Protein AF-0000000084710401 (afdb_homodimer)

Foldseek 3Di:
DPPPDDDDDDDDDPPVPPPCVCQLQAWAKEAAPVVVVVCVVVVPDPFWKKWKADPVVGDIDMFTHDYHHDPPPDMGTRPLVCVQRVHDVPGDIDIGTDDFAAWAEWEKEWQDCVCVVDPCNPVQCVVSCQRYFKDAAQTWDWGDDPNDTITMHTHDIPPDRMHTHHVHDHYYHYDYHPPDPDPPPPDPDDPPPPDPPPDDDDDDDDDDDPD/DPPPDDDDDDDDDPPVPPPCVCQLQAWAKEAAPVVVVVCVVVVPDPFWKKWKADPVVGDIDMFTHDYHHDPPPDMGTRPLVCVQRVHDVPGDMDIGTDDFAAWAEWEKEWQDCVCVVDPCNPVQCVVSCQRYFKDAAQTWDWGDDPNDIITMHTHDIPPDRMHTHHVHDHYYHYDYHPPDPDPPPPDPPDPQPQPCPPPDPVDDDDDRDTD

Structure (mmCIF, N/CA/C/O backbone):
data_AF-0000000084710401-model_v1
#
loop_
_entity.id
_entity.type
_entity.pdbx_description
1 polymer 'Ubiquitin fusion degradation protein'
#
loop_
_atom_site.group_PDB
_atom_site.id
_atom_site.type_symbol
_atom_site.label_atom_id
_atom_site.label_alt_id
_atom_site.label_comp_id
_atom_site.label_asym_id
_atom_site.label_entity_id
_atom_site.label_seq_id
_atom_site.pdbx_PDB_ins_code
_atom_site.Cartn_x
_atom_site.Cartn_y
_atom_site.Cartn_z
_atom_site.occupancy
_atom_site.B_iso_or_equiv
_atom_site.auth_seq_id
_atom_site.auth_comp_id
_atom_site.auth_asym_id
_atom_site.auth_atom_id
_atom_site.pdbx_PDB_model_num
ATOM 1 N N . MET A 1 1 ? 26.938 21.172 19.859 1 29.11 1 MET A N 1
ATOM 2 C CA . MET A 1 1 ? 26.688 19.734 19.953 1 29.11 1 MET A CA 1
ATOM 3 C C . MET A 1 1 ? 25.812 19.25 18.797 1 29.11 1 MET A C 1
ATOM 5 O O . MET A 1 1 ? 24.734 19.797 18.578 1 29.11 1 MET A O 1
ATOM 9 N N . ASN A 1 2 ? 26.25 18.891 17.594 1 41.66 2 ASN A N 1
ATOM 10 C CA . ASN A 1 2 ? 25.703 18.609 16.266 1 41.66 2 ASN A CA 1
ATOM 11 C C . ASN A 1 2 ? 24.5 17.672 16.344 1 41.66 2 ASN A C 1
ATOM 13 O O . ASN A 1 2 ? 24.656 16.484 16.656 1 41.66 2 ASN A O 1
ATOM 17 N N . ILE A 1 3 ? 23.453 17.953 17.062 1 49.69 3 ILE A N 1
ATOM 18 C CA . ILE A 1 3 ? 22.312 17.156 17.531 1 49.69 3 ILE A CA 1
ATOM 19 C C . ILE A 1 3 ? 21.781 16.281 16.406 1 49.69 3 ILE A C 1
ATOM 21 O O . ILE A 1 3 ? 21.562 16.75 15.297 1 49.69 3 ILE A O 1
ATOM 25 N N . TYR A 1 4 ? 22.266 14.992 16.422 1 70.19 4 TYR A N 1
ATOM 26 C CA . TYR A 1 4 ? 22.094 13.867 15.5 1 70.19 4 TYR A CA 1
ATOM 27 C C . TYR A 1 4 ? 20.609 13.578 15.281 1 70.19 4 TYR A C 1
ATOM 29 O O . TYR A 1 4 ? 20 12.797 16.031 1 70.19 4 TYR A O 1
ATOM 37 N N . ARG A 1 5 ? 20 14.516 14.719 1 86.5 5 ARG A N 1
ATOM 38 C CA . ARG A 1 5 ? 18.594 14.297 14.406 1 86.5 5 ARG A CA 1
ATOM 39 C C . ARG A 1 5 ? 18.422 13.867 12.945 1 86.5 5 ARG A C 1
ATOM 41 O O . ARG A 1 5 ? 19.297 14.133 12.109 1 86.5 5 ARG A O 1
ATOM 48 N N . PHE A 1 6 ? 17.578 13.016 12.719 1 93.56 6 PHE A N 1
ATOM 49 C CA . PHE A 1 6 ? 17.203 12.75 11.336 1 93.56 6 PHE A CA 1
ATOM 50 C C . PHE A 1 6 ? 16.781 14.039 10.633 1 93.56 6 PHE A C 1
ATOM 52 O O . PHE A 1 6 ? 15.883 14.742 11.109 1 93.56 6 PHE A O 1
ATOM 59 N N . ASP A 1 7 ? 17.5 14.398 9.648 1 95.81 7 ASP A N 1
ATOM 60 C CA . ASP A 1 7 ? 17.312 15.625 8.891 1 95.81 7 ASP A CA 1
ATOM 61 C C . ASP A 1 7 ? 17.688 15.43 7.422 1 95.81 7 ASP A C 1
ATOM 63 O O . ASP A 1 7 ? 18.859 15.484 7.07 1 95.81 7 ASP A O 1
ATOM 67 N N . GLU A 1 8 ? 16.641 15.172 6.504 1 96.25 8 GLU A N 1
ATOM 68 C CA . GLU A 1 8 ? 16.891 14.836 5.105 1 96.25 8 GLU A CA 1
ATOM 69 C C . GLU A 1 8 ? 15.945 15.602 4.18 1 96.25 8 GLU A C 1
ATOM 71 O O . GLU A 1 8 ? 14.906 16.109 4.617 1 96.25 8 GLU A O 1
ATOM 76 N N . HIS A 1 9 ? 16.391 15.758 2.93 1 97.94 9 HIS A N 1
ATOM 77 C CA . HIS A 1 9 ? 15.555 16.328 1.886 1 97.94 9 HIS A CA 1
ATOM 78 C C . HIS A 1 9 ? 15.133 15.281 0.868 1 97.94 9 HIS A C 1
ATOM 80 O O . HIS A 1 9 ? 15.938 14.43 0.477 1 97.94 9 HIS A O 1
ATOM 86 N N . TYR A 1 10 ? 13.859 15.344 0.496 1 97.5 10 TYR A N 1
ATOM 87 C CA . TYR A 1 10 ? 13.336 14.414 -0.492 1 97.5 10 TYR A CA 1
ATOM 88 C C . TYR A 1 10 ? 12.547 15.141 -1.575 1 97.5 10 TYR A C 1
ATOM 90 O O . TYR A 1 10 ? 11.914 16.172 -1.308 1 97.5 10 TYR A O 1
ATOM 98 N N . ARG A 1 11 ? 12.594 14.562 -2.834 1 95.75 11 ARG A N 1
ATOM 99 C CA . ARG A 1 11 ? 11.602 14.922 -3.846 1 95.75 11 ARG A CA 1
ATOM 100 C C . ARG A 1 11 ? 10.258 14.273 -3.547 1 95.75 11 ARG A C 1
ATOM 102 O O . ARG A 1 11 ? 10.188 13.078 -3.264 1 95.75 11 ARG A O 1
ATOM 109 N N . VAL A 1 12 ? 9.219 15.078 -3.59 1 96.19 12 VAL A N 1
ATOM 110 C CA . VAL A 1 12 ? 7.953 14.586 -3.045 1 96.19 12 VAL A CA 1
ATOM 111 C C . VAL A 1 12 ? 6.961 14.336 -4.18 1 96.19 12 VAL A C 1
ATOM 113 O O . VAL A 1 12 ? 6.895 15.117 -5.133 1 96.19 12 VAL A O 1
ATOM 116 N N . TYR A 1 13 ? 6.199 13.219 -4.074 1 91.44 13 TYR A N 1
ATOM 117 C CA . TYR A 1 13 ? 5.172 12.797 -5.02 1 91.44 13 TYR A CA 1
ATOM 118 C C . TYR A 1 13 ? 3.912 12.336 -4.293 1 91.44 13 TYR A C 1
ATOM 120 O O . TYR A 1 13 ? 3.975 11.922 -3.133 1 91.44 13 TYR A O 1
ATOM 128 N N . PRO A 1 14 ? 2.773 12.508 -5.012 1 88.38 14 PRO A N 1
ATOM 129 C CA . PRO A 1 14 ? 1.574 11.93 -4.402 1 88.38 14 PRO A CA 1
ATOM 130 C C . PRO A 1 14 ? 1.672 10.414 -4.234 1 88.38 14 PRO A C 1
ATOM 132 O O . PRO A 1 14 ? 2.291 9.734 -5.059 1 88.38 14 PRO A O 1
ATOM 135 N N . VAL A 1 15 ? 1.123 9.969 -3.104 1 84.38 15 VAL A N 1
ATOM 136 C CA . VAL A 1 15 ? 1.146 8.531 -2.838 1 84.38 15 VAL A CA 1
ATOM 137 C C . VAL A 1 15 ? 0.529 7.781 -4.016 1 84.38 15 VAL A C 1
ATOM 139 O O . VAL A 1 15 ? 0.911 6.641 -4.301 1 84.38 15 VAL A O 1
ATOM 142 N N . SER A 1 16 ? -0.389 8.43 -4.711 1 71.62 16 SER A N 1
ATOM 143 C CA . SER A 1 16 ? -1.043 7.812 -5.855 1 71.62 16 SER A CA 1
ATOM 144 C C . SER A 1 16 ? -0.028 7.426 -6.93 1 71.62 16 SER A C 1
ATOM 146 O O . SER A 1 16 ? -0.321 6.605 -7.801 1 71.62 16 SER A O 1
ATOM 148 N N . PHE A 1 17 ? 1.182 8.117 -6.922 1 64.44 17 PHE A N 1
ATOM 149 C CA . PHE A 1 17 ? 2.229 7.824 -7.895 1 64.44 17 PHE A CA 1
ATOM 150 C C . PHE A 1 17 ? 3.014 6.586 -7.48 1 64.44 17 PHE A C 1
ATOM 152 O O . PHE A 1 17 ? 3.809 6.059 -8.266 1 64.44 17 PHE A O 1
ATOM 159 N N . CYS A 1 18 ? 3.039 6.355 -6.188 1 59.41 18 CYS A N 1
ATOM 160 C CA . CYS A 1 18 ? 3.82 5.215 -5.723 1 59.41 18 CYS A CA 1
ATOM 161 C C . CYS A 1 18 ? 3.422 3.941 -6.461 1 59.41 18 CYS A C 1
ATOM 163 O O . CYS A 1 18 ? 2.236 3.621 -6.559 1 59.41 18 CYS A O 1
ATOM 165 N N . ASP A 1 19 ? 4.258 3.674 -7.367 1 54.22 19 ASP A N 1
ATOM 166 C CA . ASP A 1 19 ? 4.145 2.449 -8.156 1 54.22 19 ASP A CA 1
ATOM 167 C C . ASP A 1 19 ? 3.975 1.23 -7.25 1 54.22 19 ASP A C 1
ATOM 169 O O . ASP A 1 19 ? 4.684 1.091 -6.25 1 54.22 19 ASP A O 1
ATOM 173 N N . LYS A 1 20 ? 2.801 0.904 -6.988 1 54.47 20 LYS A N 1
ATOM 174 C CA . LYS A 1 20 ? 2.631 -0.386 -6.328 1 54.47 20 LYS A CA 1
ATOM 175 C C . LYS A 1 20 ? 3.258 -1.512 -7.145 1 54.47 20 LYS A C 1
ATOM 177 O O . LYS A 1 20 ? 2.793 -2.652 -7.102 1 54.47 20 LYS A O 1
ATOM 182 N N . ALA A 1 21 ? 4.207 -0.992 -7.875 1 58.56 21 ALA A N 1
ATOM 183 C CA . ALA A 1 21 ? 4.871 -1.972 -8.734 1 58.56 21 ALA A CA 1
ATOM 184 C C . ALA A 1 21 ? 5.473 -3.104 -7.902 1 58.56 21 ALA A C 1
ATOM 186 O O . ALA A 1 21 ? 5.523 -4.25 -8.352 1 58.56 21 ALA A O 1
ATOM 187 N N . HIS A 1 22 ? 5.711 -2.666 -6.586 1 63.91 22 HIS A N 1
ATOM 188 C CA . HIS A 1 22 ? 6.34 -3.695 -5.77 1 63.91 22 HIS A CA 1
ATOM 189 C C . HIS A 1 22 ? 5.336 -4.77 -5.367 1 63.91 22 HIS A C 1
ATOM 191 O O . HIS A 1 22 ? 5.719 -5.902 -5.059 1 63.91 22 HIS A O 1
ATOM 197 N N . LEU A 1 23 ? 4.098 -4.312 -5.422 1 72.69 23 LEU A N 1
ATOM 198 C CA . LEU A 1 23 ? 3.07 -5.281 -5.051 1 72.69 23 LEU A CA 1
ATOM 199 C C . LEU A 1 23 ? 2.912 -6.344 -6.133 1 72.69 23 LEU A C 1
ATOM 201 O O . LEU A 1 23 ? 2.336 -7.406 -5.887 1 72.69 23 LEU A O 1
ATOM 205 N N . GLU A 1 24 ? 3.551 -5.98 -7.129 1 78.88 24 GLU A N 1
ATOM 206 C CA . GLU A 1 24 ? 3.518 -6.93 -8.242 1 78.88 24 GLU A CA 1
ATOM 207 C C . GLU A 1 24 ? 4.602 -7.996 -8.086 1 78.88 24 GLU A C 1
ATOM 209 O O . GLU A 1 24 ? 4.574 -9.016 -8.773 1 78.88 24 GLU A O 1
ATOM 214 N N . ASP A 1 25 ? 5.418 -7.566 -7.027 1 79.81 25 ASP A N 1
ATOM 215 C CA . ASP A 1 25 ? 6.562 -8.461 -6.867 1 79.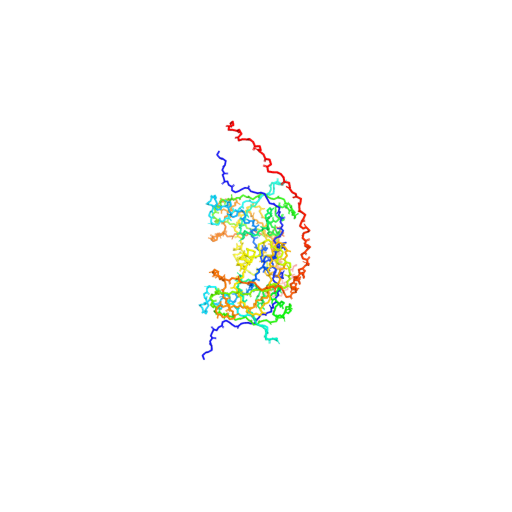81 25 ASP A CA 1
ATOM 216 C C . ASP A 1 25 ? 6.223 -9.625 -5.938 1 79.81 25 ASP A C 1
ATOM 218 O O . ASP A 1 25 ? 5.648 -9.422 -4.863 1 79.81 25 ASP A O 1
ATOM 222 N N . GLY A 1 26 ? 6.234 -10.859 -6.426 1 90.19 26 GLY A N 1
ATOM 223 C CA . GLY A 1 26 ? 5.961 -12.031 -5.609 1 90.19 26 GLY A CA 1
ATOM 224 C C . GLY A 1 26 ? 4.605 -12.656 -5.887 1 90.19 26 GLY A C 1
ATOM 225 O O . GLY A 1 26 ? 4.102 -12.586 -7.012 1 90.19 26 GLY A O 1
ATOM 226 N N . ASP A 1 27 ? 4.086 -13.297 -4.715 1 95.81 27 ASP A N 1
ATOM 227 C CA . ASP A 1 27 ? 2.848 -14.047 -4.918 1 95.81 27 ASP A CA 1
ATOM 228 C C . ASP A 1 27 ? 1.829 -13.727 -3.828 1 95.81 27 ASP A C 1
ATOM 230 O O . ASP A 1 27 ? 1.031 -14.586 -3.445 1 95.81 27 ASP A O 1
ATOM 234 N N . LYS A 1 28 ? 1.924 -12.469 -3.281 1 93.44 28 LYS A N 1
ATOM 235 C CA . LYS A 1 28 ? 1.031 -12.125 -2.178 1 93.44 28 LYS A CA 1
ATOM 236 C C . LYS A 1 28 ? -0.181 -11.344 -2.674 1 93.44 28 LYS A C 1
ATOM 238 O O . LYS A 1 28 ? -0.056 -10.484 -3.549 1 93.44 28 LYS A O 1
ATOM 243 N N . ILE A 1 29 ? -1.371 -11.664 -2.145 1 95.19 29 ILE A N 1
ATOM 244 C CA . ILE A 1 29 ? -2.623 -11.055 -2.586 1 95.19 29 ILE A CA 1
ATOM 245 C C . ILE A 1 29 ? -3.193 -10.18 -1.475 1 95.19 29 ILE A C 1
ATOM 247 O O . ILE A 1 29 ? -2.74 -10.242 -0.329 1 95.19 29 ILE A O 1
ATOM 251 N N . LEU A 1 30 ? -4.113 -9.289 -1.843 1 89.94 30 LEU A N 1
ATOM 252 C CA . LEU A 1 30 ? -4.902 -8.5 -0.901 1 89.94 30 LEU A CA 1
ATOM 253 C C . LEU A 1 30 ? -6.316 -9.055 -0.784 1 89.94 30 LEU A C 1
ATOM 255 O O . LEU A 1 30 ? -6.98 -9.297 -1.796 1 89.94 30 LEU A O 1
ATOM 259 N N . LEU A 1 31 ? -6.754 -9.328 0.408 1 93 31 LEU A N 1
ATOM 260 C CA . LEU A 1 31 ? -8.102 -9.812 0.695 1 93 31 LEU A CA 1
ATOM 261 C C . LEU A 1 31 ? -8.875 -8.789 1.525 1 93 31 LEU A C 1
ATOM 263 O O . LEU A 1 31 ? -8.289 -7.867 2.09 1 93 31 LEU A O 1
ATOM 267 N N . PRO A 1 32 ? -10.172 -8.883 1.53 1 86.25 32 PRO A N 1
ATOM 268 C CA . PRO A 1 32 ? -10.969 -7.961 2.342 1 86.25 32 PRO A CA 1
ATOM 269 C C . PRO A 1 32 ? -10.812 -8.203 3.84 1 86.25 32 PRO A C 1
ATOM 271 O O . PRO A 1 32 ? -10.445 -9.305 4.254 1 86.25 32 PRO A O 1
ATOM 274 N N . PRO A 1 33 ? -11.062 -7.18 4.656 1 79.69 33 PRO A N 1
ATOM 275 C CA . PRO A 1 33 ? -10.984 -7.32 6.113 1 79.69 33 PRO A CA 1
ATOM 276 C C . PRO A 1 33 ? -11.836 -8.469 6.645 1 79.69 33 PRO A C 1
ATOM 278 O O . PRO A 1 33 ? -11.445 -9.141 7.605 1 79.69 33 PRO A O 1
ATOM 281 N N . SER A 1 34 ? -12.953 -8.758 6.008 1 85.5 34 SER A N 1
ATOM 282 C CA . SER A 1 34 ? -13.82 -9.844 6.473 1 85.5 34 SER A CA 1
ATOM 283 C C . SER A 1 34 ? -13.109 -11.188 6.379 1 85.5 34 SER A C 1
ATOM 285 O O . SER A 1 34 ? -13.406 -12.102 7.156 1 85.5 34 SER A O 1
ATOM 287 N N . ALA A 1 35 ? -12.188 -11.328 5.426 1 92.38 35 ALA A N 1
ATOM 288 C CA . ALA A 1 35 ? -11.406 -12.562 5.328 1 92.38 35 ALA A CA 1
ATOM 289 C C . ALA A 1 35 ? -10.578 -12.789 6.59 1 92.38 35 ALA A C 1
ATOM 291 O O . ALA A 1 35 ? -10.516 -13.906 7.105 1 92.38 35 ALA A O 1
ATOM 292 N N . LEU A 1 36 ? -9.883 -11.742 7.055 1 85.62 36 LEU A N 1
ATOM 293 C CA . LEU A 1 36 ? -9.078 -11.836 8.266 1 85.62 36 LEU A CA 1
ATOM 294 C C . LEU A 1 36 ? -9.938 -12.266 9.453 1 85.62 36 LEU A C 1
ATOM 296 O O . LEU A 1 36 ? -9.516 -13.109 10.25 1 85.62 36 LEU A O 1
ATOM 300 N N . GLU A 1 37 ? -11.078 -11.719 9.57 1 81.69 37 GLU A N 1
ATOM 301 C CA . GLU A 1 37 ? -11.992 -12.078 10.656 1 81.69 37 GLU A CA 1
ATOM 302 C C . GLU A 1 37 ? -12.344 -13.562 10.609 1 81.69 37 GLU A C 1
ATOM 304 O O . GLU A 1 37 ? -12.336 -14.234 11.641 1 81.69 37 GLU A O 1
ATOM 309 N N . THR A 1 38 ? -12.68 -14.047 9.43 1 90.62 38 THR A N 1
ATOM 310 C CA . THR A 1 38 ? -13.023 -15.453 9.258 1 90.62 38 THR A CA 1
ATOM 311 C C . THR A 1 38 ? -11.828 -16.344 9.602 1 90.62 38 THR A C 1
ATOM 313 O O . THR A 1 38 ? -11.977 -17.344 10.312 1 90.62 38 THR A O 1
ATOM 316 N N . LEU A 1 39 ? -10.656 -15.984 9.133 1 90.44 39 LEU A N 1
ATOM 317 C CA . LEU A 1 39 ? -9.445 -16.766 9.383 1 90.44 39 LEU A CA 1
ATOM 318 C C . LEU A 1 39 ? -9.117 -16.797 10.875 1 90.44 39 LEU A C 1
ATOM 320 O O . LEU A 1 39 ? -8.711 -17.828 11.398 1 90.44 39 LEU A O 1
ATOM 324 N N . ALA A 1 40 ? -9.281 -15.664 11.539 1 82.94 40 ALA A N 1
ATOM 325 C CA . ALA A 1 40 ? -9.047 -15.586 12.984 1 82.94 40 ALA A CA 1
ATOM 326 C C . ALA A 1 40 ? -9.992 -16.516 13.742 1 82.94 40 ALA A C 1
ATOM 328 O O . ALA A 1 40 ? -9.578 -17.203 14.672 1 82.94 40 ALA A O 1
ATOM 329 N N . ARG A 1 41 ? -11.203 -16.562 13.328 1 88.31 41 ARG A N 1
ATOM 330 C CA . ARG A 1 41 ? -12.195 -17.422 13.961 1 88.31 41 ARG A CA 1
ATOM 331 C C . ARG A 1 41 ? -11.836 -18.891 13.797 1 88.31 41 ARG A C 1
ATOM 333 O O . ARG A 1 41 ? -12.125 -19.703 14.672 1 88.31 41 ARG A O 1
ATOM 340 N N . LEU A 1 42 ? -11.227 -19.234 12.711 1 90.5 42 LEU A N 1
ATOM 341 C CA . LEU A 1 42 ? -10.836 -20.594 12.398 1 90.5 42 LEU A CA 1
ATOM 342 C C . LEU A 1 42 ? -9.484 -20.922 13.031 1 90.5 42 LEU A C 1
ATOM 344 O O . LEU A 1 42 ? -8.977 -22.047 12.867 1 90.5 42 LEU A O 1
ATOM 348 N N . HIS A 1 43 ? -8.828 -19.984 13.75 1 87.5 43 HIS A N 1
ATOM 349 C CA . HIS A 1 43 ? -7.555 -20.125 14.438 1 87.5 43 HIS A CA 1
ATOM 350 C C . HIS A 1 43 ? -6.445 -20.531 13.469 1 87.5 43 HIS A C 1
ATOM 352 O O . HIS A 1 43 ? -5.645 -21.422 13.766 1 87.5 43 HIS A O 1
ATOM 358 N N . ILE A 1 44 ? -6.57 -19.906 12.359 1 86.25 44 ILE A N 1
ATOM 359 C CA . ILE A 1 44 ? -5.496 -20.078 11.391 1 86.25 44 ILE A CA 1
ATOM 360 C C . ILE A 1 44 ? -4.312 -19.188 11.758 1 86.25 44 ILE A C 1
ATOM 362 O O . ILE A 1 44 ? -4.488 -18 12.023 1 86.25 44 ILE A O 1
ATOM 366 N N . GLU A 1 45 ? -3.164 -19.828 11.797 1 80.88 45 GLU A N 1
ATOM 367 C CA . GLU A 1 45 ? -1.977 -19.109 12.234 1 80.88 45 GLU A CA 1
ATOM 368 C C . GLU A 1 45 ? -1.099 -18.719 11.047 1 80.88 45 GLU A C 1
ATOM 370 O O . GLU A 1 45 ? -1.23 -19.281 9.961 1 80.88 45 GLU A O 1
ATOM 375 N N . TYR A 1 46 ? -0.188 -17.781 11.352 1 80.25 46 TYR A N 1
ATOM 376 C CA . TYR A 1 46 ? 0.79 -17.375 10.352 1 80.25 46 TYR A CA 1
ATOM 377 C C . TYR A 1 46 ? 1.847 -18.453 10.148 1 80.25 46 TYR A C 1
ATOM 379 O O . TYR A 1 46 ? 2.268 -19.109 11.102 1 80.25 46 TYR A O 1
ATOM 387 N N . PRO A 1 47 ? 2.236 -18.594 8.875 1 87.88 47 PRO A N 1
ATOM 388 C CA . PRO A 1 47 ? 1.847 -17.875 7.668 1 87.88 47 PRO A CA 1
ATOM 389 C C . PRO A 1 47 ? 0.508 -18.344 7.102 1 87.88 47 PRO A C 1
ATOM 391 O O . PRO A 1 47 ? 0.218 -19.531 7.105 1 87.88 47 PRO A O 1
ATOM 394 N N . MET A 1 48 ? -0.276 -17.391 6.672 1 91.88 48 MET A N 1
ATOM 395 C CA . MET A 1 48 ? -1.544 -17.688 6.016 1 91.88 48 MET A CA 1
ATOM 396 C C . MET A 1 48 ? -1.34 -17.922 4.523 1 91.88 48 MET A C 1
ATOM 398 O O . MET A 1 48 ? -0.994 -17.016 3.781 1 91.88 48 MET A O 1
ATOM 402 N N . LEU A 1 49 ? -1.522 -19.234 4.152 1 96.69 49 LEU A N 1
ATOM 403 C CA . LEU A 1 49 ? -1.374 -19.625 2.754 1 96.69 49 LEU A CA 1
ATOM 404 C C . LEU A 1 49 ? -2.715 -20.047 2.16 1 96.69 49 LEU A C 1
ATOM 406 O O . LEU A 1 49 ? -3.578 -20.562 2.869 1 96.69 49 LEU A O 1
ATOM 410 N N . PHE A 1 50 ? -2.779 -19.797 0.784 1 98.12 50 PHE A N 1
ATOM 411 C CA . PHE A 1 50 ? -4.055 -20.047 0.123 1 98.12 50 PHE A CA 1
ATOM 412 C C . PHE A 1 50 ? -3.848 -20.797 -1.186 1 98.12 50 PHE A C 1
ATOM 414 O O . PHE A 1 50 ? -2.871 -20.562 -1.898 1 98.12 50 PHE A O 1
ATOM 421 N N . ARG A 1 51 ? -4.73 -21.719 -1.426 1 98.56 51 ARG A N 1
ATOM 422 C CA . ARG A 1 51 ? -4.93 -22.203 -2.785 1 98.56 51 ARG A CA 1
ATOM 423 C C . ARG A 1 51 ? -5.902 -21.328 -3.553 1 98.56 51 ARG A C 1
ATOM 425 O O . ARG A 1 51 ? -6.984 -21 -3.057 1 98.56 51 ARG A O 1
ATOM 432 N N . VAL A 1 52 ? -5.504 -20.859 -4.652 1 98.56 52 VAL A N 1
ATOM 433 C CA . VAL A 1 52 ? -6.355 -20.062 -5.527 1 98.56 52 VAL A CA 1
ATOM 434 C C . VAL A 1 52 ? -6.695 -20.859 -6.785 1 98.56 52 VAL A C 1
ATOM 436 O O . VAL A 1 52 ? -5.805 -21.422 -7.43 1 98.56 52 VAL A O 1
ATOM 439 N N . THR A 1 53 ? -8.016 -20.859 -7.082 1 98.69 53 THR A N 1
ATOM 440 C CA . THR A 1 53 ? -8.438 -21.734 -8.18 1 98.69 53 THR A CA 1
ATOM 441 C C . THR A 1 53 ? -9.367 -20.984 -9.133 1 98.69 53 THR A C 1
ATOM 443 O O . THR A 1 53 ? -10.328 -20.344 -8.695 1 98.69 53 THR A O 1
ATOM 446 N N . ASN A 1 54 ? -8.969 -21 -10.367 1 98.31 54 ASN A N 1
ATOM 447 C CA . ASN A 1 54 ? -9.938 -20.703 -11.422 1 98.31 54 ASN A CA 1
ATOM 448 C C . ASN A 1 54 ? -10.766 -21.922 -11.773 1 98.31 54 ASN A C 1
ATOM 450 O O . ASN A 1 54 ? -10.328 -22.781 -12.547 1 98.31 54 ASN A O 1
ATOM 454 N N . GLU A 1 55 ? -11.93 -21.938 -11.289 1 97.25 55 GLU A N 1
ATOM 455 C CA . GLU A 1 55 ? -12.758 -23.141 -11.414 1 97.25 55 GLU A CA 1
ATOM 456 C C . GLU A 1 55 ? -13.258 -23.312 -12.844 1 97.25 55 GLU A C 1
ATOM 458 O O . GLU A 1 55 ? -13.57 -24.422 -13.266 1 97.25 55 GLU A O 1
ATOM 463 N N . GLY A 1 56 ? -13.289 -22.266 -13.594 1 95.06 56 GLY A N 1
ATOM 464 C CA . GLY A 1 56 ? -13.719 -22.328 -14.977 1 95.06 56 GLY A CA 1
ATOM 465 C C . GLY A 1 56 ? -12.797 -23.156 -15.852 1 95.06 56 GLY A C 1
ATOM 466 O O . GLY A 1 56 ? -13.25 -23.812 -16.797 1 95.06 56 GLY A O 1
ATOM 467 N N . VAL A 1 57 ? -11.477 -23.219 -15.516 1 95.81 57 VAL A N 1
ATOM 468 C CA . VAL A 1 57 ? -10.516 -23.938 -16.344 1 95.81 57 VAL A CA 1
ATOM 469 C C . VAL A 1 57 ? -9.766 -24.953 -15.492 1 95.81 57 VAL A C 1
ATOM 471 O O . VAL A 1 57 ? -8.797 -25.562 -15.945 1 95.81 57 VAL A O 1
ATOM 474 N N . GLU A 1 58 ? -10.133 -25.141 -14.234 1 95.62 58 GLU A N 1
ATOM 475 C CA . GLU A 1 58 ? -9.547 -26.094 -13.289 1 95.62 58 GLU A CA 1
ATOM 476 C C . GLU A 1 58 ? -8.047 -25.859 -13.148 1 95.62 58 GLU A C 1
ATOM 478 O O . GLU A 1 58 ? -7.258 -26.812 -13.242 1 95.62 58 GLU A O 1
ATOM 483 N N . ARG A 1 59 ? -7.664 -24.656 -13 1 97.25 59 ARG A N 1
ATOM 484 C CA . ARG A 1 59 ? -6.281 -24.266 -12.742 1 97.25 59 ARG A CA 1
ATOM 485 C C . ARG A 1 59 ? -6.117 -23.703 -11.336 1 97.25 59 ARG A C 1
ATOM 487 O O . ARG A 1 59 ? -6.938 -22.906 -10.875 1 97.25 59 ARG A O 1
ATOM 494 N N . SER A 1 60 ? -5.105 -24.281 -10.656 1 98.44 60 SER A N 1
ATOM 495 C CA . SER A 1 60 ? -4.895 -23.844 -9.281 1 98.44 60 SER A CA 1
ATOM 496 C C . SER A 1 60 ? -3.434 -23.469 -9.031 1 98.44 60 SER A C 1
ATOM 498 O O . SER A 1 60 ? -2.547 -23.906 -9.781 1 98.44 60 SER A O 1
ATOM 500 N N . SER A 1 61 ? -3.178 -22.641 -8.148 1 98.5 61 SER A N 1
ATOM 501 C CA . SER A 1 61 ? -1.874 -22.25 -7.621 1 98.5 61 SER A CA 1
ATOM 502 C C . SER A 1 61 ? -1.951 -21.938 -6.129 1 98.5 61 SER A C 1
ATOM 504 O O . SER A 1 61 ? -2.941 -22.266 -5.473 1 98.5 61 SER A O 1
ATOM 506 N N . HIS A 1 62 ? -0.858 -21.422 -5.598 1 98.62 62 HIS A N 1
ATOM 507 C CA . HIS A 1 62 ? -0.818 -21.078 -4.18 1 98.62 62 HIS A CA 1
ATOM 508 C C . HIS A 1 62 ? -0.17 -19.719 -3.955 1 98.62 62 HIS A C 1
ATOM 510 O O . HIS A 1 62 ? 0.639 -19.266 -4.773 1 98.62 62 HIS A O 1
ATOM 516 N N . CYS A 1 63 ? -0.566 -19.062 -2.904 1 98.12 63 CYS A N 1
ATOM 517 C CA . CYS A 1 63 ? -0.052 -17.734 -2.604 1 98.12 63 CYS A CA 1
ATOM 518 C C . CYS A 1 63 ? -0.135 -17.438 -1.11 1 98.12 63 CYS A C 1
ATOM 520 O O . CYS A 1 63 ? -0.749 -18.203 -0.358 1 98.12 63 CYS A O 1
ATOM 522 N N . GLY A 1 64 ? 0.601 -16.391 -0.709 1 96.25 64 GLY A N 1
ATOM 523 C CA . GLY A 1 64 ? 0.396 -15.781 0.596 1 96.25 64 GLY A CA 1
ATOM 524 C C . GLY A 1 64 ? -0.52 -14.57 0.554 1 96.25 64 GLY A C 1
ATOM 525 O O . GLY A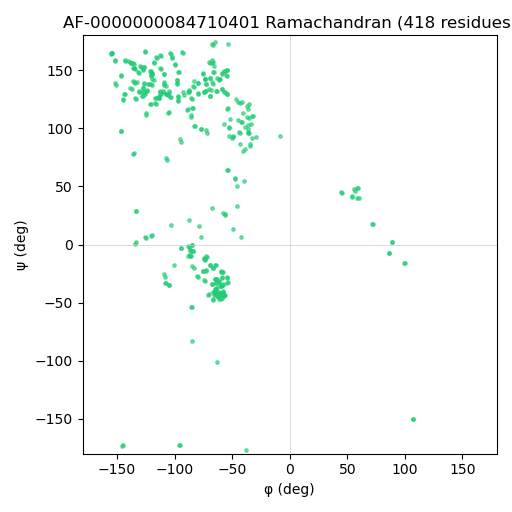 1 64 ? -1.185 -14.328 -0.455 1 96.25 64 GLY A O 1
ATOM 526 N N . VAL A 1 65 ? -0.591 -13.93 1.681 1 93.25 65 VAL A N 1
ATOM 527 C CA . VAL A 1 65 ? -1.413 -12.734 1.803 1 93.25 65 VAL A CA 1
ATOM 528 C C . VAL A 1 65 ? -0.558 -11.57 2.293 1 93.25 65 VAL A C 1
ATOM 530 O O . VAL A 1 65 ? 0.291 -11.742 3.172 1 93.25 65 VAL A O 1
ATOM 533 N N . LEU A 1 66 ? -0.746 -10.445 1.546 1 85.62 66 LEU A N 1
ATOM 534 C CA . LEU A 1 66 ? 0.001 -9.258 1.939 1 85.62 66 LEU A CA 1
ATOM 535 C C . LEU A 1 66 ? -0.734 -8.492 3.035 1 85.62 66 LEU A C 1
ATOM 537 O O . LEU A 1 66 ? -0.149 -8.164 4.07 1 85.62 66 LEU A O 1
ATOM 541 N N . GLU A 1 67 ? -2.006 -8.18 2.719 1 81.06 67 GLU A N 1
ATOM 542 C CA . GLU A 1 67 ? -2.832 -7.465 3.691 1 81.06 67 GLU A CA 1
ATOM 543 C C . GLU A 1 67 ? -4.316 -7.723 3.447 1 81.06 67 GLU A C 1
ATOM 545 O O . GLU A 1 67 ? -4.695 -8.273 2.41 1 81.06 67 GLU A O 1
ATOM 550 N N . PHE A 1 68 ? -5.043 -7.383 4.465 1 82.56 68 PHE A N 1
ATOM 551 C CA . PHE A 1 68 ? -6.496 -7.52 4.398 1 82.56 68 PHE A CA 1
ATOM 552 C C . PHE A 1 68 ? -7.16 -6.156 4.25 1 82.56 68 PHE A C 1
ATOM 554 O O . PHE A 1 68 ? -7.793 -5.664 5.188 1 82.56 68 PHE A O 1
ATOM 561 N N . SER A 1 69 ? -7 -5.566 2.957 1 73.75 69 SER A N 1
ATOM 562 C CA . SER A 1 69 ? -7.469 -4.195 2.77 1 73.75 69 SER A CA 1
ATOM 563 C C . SER A 1 69 ? -8.281 -4.059 1.487 1 73.75 69 SER A C 1
ATOM 565 O O . SER A 1 69 ? -8.711 -2.957 1.133 1 73.75 69 SER A O 1
ATOM 567 N N . ALA A 1 70 ? -8.461 -5.133 0.809 1 82.06 70 ALA A N 1
ATOM 568 C CA . ALA A 1 70 ? -9.25 -5.07 -0.42 1 82.06 70 ALA A CA 1
ATOM 569 C C . ALA A 1 70 ? -10.711 -4.754 -0.119 1 82.06 70 ALA A C 1
ATOM 571 O O . ALA A 1 70 ? -11.219 -5.086 0.956 1 82.06 70 ALA A O 1
ATOM 572 N N . PRO A 1 71 ? -11.391 -4.047 -1.051 1 77.44 71 PRO A N 1
ATOM 573 C CA . PRO A 1 71 ? -12.836 -3.912 -0.907 1 77.44 71 PRO A CA 1
ATOM 574 C C . PRO A 1 71 ? -13.547 -5.258 -0.772 1 77.44 71 PRO A C 1
ATOM 576 O O . PRO A 1 71 ? -13.109 -6.254 -1.349 1 77.44 71 PRO A O 1
ATOM 579 N N . GLU A 1 72 ? -14.727 -5.211 -0.007 1 83.69 72 GLU A N 1
ATOM 580 C CA . GLU A 1 72 ? -15.508 -6.434 0.165 1 83.69 72 GLU A CA 1
ATOM 581 C C . GLU A 1 72 ? -15.914 -7.023 -1.184 1 83.69 72 GLU A C 1
ATOM 583 O O . GLU A 1 72 ? -16.312 -6.293 -2.094 1 83.69 72 GLU A O 1
ATOM 588 N N . GLY A 1 73 ? -15.68 -8.352 -1.357 1 91.5 73 GLY A N 1
ATOM 589 C CA . GLY A 1 73 ? -16.031 -9.07 -2.572 1 91.5 73 GLY A CA 1
ATOM 590 C C . GLY A 1 73 ? -14.938 -9.055 -3.619 1 91.5 73 GLY A C 1
ATOM 591 O O . GLY A 1 73 ? -15.086 -9.648 -4.688 1 91.5 73 GLY A O 1
ATOM 592 N N . SER A 1 74 ? -13.766 -8.406 -3.236 1 91.31 74 SER A N 1
ATOM 593 C CA . SER A 1 74 ? -12.695 -8.289 -4.219 1 91.31 74 SER A CA 1
ATOM 594 C C . SER A 1 74 ? -11.375 -8.836 -3.672 1 91.31 74 SER A C 1
ATOM 596 O O . SER A 1 74 ? -11.18 -8.883 -2.457 1 91.31 74 SER A O 1
ATOM 598 N N . CYS A 1 75 ? -10.578 -9.266 -4.609 1 95.38 75 CYS A N 1
ATOM 599 C CA . CYS A 1 75 ? -9.203 -9.695 -4.363 1 95.38 75 CYS A CA 1
ATOM 600 C C . CYS A 1 75 ? -8.242 -9.039 -5.352 1 95.38 75 CYS A C 1
ATOM 602 O O . CYS A 1 75 ? -8.531 -8.969 -6.547 1 95.38 75 CYS A O 1
ATOM 604 N N . TYR A 1 76 ? -7.152 -8.477 -4.812 1 90.81 76 TYR A N 1
ATOM 605 C CA . TYR A 1 76 ? -6.105 -7.957 -5.684 1 90.81 76 TYR A CA 1
ATOM 606 C C . TYR A 1 76 ? -4.898 -8.883 -5.699 1 90.81 76 TYR A C 1
ATOM 608 O O . TYR A 1 76 ? -4.438 -9.336 -4.648 1 90.81 76 TYR A O 1
ATOM 616 N N . MET A 1 77 ? -4.422 -9.219 -6.883 1 94.44 77 MET A N 1
ATOM 617 C CA . MET A 1 77 ? -3.264 -10.094 -7.012 1 94.44 77 MET A CA 1
ATOM 618 C C . MET A 1 77 ? -2.328 -9.609 -8.109 1 94.44 77 MET A C 1
ATOM 620 O O . MET A 1 77 ? -2.742 -8.859 -9 1 94.44 77 MET A O 1
ATOM 624 N N . PRO A 1 78 ? -1.083 -10.039 -7.969 1 92.31 78 PRO A N 1
ATOM 625 C CA . PRO A 1 78 ? -0.167 -9.672 -9.047 1 92.31 78 PRO A CA 1
ATOM 626 C C . PRO A 1 78 ? -0.678 -10.102 -10.422 1 92.31 78 PRO A C 1
ATOM 628 O O . PRO A 1 78 ? -1.275 -11.172 -10.562 1 92.31 78 PRO A O 1
ATOM 631 N N . TYR A 1 79 ? -0.399 -9.297 -11.391 1 89.44 79 TYR A N 1
ATOM 632 C CA . TYR A 1 79 ? -0.924 -9.555 -12.727 1 89.44 79 TYR A CA 1
ATOM 633 C C . TYR A 1 79 ? -0.387 -10.875 -13.281 1 89.44 79 TYR A C 1
ATOM 635 O O . TYR A 1 79 ? -1.107 -11.609 -13.961 1 89.44 79 TYR A O 1
ATOM 643 N N . TRP A 1 80 ? 0.833 -11.234 -13.039 1 93.12 80 TRP A N 1
ATOM 644 C CA . TRP A 1 80 ? 1.388 -12.492 -13.547 1 93.12 80 TRP A CA 1
ATOM 645 C C . TRP A 1 80 ? 0.597 -13.688 -13.023 1 93.12 80 TRP A C 1
ATOM 647 O O . TRP A 1 80 ? 0.456 -14.695 -13.719 1 93.12 80 TRP A O 1
ATOM 657 N N . MET A 1 81 ? 0.13 -13.586 -11.766 1 96.69 81 MET A N 1
ATOM 658 C CA . MET A 1 81 ? -0.653 -14.672 -11.188 1 96.69 81 MET A CA 1
ATOM 659 C C . MET A 1 81 ? -1.984 -14.836 -11.914 1 96.69 81 MET A C 1
ATOM 661 O O . MET A 1 81 ? -2.441 -15.953 -12.141 1 96.69 81 MET A O 1
ATOM 665 N N . MET A 1 82 ? -2.57 -13.656 -12.234 1 96.06 82 MET A N 1
ATOM 666 C CA . MET A 1 82 ? -3.816 -13.727 -12.992 1 96.06 82 MET A CA 1
ATOM 667 C C . MET A 1 82 ? -3.604 -14.422 -14.328 1 96.06 82 MET A C 1
ATOM 669 O O . MET A 1 82 ? -4.406 -15.273 -14.727 1 96.06 82 MET A O 1
ATOM 673 N N . GLN A 1 83 ? -2.529 -14.086 -14.953 1 94.5 83 GLN A N 1
ATOM 674 C CA . GLN A 1 83 ? -2.191 -14.727 -16.219 1 94.5 83 GLN A CA 1
ATOM 675 C C . GLN A 1 83 ? -1.961 -16.219 -16.031 1 94.5 83 GLN A C 1
ATOM 677 O O . GLN A 1 83 ? -2.457 -17.031 -16.812 1 94.5 83 GLN A O 1
ATOM 682 N N . ASN A 1 84 ? -1.247 -16.625 -14.977 1 96.44 84 ASN A N 1
ATOM 683 C CA . ASN A 1 84 ? -0.971 -18.016 -14.672 1 96.44 84 ASN A CA 1
ATOM 684 C C . ASN A 1 84 ? -2.258 -18.812 -14.422 1 96.44 84 ASN A C 1
ATOM 686 O O . ASN A 1 84 ? -2.348 -19.984 -14.758 1 96.44 84 ASN A O 1
ATOM 690 N N . LEU A 1 85 ? -3.225 -18.125 -13.891 1 97.56 85 LEU A N 1
ATOM 691 C CA . LEU A 1 85 ? -4.477 -18.766 -13.516 1 97.56 85 LEU A CA 1
ATOM 692 C C . LEU A 1 85 ? -5.508 -18.641 -14.625 1 97.56 85 LEU A C 1
ATOM 694 O O . LEU A 1 85 ? -6.633 -19.125 -14.5 1 97.56 85 LEU A O 1
ATOM 698 N N . PHE A 1 86 ? -5.168 -17.969 -15.664 1 96.62 86 PHE A N 1
ATOM 699 C CA . PHE A 1 86 ? -6.035 -17.766 -16.828 1 96.62 86 PHE A CA 1
ATOM 700 C C . PHE A 1 86 ? -7.332 -17.078 -16.406 1 96.62 86 PHE A C 1
ATOM 702 O O . PHE A 1 86 ? -8.422 -17.516 -16.781 1 96.62 86 PHE A O 1
ATOM 709 N N . VAL A 1 87 ? -7.188 -16.016 -15.641 1 96.38 87 VAL A N 1
ATOM 710 C CA . VAL A 1 87 ? -8.359 -15.258 -15.219 1 96.38 87 VAL A CA 1
ATOM 711 C C . VAL A 1 87 ? -8.211 -13.805 -15.656 1 96.38 87 VAL A C 1
ATOM 713 O O . VAL A 1 87 ? -7.125 -13.227 -15.57 1 96.38 87 VAL A O 1
ATOM 716 N N . LYS A 1 88 ? -9.297 -13.227 -16.156 1 91.88 88 LYS A N 1
ATOM 717 C CA . LYS A 1 88 ? -9.312 -11.828 -16.578 1 91.88 88 LYS A CA 1
ATOM 718 C C . LYS A 1 88 ? -9.781 -10.922 -15.438 1 91.88 88 LYS A C 1
ATOM 720 O O . LYS A 1 88 ? -10.32 -11.398 -14.438 1 91.88 88 LYS A O 1
ATOM 725 N N . GLU A 1 89 ? -9.523 -9.625 -15.641 1 90.25 89 GLU A N 1
ATOM 726 C CA . GLU A 1 89 ? -9.992 -8.633 -14.68 1 90.25 89 GLU A CA 1
ATOM 727 C C . GLU A 1 89 ? -11.492 -8.758 -14.445 1 90.25 89 GLU A C 1
ATOM 729 O O . GLU A 1 89 ? -12.273 -8.844 -15.398 1 90.25 89 GLU A O 1
ATOM 734 N N . GLY A 1 90 ? -11.789 -8.805 -13.18 1 91.88 90 GLY A N 1
ATOM 735 C CA . GLY A 1 90 ? -13.195 -8.93 -12.836 1 91.88 90 GLY A CA 1
ATOM 736 C C . GLY A 1 90 ? -13.68 -10.367 -12.797 1 91.88 90 GLY A C 1
ATOM 737 O O . GLY A 1 90 ? -14.828 -10.633 -12.43 1 91.88 90 GLY A O 1
ATOM 738 N N . GLY A 1 91 ? -12.828 -11.297 -13.227 1 95.81 91 GLY A N 1
ATOM 739 C CA . GLY A 1 91 ? -13.164 -12.703 -13.109 1 95.81 91 GLY A CA 1
ATOM 740 C C . GLY A 1 91 ? -13.242 -13.18 -11.672 1 95.81 91 GLY A C 1
ATOM 741 O O . GLY A 1 91 ? -12.906 -12.438 -10.75 1 95.81 91 GLY A O 1
ATOM 742 N N . ILE A 1 92 ? -13.742 -14.477 -11.508 1 97.5 92 ILE A N 1
ATOM 743 C CA . ILE A 1 92 ? -13.977 -15 -10.164 1 97.5 92 ILE A CA 1
ATOM 744 C C . ILE A 1 92 ? -12.992 -16.141 -9.883 1 97.5 92 ILE A C 1
ATOM 746 O O . ILE A 1 92 ? -12.789 -17.016 -10.727 1 97.5 92 ILE A O 1
ATOM 750 N N . LEU A 1 93 ? -12.328 -16.062 -8.68 1 98.44 93 LEU A N 1
ATOM 751 C CA . LEU A 1 93 ? -11.492 -17.156 -8.195 1 98.44 93 LEU A CA 1
ATOM 752 C C . LEU A 1 93 ? -12 -17.672 -6.855 1 98.44 93 LEU A C 1
ATOM 754 O O . LEU A 1 93 ? -12.562 -16.906 -6.062 1 98.44 93 LEU A O 1
ATOM 758 N N . ASN A 1 94 ? -11.773 -18.906 -6.664 1 98.69 94 ASN A N 1
ATOM 759 C CA . ASN A 1 94 ? -11.93 -19.516 -5.344 1 98.69 94 ASN A CA 1
ATOM 760 C C . ASN A 1 94 ? -10.648 -19.406 -4.523 1 98.69 94 ASN A C 1
ATOM 762 O O . ASN A 1 94 ? -9.555 -19.625 -5.039 1 98.69 94 ASN A O 1
ATOM 766 N N . VAL A 1 95 ? -10.773 -18.953 -3.305 1 98.25 95 VAL A N 1
ATOM 767 C CA . VAL A 1 95 ? -9.648 -18.812 -2.385 1 98.25 95 VAL A CA 1
ATOM 768 C C . VAL A 1 95 ? -9.891 -19.672 -1.137 1 98.25 95 VAL A C 1
ATOM 770 O O . VAL A 1 95 ? -10.867 -19.453 -0.416 1 98.25 95 VAL A O 1
ATOM 773 N N . GLN A 1 96 ? -8.945 -20.625 -0.891 1 97.62 96 GLN A N 1
ATOM 774 C CA . GLN A 1 96 ? -9.039 -21.531 0.254 1 97.62 96 GLN A CA 1
ATOM 775 C C . GLN A 1 96 ? -7.75 -21.516 1.073 1 97.62 96 GLN A C 1
ATOM 777 O O . GLN A 1 96 ? -6.652 -21.531 0.514 1 97.62 96 GLN A O 1
ATOM 782 N N . ASN A 1 97 ? -7.906 -21.438 2.402 1 96.5 97 ASN A N 1
ATOM 783 C CA . ASN A 1 97 ? -6.695 -21.562 3.205 1 96.5 97 ASN A CA 1
ATOM 784 C C . ASN A 1 97 ? -6.137 -22.984 3.148 1 96.5 97 ASN A C 1
ATOM 786 O O . ASN A 1 97 ? -6.895 -23.953 3.07 1 96.5 97 ASN A O 1
ATOM 790 N N . VAL A 1 98 ? -4.789 -23.109 3.145 1 96.38 98 VAL A N 1
ATOM 791 C CA . VAL A 1 98 ? -4.137 -24.422 3.107 1 96.38 98 VAL A CA 1
ATOM 792 C C . VAL A 1 98 ? -2.877 -24.391 3.969 1 96.38 98 VAL A C 1
ATOM 794 O O . VAL A 1 98 ? -2.361 -23.312 4.289 1 96.38 98 VAL A O 1
ATOM 797 N N . SER A 1 99 ? -2.496 -25.609 4.367 1 94.75 99 SER A N 1
ATOM 798 C CA . SER A 1 99 ? -1.182 -25.812 4.965 1 94.75 99 SER A CA 1
ATOM 799 C C . SER A 1 99 ? -0.237 -26.516 3.988 1 94.75 99 SER A C 1
ATOM 801 O O . SER A 1 99 ? -0.602 -27.516 3.367 1 94.75 99 SER A O 1
ATOM 803 N N . LEU A 1 100 ? 0.898 -25.922 3.824 1 96.19 100 LEU A N 1
ATOM 804 C CA . LEU A 1 100 ? 1.903 -26.5 2.939 1 96.19 100 LEU A CA 1
ATOM 805 C C . LEU A 1 100 ? 3.17 -26.859 3.713 1 96.19 100 LEU A C 1
ATOM 807 O O . LEU A 1 100 ? 3.582 -26.109 4.609 1 96.19 100 LEU A O 1
ATOM 811 N N . PRO A 1 101 ? 3.787 -28.016 3.342 1 97.06 101 PRO A N 1
ATOM 812 C CA . PRO A 1 101 ? 5.09 -28.297 3.936 1 97.06 101 PRO A CA 1
ATOM 813 C C . PRO A 1 101 ? 6.176 -27.328 3.492 1 97.06 101 PRO A C 1
ATOM 815 O O . PRO A 1 101 ? 6.051 -26.688 2.445 1 97.06 101 PRO A O 1
ATOM 818 N N . LYS A 1 102 ? 7.234 -27.203 4.312 1 96.69 102 LYS A N 1
ATOM 819 C CA . LYS A 1 102 ? 8.383 -26.391 3.92 1 96.69 102 LYS A CA 1
ATOM 820 C C . LYS A 1 102 ? 9.141 -27.031 2.76 1 96.69 102 LYS A C 1
ATOM 822 O O . LYS A 1 102 ? 9.383 -28.25 2.766 1 96.69 102 LYS A O 1
ATOM 827 N N . ALA A 1 103 ? 9.43 -26.266 1.82 1 97.25 103 ALA A N 1
ATOM 828 C CA . ALA A 1 103 ? 10.141 -26.766 0.649 1 97.25 103 ALA A CA 1
ATOM 829 C C . ALA A 1 103 ? 11.555 -27.203 1.009 1 97.25 103 ALA A C 1
ATOM 831 O O . ALA A 1 103 ? 12.242 -26.531 1.779 1 97.25 103 ALA A O 1
ATOM 832 N N . THR A 1 104 ? 11.938 -28.297 0.449 1 96.88 104 THR A N 1
ATOM 833 C CA . THR A 1 104 ? 13.32 -28.75 0.58 1 96.88 104 THR A CA 1
ATOM 834 C C . THR A 1 104 ? 14.062 -28.578 -0.742 1 96.88 104 THR A C 1
ATOM 836 O O . THR A 1 104 ? 15.289 -28.453 -0.758 1 96.88 104 THR A O 1
ATOM 839 N N . PHE A 1 105 ? 13.242 -28.641 -1.782 1 96.19 105 PHE A N 1
ATOM 840 C CA . PHE A 1 105 ? 13.828 -28.578 -3.115 1 96.19 105 PHE A CA 1
ATOM 841 C C . PHE A 1 105 ? 12.859 -27.953 -4.109 1 96.19 105 PHE A C 1
ATOM 843 O O . PHE A 1 105 ? 11.656 -28.234 -4.074 1 96.19 105 PHE A O 1
ATOM 850 N N . VAL A 1 106 ? 13.391 -27.062 -4.988 1 95.62 106 VAL A N 1
ATOM 851 C CA . VAL A 1 106 ? 12.625 -26.469 -6.082 1 95.62 106 VAL A CA 1
ATOM 852 C C . VAL A 1 106 ? 13.469 -26.453 -7.352 1 95.62 106 VAL A C 1
ATOM 854 O O . VAL A 1 106 ? 14.648 -26.094 -7.32 1 95.62 106 VAL A O 1
ATOM 857 N N . LYS A 1 107 ? 12.844 -26.875 -8.477 1 95.31 107 LYS A N 1
ATOM 858 C CA . LYS A 1 107 ? 13.477 -26.797 -9.789 1 95.31 107 LYS A CA 1
ATOM 859 C C . LYS A 1 107 ? 12.75 -25.797 -10.695 1 95.31 107 LYS A C 1
ATOM 861 O O . LYS A 1 107 ? 11.531 -25.891 -10.867 1 95.31 107 LYS A O 1
ATOM 866 N N . LEU A 1 108 ? 13.547 -24.859 -11.227 1 93.81 108 LEU A N 1
ATOM 867 C CA . LEU A 1 108 ? 12.984 -23.797 -12.055 1 93.81 108 LEU A CA 1
ATOM 868 C C . LEU A 1 108 ? 13.578 -23.828 -13.453 1 93.81 108 LEU A C 1
ATOM 870 O O . LEU A 1 108 ? 14.75 -24.172 -13.625 1 93.81 108 LEU A O 1
ATOM 874 N N . ARG A 1 109 ? 12.758 -23.469 -14.406 1 94.06 109 ARG A N 1
ATOM 875 C CA . ARG A 1 109 ? 13.211 -23.344 -15.789 1 94.06 109 ARG A CA 1
ATOM 876 C C . ARG A 1 109 ? 12.906 -21.953 -16.344 1 94.06 109 ARG A C 1
ATOM 878 O O . ARG A 1 109 ? 11.75 -21.609 -16.578 1 94.06 109 ARG A O 1
ATOM 885 N N . PRO A 1 110 ? 13.953 -21.203 -16.578 1 91.81 110 PRO A N 1
ATOM 886 C CA . PRO A 1 110 ? 13.703 -19.922 -17.234 1 91.81 110 PRO A CA 1
ATOM 887 C C . PRO A 1 110 ? 13.078 -20.062 -18.609 1 91.81 110 PRO A C 1
ATOM 889 O O . PRO A 1 110 ? 13.438 -20.984 -19.359 1 91.81 110 PRO A O 1
ATOM 892 N N . GLN A 1 111 ? 12.188 -19.172 -18.891 1 91.44 111 GLN A N 1
ATOM 893 C CA . GLN A 1 111 ? 11.555 -19.234 -20.203 1 91.44 111 GLN A CA 1
ATOM 894 C C . GLN A 1 111 ? 12.406 -18.547 -21.266 1 91.44 111 GLN A C 1
ATOM 896 O O . GLN A 1 111 ? 12.18 -18.734 -22.469 1 91.44 111 GLN A O 1
ATOM 901 N N . SER A 1 112 ? 13.305 -17.688 -20.781 1 85.5 112 SER A N 1
ATOM 902 C CA . SER A 1 112 ? 14.18 -16.969 -21.703 1 85.5 112 SER A CA 1
ATOM 903 C C . SER A 1 112 ? 15.648 -17.141 -21.312 1 85.5 112 SER A C 1
ATOM 905 O O . SER A 1 112 ? 15.977 -17.234 -20.125 1 85.5 112 SER A O 1
ATOM 907 N N . GLN A 1 113 ? 16.547 -17.094 -22.281 1 82.38 113 GLN A N 1
ATOM 908 C CA . GLN A 1 113 ? 17.984 -17.188 -22.078 1 82.38 113 GLN A CA 1
ATOM 909 C C . GLN A 1 113 ? 18.5 -15.93 -21.375 1 82.38 113 GLN A C 1
ATOM 911 O O . GLN A 1 113 ? 19.609 -15.938 -20.812 1 82.38 113 GLN A O 1
ATOM 916 N N . ASP A 1 114 ? 17.688 -14.961 -21.438 1 82.25 114 ASP A N 1
ATOM 917 C CA . ASP A 1 114 ? 18.109 -13.695 -20.828 1 82.25 114 ASP A CA 1
ATOM 918 C C . ASP A 1 114 ? 18.406 -13.875 -19.344 1 82.25 114 ASP A C 1
ATOM 920 O O . ASP A 1 114 ? 19.234 -13.156 -18.781 1 82.25 114 ASP A O 1
ATOM 924 N N . PHE A 1 115 ? 17.781 -14.766 -18.781 1 83.88 115 PHE A N 1
ATOM 925 C CA . PHE A 1 115 ? 18 -14.984 -17.359 1 83.88 115 PHE A CA 1
ATOM 926 C C . PHE A 1 115 ? 19.406 -15.508 -17.094 1 83.88 115 PHE A C 1
ATOM 928 O O . PHE A 1 115 ? 20.016 -15.156 -16.094 1 83.88 115 PHE A O 1
ATOM 935 N N . LEU A 1 116 ? 19.844 -16.297 -18.062 1 78.06 116 LEU A N 1
ATOM 936 C CA . LEU A 1 116 ? 21.156 -16.906 -17.906 1 78.06 116 LEU A CA 1
ATOM 937 C C . LEU A 1 116 ? 22.266 -15.883 -18.109 1 78.06 116 LEU A C 1
ATOM 939 O O . LEU A 1 116 ? 23.406 -16.109 -17.703 1 78.06 116 LEU A O 1
ATOM 943 N N . ASP A 1 117 ? 21.844 -14.734 -18.656 1 80.5 117 ASP A N 1
ATOM 944 C CA . ASP A 1 117 ? 22.828 -13.688 -18.922 1 80.5 117 ASP A CA 1
ATOM 945 C C . ASP A 1 117 ? 23.078 -12.844 -17.688 1 80.5 117 ASP A C 1
ATOM 947 O O . ASP A 1 117 ? 23.969 -11.984 -17.688 1 80.5 117 ASP A O 1
ATOM 951 N N . ILE A 1 118 ? 22.328 -13.117 -16.688 1 80.56 118 ILE A N 1
ATOM 952 C CA . ILE A 1 118 ? 22.562 -12.414 -15.43 1 80.56 118 ILE A CA 1
ATOM 953 C C . ILE A 1 118 ? 23.828 -12.93 -14.773 1 80.56 118 ILE A C 1
ATOM 955 O O . ILE A 1 118 ? 24.141 -14.125 -14.844 1 80.56 118 ILE A O 1
ATOM 959 N N . SER A 1 119 ? 24.641 -12.031 -14.227 1 75.44 119 SER A N 1
ATOM 960 C CA . SER A 1 119 ? 25.953 -12.352 -13.68 1 75.44 119 SER A CA 1
ATOM 961 C C . SER A 1 119 ? 25.859 -13.43 -12.609 1 75.44 119 SER A C 1
ATOM 963 O O . SER A 1 119 ? 26.672 -14.352 -12.578 1 75.44 119 SER A O 1
ATOM 965 N N . ASN A 1 120 ? 24.938 -13.312 -11.797 1 81.62 120 ASN A N 1
ATOM 966 C CA . ASN A 1 120 ? 24.766 -14.266 -10.711 1 81.62 120 ASN A CA 1
ATOM 967 C C . ASN A 1 120 ? 23.312 -14.672 -10.539 1 81.62 120 ASN A C 1
ATOM 969 O O . ASN A 1 120 ? 22.641 -14.242 -9.594 1 81.62 120 ASN A O 1
ATOM 973 N N . PRO A 1 121 ? 22.906 -15.594 -11.469 1 78.81 121 PRO A N 1
ATOM 974 C CA . PRO A 1 121 ? 21.5 -15.977 -11.469 1 78.81 121 PRO A CA 1
ATOM 975 C C . PRO A 1 121 ? 21.047 -16.578 -10.148 1 78.81 121 PRO A C 1
ATOM 977 O O . PRO A 1 121 ? 19.922 -16.328 -9.703 1 78.81 121 PRO A O 1
ATOM 980 N N . ARG A 1 122 ? 21.922 -17.297 -9.539 1 76.12 122 ARG A N 1
ATOM 981 C CA . ARG A 1 122 ? 21.547 -17.906 -8.273 1 76.12 122 ARG A CA 1
ATOM 982 C C . ARG A 1 122 ? 21.281 -16.859 -7.203 1 76.12 122 ARG A C 1
ATOM 984 O O . ARG A 1 122 ? 20.312 -16.969 -6.441 1 76.12 122 ARG A O 1
ATOM 991 N N . ALA A 1 123 ? 22.125 -15.891 -7.164 1 77 123 ALA A N 1
ATOM 992 C CA . ALA A 1 123 ? 21.969 -14.828 -6.176 1 77 123 ALA A CA 1
ATOM 993 C C . ALA A 1 123 ? 20.688 -14.031 -6.434 1 77 123 ALA A C 1
ATOM 995 O O . ALA A 1 123 ? 19.984 -13.672 -5.496 1 77 123 ALA A O 1
ATOM 996 N N . VAL A 1 124 ? 20.422 -13.828 -7.621 1 76.56 124 VAL A N 1
ATOM 997 C CA . VAL A 1 124 ? 19.234 -13.078 -8.016 1 76.56 124 VAL A CA 1
ATOM 998 C C . VAL A 1 124 ? 17.969 -13.844 -7.605 1 76.56 124 VAL A C 1
ATOM 1000 O O . VAL A 1 124 ? 17.031 -13.258 -7.059 1 76.56 124 VAL A O 1
ATOM 1003 N N . LEU A 1 125 ? 18.094 -15.102 -7.832 1 80.81 125 LEU A N 1
ATOM 1004 C CA . LEU A 1 125 ? 16.953 -15.93 -7.496 1 80.81 125 LEU A CA 1
ATOM 1005 C C . LEU A 1 125 ? 16.719 -15.945 -5.988 1 80.81 125 LEU A C 1
ATOM 1007 O O . LEU A 1 125 ? 15.578 -15.789 -5.527 1 80.81 125 LEU A O 1
ATOM 1011 N N . GLU A 1 126 ? 17.75 -16.156 -5.305 1 76.94 126 GLU A N 1
ATOM 1012 C CA . GLU A 1 126 ? 17.625 -16.234 -3.852 1 76.94 126 GLU A CA 1
ATOM 1013 C C . GLU A 1 126 ? 17.016 -14.953 -3.289 1 76.94 126 GLU A C 1
ATOM 1015 O O . GLU A 1 126 ? 16.156 -15.008 -2.404 1 76.94 126 GLU A O 1
ATOM 1020 N N . GLY A 1 127 ? 17.438 -13.852 -3.807 1 76.06 127 GLY A N 1
ATOM 1021 C CA . GLY A 1 127 ? 16.891 -12.578 -3.357 1 76.06 127 GLY A CA 1
ATOM 1022 C C . GLY A 1 127 ? 15.453 -12.359 -3.789 1 76.06 127 GLY A C 1
ATOM 1023 O O . GLY A 1 127 ? 14.617 -11.938 -2.988 1 76.06 127 GLY A O 1
ATOM 1024 N N . SER A 1 128 ? 15.195 -12.68 -4.961 1 80.06 128 SER A N 1
ATOM 1025 C CA . SER A 1 128 ? 13.875 -12.406 -5.531 1 80.06 128 SER A CA 1
ATOM 1026 C C . SER A 1 128 ? 12.828 -13.367 -4.977 1 80.06 128 SER A C 1
ATOM 1028 O O . SER A 1 128 ? 11.672 -12.984 -4.793 1 80.06 128 SER A O 1
ATOM 1030 N N . LEU A 1 129 ? 13.234 -14.625 -4.629 1 88 129 LEU A N 1
ATOM 1031 C CA . LEU A 1 129 ? 12.297 -15.633 -4.168 1 88 129 LEU A CA 1
ATOM 1032 C C . LEU A 1 129 ? 11.836 -15.344 -2.744 1 88 129 LEU A C 1
ATOM 1034 O O . LEU A 1 129 ? 10.844 -15.906 -2.281 1 88 129 LEU A O 1
ATOM 1038 N N . ARG A 1 130 ? 12.547 -14.398 -2.129 1 83.56 130 ARG A N 1
ATOM 1039 C CA . ARG A 1 130 ? 12.156 -14.031 -0.771 1 83.56 130 ARG A CA 1
ATOM 1040 C C . ARG A 1 130 ? 10.797 -13.352 -0.755 1 83.56 130 ARG A C 1
ATOM 1042 O O . ARG A 1 130 ? 10.133 -13.305 0.28 1 83.56 130 ARG A O 1
ATOM 1049 N N . THR A 1 131 ? 10.391 -12.836 -1.89 1 85.12 131 THR A N 1
ATOM 1050 C CA . THR A 1 131 ? 9.117 -12.125 -1.966 1 85.12 131 THR A CA 1
ATOM 1051 C C . THR A 1 131 ? 7.969 -13.094 -2.225 1 85.12 131 THR A C 1
ATOM 1053 O O . THR A 1 131 ? 6.801 -12.711 -2.188 1 85.12 131 THR A O 1
ATOM 1056 N N . PHE A 1 132 ? 8.352 -14.383 -2.424 1 93.06 132 PHE A N 1
ATOM 1057 C CA . PHE A 1 132 ? 7.336 -15.398 -2.674 1 93.06 132 PHE A CA 1
ATOM 1058 C C . PHE A 1 132 ? 7.027 -16.188 -1.402 1 93.06 132 PHE A C 1
ATOM 1060 O O . PHE A 1 132 ? 7.867 -16.281 -0.505 1 93.06 132 PHE A O 1
ATOM 1067 N N . SER A 1 133 ? 5.832 -16.703 -1.394 1 95.56 133 SER A N 1
ATOM 1068 C CA . SER A 1 133 ? 5.402 -17.484 -0.24 1 95.56 133 SER A CA 1
ATOM 1069 C C . SER A 1 133 ? 5.352 -18.969 -0.569 1 95.56 133 SER A C 1
ATOM 1071 O O . SER A 1 133 ? 5.586 -19.812 0.3 1 95.56 133 SER A O 1
ATOM 1073 N N . CYS A 1 134 ? 5.023 -19.328 -1.812 1 97.5 134 CYS A N 1
ATOM 1074 C CA . CYS A 1 134 ? 4.797 -20.719 -2.213 1 97.5 134 CYS A CA 1
ATOM 1075 C C . CYS A 1 134 ? 5.434 -21 -3.568 1 97.5 134 CYS A C 1
ATOM 1077 O O . CYS A 1 134 ? 5.684 -20.078 -4.348 1 97.5 134 CYS A O 1
ATOM 1079 N N . MET A 1 135 ? 5.691 -22.312 -3.689 1 97.25 135 MET A N 1
ATOM 1080 C CA . MET A 1 135 ? 6.035 -22.859 -4.996 1 97.25 135 MET A CA 1
ATOM 1081 C C . MET A 1 135 ? 5.105 -24.016 -5.359 1 97.25 135 MET A C 1
ATOM 1083 O O . MET A 1 135 ? 4.859 -24.906 -4.543 1 97.25 135 MET A O 1
ATOM 1087 N N . THR A 1 136 ? 4.574 -23.906 -6.555 1 98.44 136 THR A N 1
ATOM 1088 C CA . THR A 1 136 ? 3.658 -24.938 -7.031 1 98.44 136 THR A CA 1
ATOM 1089 C C . THR A 1 136 ? 4.098 -25.453 -8.398 1 98.44 136 THR A C 1
ATOM 1091 O O . THR A 1 136 ? 4.293 -24.672 -9.328 1 98.44 136 THR A O 1
ATOM 1094 N N . VAL A 1 137 ? 4.223 -26.781 -8.484 1 98.5 137 VAL A N 1
ATOM 1095 C CA . VAL A 1 137 ? 4.602 -27.375 -9.758 1 98.5 137 VAL A CA 1
ATOM 1096 C C . VAL A 1 137 ? 3.578 -27 -10.828 1 98.5 137 VAL A C 1
ATOM 1098 O O . VAL A 1 137 ? 2.371 -27.062 -10.594 1 98.5 137 VAL A O 1
ATOM 1101 N N . GLY A 1 138 ? 4.109 -26.594 -11.977 1 97.06 138 GLY A N 1
ATOM 1102 C CA . GLY A 1 138 ? 3.219 -26.25 -13.078 1 97.06 138 GLY A CA 1
ATOM 1103 C C . GLY A 1 138 ? 2.994 -24.75 -13.219 1 97.06 138 GLY A C 1
ATOM 1104 O O . GLY A 1 138 ? 2.506 -24.297 -14.258 1 97.06 138 GLY A O 1
ATOM 1105 N N . ASP A 1 139 ? 3.328 -24 -12.211 1 97.81 139 ASP A N 1
ATOM 1106 C CA . ASP A 1 139 ? 3.199 -22.562 -12.281 1 97.81 139 ASP A CA 1
ATOM 1107 C C . ASP A 1 139 ? 4.312 -21.953 -13.133 1 97.81 139 ASP A C 1
ATOM 1109 O O . ASP A 1 139 ? 5.406 -22.5 -13.227 1 97.81 139 ASP A O 1
ATOM 1113 N N . THR A 1 140 ? 3.965 -20.859 -13.82 1 96.31 140 THR A N 1
ATOM 1114 C CA . THR A 1 140 ? 4.945 -19.922 -14.336 1 96.31 140 THR A CA 1
ATOM 1115 C C . THR A 1 140 ? 4.973 -18.656 -13.5 1 96.31 140 THR A C 1
ATOM 1117 O O . THR A 1 140 ? 4.012 -17.875 -13.5 1 96.31 140 THR A O 1
ATOM 1120 N N . ILE A 1 141 ? 6.074 -18.453 -12.836 1 95.19 141 ILE A N 1
ATOM 1121 C CA . ILE A 1 141 ? 6.164 -17.297 -11.953 1 95.19 141 ILE A CA 1
ATOM 1122 C C . ILE A 1 141 ? 6.977 -16.203 -12.625 1 95.19 141 ILE A C 1
ATOM 1124 O O . ILE A 1 141 ? 7.668 -16.453 -13.617 1 95.19 141 ILE A O 1
ATOM 1128 N N . CYS A 1 142 ? 6.812 -14.938 -12.133 1 92.5 142 CYS A N 1
ATOM 1129 C CA . CYS A 1 142 ? 7.516 -13.773 -12.656 1 92.5 142 CYS A CA 1
ATOM 1130 C C . CYS A 1 142 ? 8.445 -13.172 -11.609 1 92.5 142 CYS A C 1
ATOM 1132 O O . CYS A 1 142 ? 8 -12.82 -10.516 1 92.5 142 CYS A O 1
ATOM 1134 N N . LEU A 1 143 ? 9.711 -13.133 -11.984 1 88.81 143 LEU A N 1
ATOM 1135 C CA . LEU A 1 143 ? 10.703 -12.492 -11.125 1 88.81 143 LEU A CA 1
ATOM 1136 C C . LEU A 1 143 ? 11.148 -11.156 -11.719 1 88.81 143 LEU A C 1
ATOM 1138 O O . LEU A 1 143 ? 11.438 -11.062 -12.914 1 88.81 143 LEU A O 1
ATOM 1142 N N . LYS A 1 144 ? 11.094 -10.164 -10.852 1 79.88 144 LYS A N 1
ATOM 1143 C CA . LYS A 1 144 ? 11.586 -8.859 -11.289 1 79.88 144 LYS A CA 1
ATOM 1144 C C . LYS A 1 144 ? 13.023 -8.641 -10.828 1 79.88 144 LYS A C 1
ATOM 1146 O O . LYS A 1 144 ? 13.336 -8.805 -9.648 1 79.88 144 LYS A O 1
ATOM 1151 N N . TYR A 1 145 ? 13.875 -8.367 -11.805 1 75.81 145 TYR A N 1
ATOM 1152 C CA . TYR A 1 145 ? 15.273 -8.055 -11.523 1 75.81 145 TYR A CA 1
ATOM 1153 C C . TYR A 1 145 ? 15.805 -7.008 -12.5 1 75.81 145 TYR A C 1
ATOM 1155 O O . TYR A 1 145 ? 15.711 -7.184 -13.719 1 75.81 145 TYR A O 1
ATOM 1163 N N . ASN A 1 146 ? 16.297 -5.977 -11.898 1 71.88 146 ASN A N 1
ATOM 1164 C CA . ASN A 1 146 ? 16.844 -4.879 -12.68 1 71.88 146 ASN A CA 1
ATOM 1165 C C . ASN A 1 146 ? 15.836 -4.359 -13.703 1 71.88 146 ASN A C 1
ATOM 1167 O O . ASN A 1 146 ? 16.172 -4.211 -14.883 1 71.88 146 ASN A O 1
ATOM 1171 N N . ASN A 1 147 ? 14.656 -4.254 -13.32 1 68 147 ASN A N 1
ATOM 1172 C CA . ASN A 1 147 ? 13.562 -3.658 -14.078 1 68 147 ASN A CA 1
ATOM 1173 C C . ASN A 1 147 ? 13.141 -4.551 -15.242 1 68 147 ASN A C 1
ATOM 1175 O O . ASN A 1 147 ? 12.523 -4.078 -16.203 1 68 147 ASN A O 1
ATOM 1179 N N . LYS A 1 148 ? 13.547 -5.746 -15.102 1 77.81 148 LYS A N 1
ATOM 1180 C CA . LYS A 1 148 ? 13.109 -6.734 -16.078 1 77.81 148 LYS A CA 1
ATOM 1181 C C . LYS A 1 148 ? 12.336 -7.867 -15.414 1 77.81 148 LYS A C 1
ATOM 1183 O O . LYS A 1 148 ? 12.641 -8.258 -14.281 1 77.81 148 LYS A O 1
ATOM 1188 N N . ASN A 1 149 ? 11.359 -8.297 -16.234 1 84.94 149 ASN A N 1
ATOM 1189 C CA . ASN A 1 149 ? 10.578 -9.438 -15.773 1 84.94 149 ASN A CA 1
ATOM 1190 C C . ASN A 1 149 ? 11.094 -10.742 -16.375 1 84.94 149 ASN A C 1
ATOM 1192 O O . ASN A 1 149 ? 11.297 -10.836 -17.594 1 84.94 149 ASN A O 1
ATOM 1196 N N . TYR A 1 150 ? 11.375 -11.734 -15.492 1 89.38 150 TYR A N 1
ATOM 1197 C CA . TYR A 1 150 ? 11.781 -13.07 -15.93 1 89.38 150 TYR A CA 1
ATOM 1198 C C . TYR A 1 150 ? 10.719 -14.102 -15.57 1 89.38 150 TYR A C 1
ATOM 1200 O O . TYR A 1 150 ? 10.32 -14.227 -14.414 1 89.38 150 TYR A O 1
ATOM 1208 N N . MET A 1 151 ? 10.328 -14.82 -16.641 1 92.69 151 MET A N 1
ATOM 1209 C CA . MET A 1 151 ? 9.359 -15.891 -16.422 1 92.69 151 MET A CA 1
ATOM 1210 C C . MET A 1 151 ? 10.062 -17.219 -16.156 1 92.69 151 MET A C 1
ATOM 1212 O O . MET A 1 151 ? 10.984 -17.594 -16.875 1 92.69 151 MET A O 1
ATOM 1216 N N . LEU A 1 152 ? 9.656 -17.875 -15.07 1 93.88 152 LEU A N 1
ATOM 1217 C CA . LEU A 1 152 ? 10.242 -19.156 -14.672 1 93.88 152 LEU A CA 1
ATOM 1218 C C . LEU A 1 152 ? 9.148 -20.219 -14.469 1 93.88 152 LEU A C 1
ATOM 1220 O O . LEU A 1 152 ? 8.188 -19.984 -13.734 1 93.88 152 LEU A O 1
ATOM 1224 N N . ASP A 1 153 ? 9.359 -21.344 -15.055 1 96.06 153 ASP A N 1
ATOM 1225 C CA . ASP A 1 153 ? 8.461 -22.469 -14.836 1 96.06 153 ASP A CA 1
ATOM 1226 C C . ASP A 1 153 ? 8.891 -23.281 -13.609 1 96.06 153 ASP A C 1
ATOM 1228 O O . ASP A 1 153 ? 10.062 -23.641 -13.477 1 96.06 153 ASP A O 1
ATOM 1232 N N . VAL A 1 154 ? 7.953 -23.562 -12.789 1 97.25 154 VAL A N 1
ATOM 1233 C CA . VAL A 1 154 ? 8.227 -24.453 -11.672 1 97.25 154 VAL A CA 1
ATOM 1234 C C . VAL A 1 154 ? 8.094 -25.906 -12.133 1 97.25 154 VAL A C 1
ATOM 1236 O O . VAL A 1 154 ? 6.988 -26.375 -12.391 1 97.25 154 VAL A O 1
ATOM 1239 N N . ARG A 1 155 ? 9.188 -26.609 -12.062 1 97.44 155 ARG A N 1
ATOM 1240 C CA . ARG A 1 155 ? 9.219 -27.922 -12.688 1 97.44 155 ARG A CA 1
ATOM 1241 C C . ARG A 1 155 ? 9.125 -29.031 -11.633 1 97.44 155 ARG A C 1
ATOM 1243 O O . ARG A 1 155 ? 8.57 -30.094 -11.898 1 97.44 155 ARG A O 1
ATOM 1250 N N . GLU A 1 156 ? 9.719 -28.75 -10.523 1 98 156 GLU A N 1
ATOM 1251 C CA . GLU A 1 156 ? 9.711 -29.719 -9.438 1 98 156 GLU A CA 1
ATOM 1252 C C . GLU A 1 156 ? 9.672 -29.031 -8.078 1 98 156 GLU A C 1
ATOM 1254 O O . GLU A 1 156 ? 10.297 -27.969 -7.895 1 98 156 GLU A O 1
ATOM 1259 N N . VAL A 1 157 ? 8.992 -29.641 -7.184 1 98.06 157 VAL A N 1
ATOM 1260 C CA . VAL A 1 157 ? 8.93 -29.172 -5.801 1 98.06 157 VAL A CA 1
ATOM 1261 C C . VAL A 1 157 ? 8.914 -30.375 -4.852 1 98.06 157 VAL A C 1
ATOM 1263 O O . VAL A 1 157 ? 8.219 -31.359 -5.105 1 98.06 157 VAL A O 1
ATOM 1266 N N . LYS A 1 158 ? 9.758 -30.312 -3.92 1 98 158 LYS A N 1
ATOM 1267 C CA . LYS A 1 158 ? 9.758 -31.312 -2.855 1 98 158 LYS A CA 1
ATOM 1268 C C . LYS A 1 158 ? 9.523 -30.672 -1.493 1 98 158 LYS A C 1
ATOM 1270 O O . LYS A 1 158 ? 9.992 -29.562 -1.241 1 98 158 LYS A O 1
ATOM 1275 N N . PRO A 1 159 ? 8.859 -31.406 -0.583 1 98.25 159 PRO A N 1
ATOM 1276 C CA . PRO A 1 159 ? 8.492 -32.812 -0.625 1 98.25 159 PRO A CA 1
ATOM 1277 C C . PRO A 1 159 ? 7.16 -33.062 -1.33 1 98.25 159 PRO A C 1
ATOM 1279 O O . PRO A 1 159 ? 6.777 -34.219 -1.558 1 98.25 159 PRO A O 1
ATOM 1282 N N . ALA A 1 160 ? 6.434 -32.062 -1.618 1 98.19 160 ALA A N 1
ATOM 1283 C CA . ALA A 1 160 ? 5.133 -32.125 -2.279 1 98.19 160 ALA A CA 1
ATOM 1284 C C . ALA A 1 160 ? 5.098 -31.25 -3.521 1 98.19 160 ALA A C 1
ATOM 1286 O O . ALA A 1 160 ? 5.992 -30.438 -3.729 1 98.19 160 ALA A O 1
ATOM 1287 N N . PRO A 1 161 ? 4.09 -31.422 -4.383 1 98.38 161 PRO A N 1
ATOM 1288 C CA . PRO A 1 161 ? 4.016 -30.625 -5.609 1 98.38 161 PRO A CA 1
ATOM 1289 C C . PRO A 1 161 ? 3.824 -29.125 -5.332 1 98.38 161 PRO A C 1
ATOM 1291 O O . PRO A 1 161 ? 3.988 -28.312 -6.238 1 98.38 161 PRO A O 1
ATOM 1294 N N . ALA A 1 162 ? 3.424 -28.859 -4.168 1 98.56 162 ALA A N 1
ATOM 1295 C CA . ALA A 1 162 ? 3.357 -27.484 -3.66 1 98.56 162 ALA A CA 1
ATOM 1296 C C . ALA A 1 162 ? 3.947 -27.391 -2.256 1 98.56 162 ALA A C 1
ATOM 1298 O O . ALA A 1 162 ? 3.742 -28.281 -1.429 1 98.56 162 ALA A O 1
ATOM 1299 N N . ALA A 1 163 ? 4.715 -26.297 -1.988 1 98.19 163 ALA A N 1
ATOM 1300 C CA . ALA A 1 163 ? 5.371 -26.156 -0.69 1 98.19 163 ALA A CA 1
ATOM 1301 C C . ALA A 1 163 ? 5.566 -24.688 -0.331 1 98.19 163 ALA A C 1
ATOM 1303 O O . ALA A 1 163 ? 5.52 -23.812 -1.204 1 98.19 163 ALA A O 1
ATOM 1304 N N . CYS A 1 164 ? 5.719 -24.422 0.965 1 97.19 164 CYS A N 1
ATOM 1305 C CA . CYS A 1 164 ? 5.988 -23.109 1.518 1 97.19 164 CYS A CA 1
ATOM 1306 C C . CYS A 1 164 ? 7.477 -22.781 1.461 1 97.19 164 CYS A C 1
ATOM 1308 O O . CYS A 1 164 ? 8.312 -23.625 1.809 1 97.19 164 CYS A O 1
ATOM 1310 N N . ILE A 1 165 ? 7.754 -21.562 1.041 1 95.12 165 ILE A N 1
ATOM 1311 C CA . ILE A 1 165 ? 9.172 -21.234 0.98 1 95.12 165 ILE A CA 1
ATOM 1312 C C . ILE A 1 165 ? 9.469 -20.047 1.898 1 95.12 165 ILE A C 1
ATOM 1314 O O . ILE A 1 165 ? 10.547 -19.453 1.838 1 95.12 165 ILE A O 1
ATOM 1318 N N . ILE A 1 166 ? 8.508 -19.641 2.67 1 90.25 166 ILE A N 1
ATOM 1319 C CA . ILE A 1 166 ? 8.727 -18.562 3.639 1 90.25 166 ILE A CA 1
ATOM 1320 C C . ILE A 1 166 ? 9.75 -19.016 4.68 1 90.25 166 ILE A C 1
ATOM 1322 O O . ILE A 1 166 ? 9.625 -20.094 5.258 1 90.25 166 ILE A O 1
ATOM 1326 N N . GLU A 1 167 ? 10.727 -18.156 4.926 1 83.25 167 GLU A N 1
ATOM 1327 C CA . GLU A 1 167 ? 11.742 -18.422 5.938 1 83.25 167 GLU A CA 1
ATOM 1328 C C . GLU A 1 167 ? 12.258 -19.859 5.836 1 83.25 167 GLU A C 1
ATOM 1330 O O . GLU A 1 167 ? 12.305 -20.578 6.832 1 83.25 167 GLU A O 1
ATOM 1335 N N . THR A 1 168 ? 12.516 -20.281 4.656 1 85.12 168 THR A N 1
ATOM 1336 C CA . THR A 1 168 ? 12.969 -21.641 4.406 1 85.12 168 THR A CA 1
ATOM 1337 C C . THR A 1 168 ? 14.266 -21.641 3.604 1 85.12 168 THR A C 1
ATOM 1339 O O . THR A 1 168 ? 14.438 -20.828 2.693 1 85.12 168 THR A O 1
ATOM 1342 N N . ASP A 1 169 ? 15.164 -22.578 4.039 1 84.38 169 ASP A N 1
ATOM 1343 C CA . ASP A 1 169 ? 16.375 -22.828 3.266 1 84.38 169 ASP A CA 1
ATOM 1344 C C . ASP A 1 169 ? 16.172 -24 2.309 1 84.38 169 ASP A C 1
ATOM 1346 O O . ASP A 1 169 ? 16.375 -25.156 2.691 1 84.38 169 ASP A O 1
ATOM 1350 N N . CYS A 1 170 ? 15.734 -23.75 1.243 1 87.12 170 CYS A N 1
ATOM 1351 C CA . CYS A 1 170 ? 15.492 -24.828 0.282 1 87.12 170 CYS A CA 1
ATOM 1352 C C . CYS A 1 170 ? 16.5 -24.766 -0.857 1 87.12 170 CYS A C 1
ATOM 1354 O O . CYS A 1 170 ? 16.984 -23.688 -1.221 1 87.12 170 CYS A O 1
ATOM 1356 N N . GLU A 1 171 ? 16.844 -25.953 -1.365 1 91.25 171 GLU A N 1
ATOM 1357 C CA . GLU A 1 171 ? 17.719 -26.047 -2.531 1 91.25 171 GLU A CA 1
ATOM 1358 C C . GLU A 1 171 ? 16.984 -25.641 -3.807 1 91.25 171 GLU A C 1
ATOM 1360 O O . GLU A 1 171 ? 15.836 -26.047 -4.023 1 91.25 171 GLU A O 1
ATOM 1365 N N . VAL A 1 172 ? 17.625 -24.781 -4.598 1 90.12 172 VAL A N 1
ATOM 1366 C CA . VAL A 1 172 ? 17.031 -24.328 -5.855 1 90.12 172 VAL A CA 1
ATOM 1367 C C . VAL A 1 172 ? 17.906 -24.797 -7.023 1 90.12 172 VAL A C 1
ATOM 1369 O O . VAL A 1 172 ? 19.125 -24.562 -7.023 1 90.12 172 VAL A O 1
ATOM 1372 N N . ASP A 1 173 ? 17.312 -25.484 -7.984 1 89.75 173 ASP A N 1
ATOM 1373 C CA . ASP A 1 173 ? 18 -25.922 -9.203 1 89.75 173 ASP A CA 1
ATOM 1374 C C . ASP A 1 173 ? 17.359 -25.297 -10.438 1 89.75 173 ASP A C 1
ATOM 1376 O O . ASP A 1 173 ? 16.188 -24.891 -10.406 1 89.75 173 ASP A O 1
ATOM 1380 N N . PHE A 1 174 ? 18.219 -25.234 -11.508 1 86.94 174 PHE A N 1
ATOM 1381 C CA . PHE A 1 174 ? 17.734 -24.656 -12.75 1 86.94 174 PHE A CA 1
ATOM 1382 C C . PHE A 1 174 ? 17.797 -25.656 -13.891 1 86.94 174 PHE A C 1
ATOM 1384 O O . PHE A 1 174 ? 18.766 -26.406 -14.008 1 86.94 174 PHE A O 1
ATOM 1391 N N . GLU A 1 175 ? 16.766 -25.594 -14.578 1 85.88 175 GLU A N 1
ATOM 1392 C CA . GLU A 1 175 ? 16.812 -26.234 -15.883 1 85.88 175 GLU A CA 1
ATOM 1393 C C . GLU A 1 175 ? 17.141 -25.234 -16.984 1 85.88 175 GLU A C 1
ATOM 1395 O O . GLU A 1 175 ? 16.859 -24.047 -16.859 1 85.88 175 GLU A O 1
ATOM 1400 N N . SER A 1 176 ? 17.844 -25.672 -18.062 1 80.88 176 SER A N 1
ATOM 1401 C CA . SER A 1 176 ? 18.125 -24.812 -19.203 1 80.88 176 SER A CA 1
ATOM 1402 C C . SER A 1 176 ? 16.844 -24.281 -19.844 1 80.88 176 SER A C 1
ATOM 1404 O O . SER A 1 176 ? 15.82 -24.953 -19.828 1 80.88 176 SER A O 1
ATOM 1406 N N . PRO A 1 177 ? 17.016 -23.078 -20.328 1 78.38 177 PRO A N 1
ATOM 1407 C CA . PRO A 1 177 ? 15.828 -22.438 -20.906 1 78.38 177 PRO A CA 1
ATOM 1408 C C . PRO A 1 177 ? 15.188 -23.281 -22.016 1 78.38 177 PRO A C 1
ATOM 1410 O O . PRO A 1 177 ? 15.867 -24.094 -22.641 1 78.38 177 PRO A O 1
ATOM 1413 N N . ALA A 1 178 ? 13.867 -23.125 -22.109 1 65.62 178 ALA A N 1
ATOM 1414 C CA . ALA A 1 178 ? 13.125 -23.891 -23.109 1 65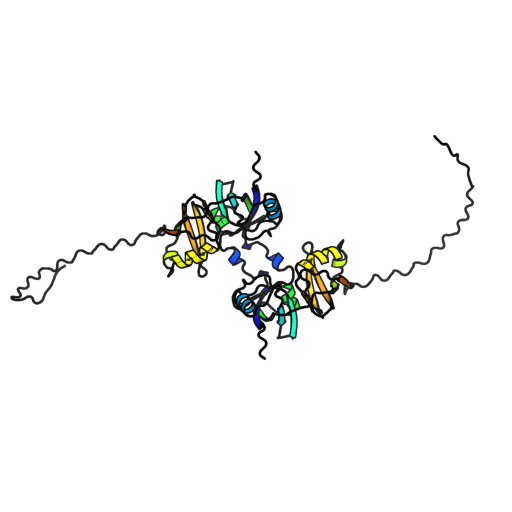.62 178 ALA A CA 1
ATOM 1415 C C . ALA A 1 178 ? 13.656 -23.609 -24.516 1 65.62 178 ALA A C 1
ATOM 1417 O O . ALA A 1 178 ? 13.641 -24.484 -25.375 1 65.62 178 ALA A O 1
ATOM 1418 N N . ASP A 1 179 ? 14.047 -22.438 -24.688 1 60.75 179 ASP A N 1
ATOM 1419 C CA . ASP A 1 179 ? 14.539 -22.062 -26 1 60.75 179 ASP A CA 1
ATOM 1420 C C . ASP A 1 179 ? 16.031 -22.359 -26.141 1 60.75 179 ASP A C 1
ATOM 1422 O O . ASP A 1 179 ? 16.656 -22 -27.156 1 60.75 179 ASP A O 1
ATOM 1426 N N . TYR A 1 180 ? 16.547 -22.828 -25.078 1 54.78 180 TYR A N 1
ATOM 1427 C CA . TYR A 1 180 ? 18 -23.016 -25.172 1 54.78 180 TYR A CA 1
ATOM 1428 C C . TYR A 1 180 ? 18.344 -24.188 -26.094 1 54.78 180 TYR A C 1
ATOM 1430 O O . TYR A 1 180 ? 17.922 -25.312 -25.859 1 54.78 180 TYR A O 1
ATOM 1438 N N . VAL A 1 181 ? 18.641 -23.969 -27.328 1 48.78 181 VAL A N 1
ATOM 1439 C CA . VAL A 1 181 ? 19.344 -24.953 -28.141 1 48.78 181 VAL A CA 1
ATOM 1440 C C . VAL A 1 181 ? 20.828 -24.953 -27.781 1 48.78 181 VAL A C 1
ATOM 1442 O O . VAL A 1 181 ? 21.5 -23.922 -27.891 1 48.78 181 VAL A O 1
ATOM 1445 N N . PRO A 1 182 ? 21.234 -25.828 -27.016 1 47.94 182 PRO A N 1
ATOM 1446 C CA . PRO A 1 182 ? 22.641 -25.812 -26.656 1 47.94 182 PRO A CA 1
ATOM 1447 C C . PRO A 1 182 ? 23.562 -25.578 -27.875 1 47.94 182 PRO A C 1
ATOM 1449 O O . PRO A 1 182 ? 23.234 -25.984 -28.984 1 47.94 182 PRO A O 1
ATOM 1452 N N . PRO A 1 183 ? 24.328 -24.562 -27.781 1 46 183 PRO A N 1
ATOM 1453 C CA . PRO A 1 183 ? 25.219 -24.422 -28.938 1 46 183 PRO A CA 1
ATOM 1454 C C . PRO A 1 183 ? 25.797 -25.75 -29.406 1 46 183 PRO A C 1
ATOM 1456 O O . PRO A 1 183 ? 26.047 -26.641 -28.594 1 46 183 PRO A O 1
ATOM 1459 N N . VAL A 1 184 ? 25.375 -26.266 -30.422 1 42.75 184 VAL A N 1
ATOM 1460 C CA . VAL A 1 184 ? 26 -27.438 -31.031 1 42.75 184 VAL A CA 1
ATOM 1461 C C . VAL A 1 184 ? 27.516 -27.344 -30.859 1 42.75 184 VAL A C 1
ATOM 1463 O O . VAL A 1 184 ? 28.125 -26.312 -31.156 1 42.75 184 VAL A O 1
ATOM 1466 N N . PRO A 1 185 ? 28.031 -28.031 -29.891 1 41.78 185 PRO A N 1
ATOM 1467 C CA . PRO A 1 185 ? 29.5 -28.016 -29.844 1 41.78 185 PRO A CA 1
ATOM 1468 C C . PRO A 1 185 ? 30.125 -28.016 -31.234 1 41.78 185 PRO A C 1
ATOM 1470 O O . PRO A 1 185 ? 29.688 -28.766 -32.125 1 41.78 185 PRO A O 1
ATOM 1473 N N . ALA A 1 186 ? 30.578 -26.891 -31.641 1 42.78 186 ALA A N 1
ATOM 1474 C CA . ALA A 1 186 ? 31.297 -26.922 -32.906 1 42.78 186 ALA A CA 1
ATOM 1475 C C . ALA A 1 186 ? 32.125 -28.203 -33.031 1 42.78 186 ALA A C 1
ATOM 1477 O O . ALA A 1 186 ? 32.719 -28.656 -32.094 1 42.78 186 ALA A O 1
ATOM 1478 N N . ALA A 1 187 ? 31.891 -29.016 -33.969 1 40.62 187 ALA A N 1
ATOM 1479 C CA . ALA A 1 187 ? 32.75 -30.109 -34.406 1 40.62 187 ALA A CA 1
ATOM 1480 C C . ALA A 1 187 ? 34.219 -29.734 -34.312 1 40.62 187 ALA A C 1
ATOM 1482 O O . ALA A 1 187 ? 34.594 -28.578 -34.594 1 40.62 187 ALA A O 1
ATOM 1483 N N . ALA A 1 188 ? 35 -30.422 -33.469 1 35.72 188 ALA A N 1
ATOM 1484 C CA . ALA A 1 188 ? 36.438 -30.359 -33.312 1 35.72 188 ALA A CA 1
ATOM 1485 C C . ALA A 1 188 ? 37.156 -30.109 -34.625 1 35.72 188 ALA A C 1
ATOM 1487 O O . ALA A 1 188 ? 36.969 -30.859 -35.594 1 35.72 188 ALA A O 1
ATOM 1488 N N . ASN A 1 189 ? 37.344 -28.859 -35.062 1 31.81 189 ASN A N 1
ATOM 1489 C CA . ASN A 1 189 ? 38.219 -28.672 -36.188 1 31.81 189 ASN A CA 1
ATOM 1490 C C . ASN A 1 189 ? 39.469 -29.547 -36.094 1 31.81 189 ASN A C 1
ATOM 1492 O O . ASN A 1 189 ? 40 -29.734 -35 1 31.81 189 ASN A O 1
ATOM 1496 N N . THR A 1 190 ? 39.75 -30.375 -37.031 1 30.55 190 THR A N 1
ATOM 1497 C CA . THR A 1 190 ? 40.938 -31.219 -37.312 1 30.55 190 THR A CA 1
ATOM 1498 C C . THR A 1 190 ? 42.219 -30.5 -36.938 1 30.55 190 THR A C 1
ATOM 1500 O O . THR A 1 190 ? 42.438 -29.359 -37.344 1 30.55 190 THR A O 1
ATOM 1503 N N . ALA A 1 191 ? 42.938 -30.953 -35.844 1 26.72 191 ALA A N 1
ATOM 1504 C CA . ALA A 1 191 ? 44.25 -30.625 -35.344 1 26.72 191 ALA A CA 1
ATOM 1505 C C . ALA A 1 191 ? 45.219 -30.281 -36.469 1 26.72 191 ALA A C 1
ATOM 1507 O O . ALA A 1 191 ? 45.406 -31.094 -37.375 1 26.72 191 ALA A O 1
ATOM 1508 N N . ALA A 1 192 ? 45.25 -29 -36.75 1 35.69 192 ALA A N 1
ATOM 1509 C CA . ALA A 1 192 ? 46.312 -28.656 -37.688 1 35.69 192 ALA A CA 1
ATOM 1510 C C . ALA A 1 192 ? 47.656 -29.25 -37.25 1 35.69 192 ALA A C 1
ATOM 1512 O O . ALA A 1 192 ? 48.031 -29.125 -36.062 1 35.69 192 ALA A O 1
ATOM 1513 N N . GLN A 1 193 ? 48.062 -30.438 -37.719 1 28.59 193 GLN A N 1
ATOM 1514 C CA . GLN A 1 193 ? 49.312 -31.141 -37.438 1 28.59 193 GLN A CA 1
ATOM 1515 C C . GLN A 1 193 ? 50.5 -30.188 -37.406 1 28.59 193 GLN A C 1
ATOM 1517 O O . GLN A 1 193 ? 50.75 -29.453 -38.375 1 28.59 193 GLN A O 1
ATOM 1522 N N . PRO A 1 194 ? 50.625 -29.469 -36.125 1 32.09 194 PRO A N 1
ATOM 1523 C CA . PRO A 1 194 ? 51.812 -28.641 -36.188 1 32.09 194 PRO A CA 1
ATOM 1524 C C . PRO A 1 194 ? 53 -29.344 -36.875 1 32.09 194 PRO A C 1
ATOM 1526 O O . PRO A 1 194 ? 53.125 -30.562 -36.75 1 32.09 194 PRO A O 1
ATOM 1529 N N . VAL A 1 195 ? 53.375 -28.812 -38.031 1 32.25 195 VAL A N 1
ATOM 1530 C CA . VAL A 1 195 ? 54.531 -29.281 -38.781 1 32.25 195 VAL A CA 1
ATOM 1531 C C . VAL A 1 195 ? 55.75 -29.328 -37.875 1 32.25 195 VAL A C 1
ATOM 1533 O O . VAL A 1 195 ? 55.938 -28.484 -37 1 32.25 195 VAL A O 1
ATOM 1536 N N . PRO A 1 196 ? 56.219 -30.5 -37.5 1 28.92 196 PRO A N 1
ATOM 1537 C CA . PRO A 1 196 ? 57.406 -30.781 -36.688 1 28.92 196 PRO A CA 1
ATOM 1538 C C . PRO A 1 196 ? 58.594 -29.859 -37.031 1 28.92 196 PRO A C 1
ATOM 1540 O O . PRO A 1 196 ? 59.125 -29.906 -38.125 1 28.92 196 PRO A O 1
ATOM 1543 N N . SER A 1 197 ? 58.25 -28.453 -36.938 1 26.44 197 SER A N 1
ATOM 1544 C CA . SER A 1 197 ? 59.438 -27.781 -37.438 1 26.44 197 SER A CA 1
ATOM 1545 C C . SER A 1 197 ? 60.688 -28.172 -36.625 1 26.44 197 SER A C 1
ATOM 1547 O O . SER A 1 197 ? 60.656 -28.109 -35.406 1 26.44 197 SER A O 1
ATOM 1549 N N . ASP A 1 198 ? 61.5 -28.969 -37.094 1 24.52 198 ASP A N 1
ATOM 1550 C CA . ASP A 1 198 ? 62.812 -29.562 -36.75 1 24.52 198 ASP A CA 1
ATOM 1551 C C . ASP A 1 198 ? 63.812 -28.5 -36.344 1 24.52 198 ASP A C 1
ATOM 1553 O O . ASP A 1 198 ? 65 -28.75 -36.281 1 24.52 198 ASP A O 1
ATOM 1557 N N . VAL A 1 199 ? 63.312 -27.172 -36.062 1 26.41 199 VAL A N 1
ATOM 1558 C CA . VAL A 1 199 ? 64.562 -26.469 -36.156 1 26.41 199 VAL A CA 1
ATOM 1559 C C . VAL A 1 199 ? 65.438 -26.766 -34.906 1 26.41 199 VAL A C 1
ATOM 1561 O O . VAL A 1 199 ? 64.875 -26.922 -33.812 1 26.41 199 VAL A O 1
ATOM 1564 N N . PRO A 1 200 ? 66.688 -26.906 -34.938 1 25.36 200 PRO A N 1
ATOM 1565 C CA . PRO A 1 200 ? 67.75 -27.469 -34.156 1 25.36 200 PRO A CA 1
ATOM 1566 C C . PRO A 1 200 ? 68.188 -26.578 -32.969 1 25.36 200 PRO A C 1
ATOM 1568 O O . PRO A 1 200 ? 69.062 -26.922 -32.219 1 25.36 200 PRO A O 1
ATOM 1571 N N . TYR A 1 201 ? 67.312 -25.484 -32.531 1 23.28 201 TYR A N 1
ATOM 1572 C CA . TYR A 1 201 ? 68.312 -24.547 -32 1 23.28 201 TYR A CA 1
ATOM 1573 C C . TYR A 1 201 ? 69 -25.125 -30.781 1 23.28 201 TYR A C 1
ATOM 1575 O O . TYR A 1 201 ? 68.438 -25.953 -30.062 1 23.28 201 TYR A O 1
ATOM 1583 N N . GLY A 1 202 ? 70.25 -24.656 -30.547 1 22.11 202 GLY A N 1
ATOM 1584 C CA . GLY A 1 202 ? 71.5 -24.672 -29.812 1 22.11 202 GLY A CA 1
ATOM 1585 C C . GLY A 1 202 ? 71.375 -24.172 -28.391 1 22.11 202 GLY A C 1
ATOM 1586 O O . GLY A 1 202 ? 70.562 -23.312 -28.094 1 22.11 202 GLY A O 1
ATOM 1587 N N . GLY A 1 203 ? 71.812 -24.875 -27.328 1 21.34 203 GLY A N 1
ATOM 1588 C CA . GLY A 1 203 ? 71.875 -25 -25.875 1 21.34 203 GLY A CA 1
ATOM 1589 C C . GLY A 1 203 ? 72.5 -23.797 -25.188 1 21.34 203 GLY A C 1
ATOM 1590 O O . GLY A 1 203 ? 72.812 -23.859 -23.984 1 21.34 203 GLY A O 1
ATOM 1591 N N . SER A 1 204 ? 72.438 -22.453 -25.797 1 21.3 204 SER A N 1
ATOM 1592 C CA . SER A 1 204 ? 73.5 -21.688 -25.172 1 21.3 204 SER A CA 1
ATOM 1593 C C . SER A 1 204 ? 73.25 -21.484 -23.672 1 21.3 204 SER A C 1
ATOM 1595 O O . SER A 1 204 ? 72.125 -21.531 -23.234 1 21.3 204 SER A O 1
ATOM 1597 N N . THR A 1 205 ? 74.312 -20.844 -22.922 1 20.64 205 THR A N 1
ATOM 1598 C CA . THR A 1 205 ? 75.188 -20.781 -21.781 1 20.64 205 THR A CA 1
ATOM 1599 C C . THR A 1 205 ? 74.688 -19.781 -20.75 1 20.64 205 THR A C 1
ATOM 1601 O O . THR A 1 205 ? 75.125 -19.828 -19.594 1 20.64 205 THR A O 1
ATOM 1604 N N . LEU A 1 206 ? 73.75 -18.781 -21.031 1 21.58 206 LEU A N 1
ATOM 1605 C CA . LEU A 1 206 ? 74.125 -17.625 -20.234 1 21.58 206 LEU A CA 1
ATOM 1606 C C . LEU A 1 206 ? 73.938 -17.891 -18.75 1 21.58 206 LEU A C 1
ATOM 1608 O O . LEU A 1 206 ? 73 -18.625 -18.375 1 21.58 206 LEU A O 1
ATOM 1612 N N . LEU A 1 207 ? 74.75 -17.062 -17.922 1 20.89 207 LEU A N 1
ATOM 1613 C CA . LEU A 1 207 ? 75.5 -16.812 -16.688 1 20.89 207 LEU A CA 1
ATOM 1614 C C . LEU A 1 207 ? 74.562 -16.328 -15.586 1 20.89 207 LEU A C 1
ATOM 1616 O O . LEU A 1 207 ? 73.625 -15.578 -15.867 1 20.89 207 LEU A O 1
ATOM 1620 N N . CYS A 1 208 ? 74.812 -16.812 -14.297 1 21.94 208 CYS A N 1
ATOM 1621 C CA . CYS A 1 208 ? 74.188 -17 -12.984 1 21.94 208 CYS A CA 1
ATOM 1622 C C . CYS A 1 208 ? 74.125 -15.68 -12.211 1 21.94 208 CYS A C 1
ATOM 1624 O O . CYS A 1 208 ? 73.625 -15.633 -11.094 1 21.94 208 CYS A O 1
ATOM 1626 N N . VAL A 1 209 ? 74.5 -14.383 -12.758 1 21.98 209 VAL A N 1
ATOM 1627 C CA . VAL A 1 209 ? 75.188 -13.555 -11.742 1 21.98 209 VAL A CA 1
ATOM 1628 C C . VAL A 1 209 ? 74.125 -13.156 -10.68 1 21.98 209 VAL A C 1
ATOM 1630 O O . VAL A 1 209 ? 73.062 -12.742 -11 1 21.98 209 VAL A O 1
ATOM 1633 N N . VAL A 1 210 ? 74.562 -13.484 -9.32 1 23.58 210 VAL A N 1
ATOM 1634 C CA . VAL A 1 210 ? 74.188 -13.406 -7.914 1 23.58 210 VAL A CA 1
ATOM 1635 C C . VAL A 1 210 ? 74.188 -11.945 -7.465 1 23.58 210 VAL A C 1
ATOM 1637 O O . VAL A 1 210 ? 73.875 -11.648 -6.312 1 23.58 210 VAL A O 1
ATOM 1640 N N . CYS A 1 211 ? 73.875 -10.805 -8.305 1 19.36 211 CYS A N 1
ATOM 1641 C CA . CYS A 1 211 ? 74.062 -9.555 -7.57 1 19.36 211 CYS A CA 1
ATOM 1642 C C . CYS A 1 211 ? 72.938 -9.406 -6.531 1 19.36 211 CYS A C 1
ATOM 1644 O O . CYS A 1 211 ? 71.812 -9.789 -6.781 1 19.36 211 CYS A O 1
ATOM 1646 N N . MET B 1 1 ? -18.203 -34.375 8.086 1 29.78 1 MET B N 1
ATOM 1647 C CA . MET B 1 1 ? -17.703 -33.375 9.023 1 29.78 1 MET B CA 1
ATOM 1648 C C . MET B 1 1 ? -17.312 -32.094 8.305 1 29.78 1 MET B C 1
ATOM 1650 O O . MET B 1 1 ? -16.531 -32.125 7.352 1 29.78 1 MET B O 1
ATOM 1654 N N . ASN B 1 2 ? -18.141 -31.094 8 1 41.81 2 ASN B N 1
ATOM 1655 C CA . ASN B 1 2 ? -18.156 -29.891 7.172 1 41.81 2 ASN B CA 1
ATOM 1656 C C . ASN B 1 2 ? -16.891 -29.062 7.367 1 41.81 2 ASN B C 1
ATOM 1658 O O . ASN B 1 2 ? -16.672 -28.5 8.438 1 41.81 2 ASN B O 1
ATOM 1662 N N . ILE B 1 3 ? -15.688 -29.562 7.152 1 49.88 3 ILE B N 1
ATOM 1663 C CA . ILE B 1 3 ? -14.344 -29.109 7.492 1 49.88 3 ILE B CA 1
ATOM 1664 C C . ILE B 1 3 ? -14.211 -27.609 7.23 1 49.88 3 ILE B C 1
ATOM 1666 O O . ILE B 1 3 ? -14.586 -27.125 6.156 1 49.88 3 ILE B O 1
ATOM 1670 N N . TYR B 1 4 ? -14.398 -26.797 8.312 1 70.44 4 TYR B N 1
ATOM 1671 C CA . TYR B 1 4 ? -14.43 -25.344 8.477 1 70.44 4 TYR B CA 1
ATOM 1672 C C . TYR B 1 4 ? -13.172 -24.703 7.91 1 70.44 4 TYR B C 1
ATOM 1674 O O . TYR B 1 4 ? -12.172 -24.562 8.617 1 70.44 4 TYR B O 1
ATOM 1682 N N . ARG B 1 5 ? -13.062 -24.859 6.672 1 86.75 5 ARG B N 1
ATOM 1683 C CA . ARG B 1 5 ? -11.922 -24.219 6.023 1 86.75 5 ARG B CA 1
ATOM 1684 C C . ARG B 1 5 ? -12.32 -22.891 5.391 1 86.75 5 ARG B C 1
ATOM 1686 O O . ARG B 1 5 ? -13.492 -22.672 5.098 1 86.75 5 ARG B O 1
ATOM 1693 N N . PHE B 1 6 ? -11.5 -21.969 5.465 1 93.81 6 PHE B N 1
ATOM 1694 C CA . PHE B 1 6 ? -11.711 -20.766 4.672 1 93.81 6 PHE B CA 1
ATOM 1695 C C . PHE B 1 6 ? -11.875 -21.109 3.197 1 93.81 6 PHE B C 1
ATOM 1697 O O . PHE B 1 6 ? -11.016 -21.766 2.605 1 93.81 6 PHE B O 1
ATOM 1704 N N . ASP B 1 7 ? -13.008 -20.828 2.686 1 96.06 7 ASP B N 1
ATOM 1705 C CA . ASP B 1 7 ? -13.391 -21.141 1.311 1 96.06 7 ASP B CA 1
ATOM 1706 C C . ASP B 1 7 ? -14.32 -20.062 0.746 1 96.06 7 ASP B C 1
ATOM 1708 O O . ASP B 1 7 ? -15.523 -20.078 1.01 1 96.06 7 ASP B O 1
ATOM 1712 N N . GLU B 1 8 ? -13.742 -19.047 -0.06 1 96.31 8 GLU B N 1
ATOM 1713 C CA . GLU B 1 8 ? -14.508 -17.906 -0.546 1 96.31 8 GLU B CA 1
ATOM 1714 C C . GLU B 1 8 ? -14.211 -17.641 -2.02 1 96.31 8 GLU B C 1
ATOM 1716 O O . GLU B 1 8 ? -13.195 -18.094 -2.551 1 96.31 8 GLU B O 1
ATOM 1721 N N . HIS B 1 9 ? -15.188 -17 -2.664 1 98 9 HIS B N 1
ATOM 1722 C CA . HIS B 1 9 ? -15.008 -16.531 -4.035 1 98 9 HIS B CA 1
ATOM 1723 C C . HIS B 1 9 ? -14.875 -15.016 -4.09 1 98 9 HIS B C 1
ATOM 1725 O O . HIS B 1 9 ? -15.602 -14.297 -3.396 1 98 9 HIS B O 1
ATOM 1731 N N . TYR B 1 10 ? -13.922 -14.57 -4.879 1 97.56 10 TYR B N 1
ATOM 1732 C CA . TYR B 1 10 ? -13.711 -13.133 -5.039 1 97.56 10 TYR B CA 1
ATOM 1733 C C . TYR B 1 10 ? -13.617 -12.766 -6.516 1 97.56 10 TYR B C 1
ATOM 1735 O O . TYR B 1 10 ? -13.133 -13.547 -7.332 1 97.56 10 TYR B O 1
ATOM 1743 N N . ARG B 1 11 ? -14.102 -11.523 -6.832 1 95.94 11 ARG B N 1
ATOM 1744 C CA . ARG B 1 11 ? -13.734 -10.898 -8.102 1 95.94 11 ARG B CA 1
ATOM 1745 C C . ARG B 1 11 ? -12.297 -10.391 -8.062 1 95.94 11 ARG B C 1
ATOM 1747 O O . ARG B 1 11 ? -11.898 -9.719 -7.109 1 95.94 11 ARG B O 1
ATOM 1754 N N . VAL B 1 12 ? -11.555 -10.734 -9.078 1 96.38 12 VAL B N 1
ATOM 1755 C CA . VAL B 1 12 ? -10.117 -10.523 -8.961 1 96.38 12 VAL B CA 1
ATOM 1756 C C . VAL B 1 12 ? -9.68 -9.383 -9.883 1 96.38 12 VAL B C 1
ATOM 1758 O O . VAL B 1 12 ? -10.172 -9.273 -11.016 1 96.38 12 VAL B O 1
ATOM 1761 N N . TYR B 1 13 ? -8.766 -8.508 -9.367 1 91.75 13 TYR B N 1
ATOM 1762 C CA . TYR B 1 13 ? -8.188 -7.379 -10.078 1 91.75 13 TYR B CA 1
ATOM 1763 C C . TYR B 1 13 ? -6.676 -7.316 -9.875 1 91.75 13 TYR B C 1
ATOM 1765 O O . TYR B 1 13 ? -6.16 -7.824 -8.875 1 91.75 13 TYR B O 1
ATOM 1773 N N . PRO B 1 14 ? -6.016 -6.754 -10.906 1 88.81 14 PRO B N 1
ATOM 1774 C CA . PRO B 1 14 ? -4.59 -6.535 -10.664 1 88.81 14 PRO B CA 1
ATOM 1775 C C . PRO B 1 14 ? -4.328 -5.598 -9.484 1 88.81 14 PRO B C 1
ATOM 1777 O O . PRO B 1 14 ? -5.105 -4.676 -9.242 1 88.81 14 PRO B O 1
ATOM 1780 N N . VAL B 1 15 ? -3.273 -5.941 -8.742 1 84.81 15 VAL B N 1
ATOM 1781 C CA . VAL B 1 15 ? -2.918 -5.113 -7.598 1 84.81 15 VAL B CA 1
ATOM 1782 C C . VAL B 1 15 ? -2.736 -3.664 -8.047 1 84.81 15 VAL B C 1
ATOM 1784 O O . VAL B 1 15 ? -2.986 -2.734 -7.273 1 84.81 15 VAL B O 1
ATOM 1787 N N . SER B 1 16 ? -2.355 -3.5 -9.297 1 71.94 16 SER B N 1
ATOM 1788 C CA . SER B 1 16 ? -2.158 -2.158 -9.836 1 71.94 16 SER B CA 1
ATOM 1789 C C . SER B 1 16 ? -3.443 -1.341 -9.766 1 71.94 16 SER B C 1
ATOM 1791 O O . SER B 1 16 ? -3.408 -0.111 -9.844 1 71.94 16 SER B O 1
ATOM 1793 N N . PHE B 1 17 ? -4.652 -2.059 -9.719 1 65.06 17 PHE B N 1
ATOM 1794 C CA . PHE B 1 17 ? -5.941 -1.38 -9.641 1 65.06 17 PHE B CA 1
ATOM 1795 C C . PHE B 1 17 ? -6.23 -0.931 -8.211 1 65.06 17 PHE B C 1
ATOM 1797 O O . PHE B 1 17 ? -7.172 -0.172 -7.969 1 65.06 17 PHE B O 1
ATOM 1804 N N . CYS B 1 18 ? -5.668 -1.651 -7.277 1 59.66 18 CYS B N 1
ATOM 1805 C CA . CYS B 1 18 ? -5.945 -1.307 -5.891 1 59.66 18 CYS B CA 1
ATOM 1806 C C . CYS B 1 18 ? -5.664 0.168 -5.625 1 59.66 18 CYS B C 1
ATOM 1808 O O . CYS B 1 18 ? -4.602 0.676 -5.984 1 59.66 18 CYS B O 1
ATOM 1810 N N . ASP B 1 19 ? -6.734 0.858 -5.625 1 53.97 19 ASP B N 1
ATOM 1811 C CA . ASP B 1 19 ? -6.738 2.283 -5.309 1 53.97 19 ASP B CA 1
ATOM 1812 C C . ASP B 1 19 ? -5.973 2.561 -4.016 1 53.97 19 ASP B C 1
ATOM 1814 O O . ASP B 1 19 ? -6.133 1.842 -3.027 1 53.97 19 ASP B O 1
ATOM 1818 N N . LYS B 1 20 ? -4.762 2.836 -4.137 1 54 20 LYS B N 1
ATOM 1819 C CA . LYS B 1 20 ? -4.086 3.334 -2.939 1 54 20 LYS B CA 1
ATOM 1820 C C . LYS B 1 20 ? -4.793 4.562 -2.379 1 54 20 LYS B C 1
ATOM 1822 O O . LYS B 1 20 ? -4.16 5.434 -1.781 1 54 20 LYS B O 1
ATOM 1827 N N . ALA B 1 21 ? -6.051 4.512 -2.742 1 58.22 21 ALA B N 1
ATOM 1828 C CA . ALA B 1 21 ? -6.832 5.664 -2.297 1 58.22 21 ALA B CA 1
ATOM 1829 C C . ALA B 1 21 ? -6.801 5.789 -0.775 1 58.22 21 ALA B C 1
ATOM 1831 O O . ALA B 1 21 ? -6.836 6.898 -0.239 1 58.22 21 ALA B O 1
ATOM 1832 N N . HIS B 1 22 ? -6.516 4.547 -0.178 1 63.81 22 HIS B N 1
ATOM 1833 C CA . HIS B 1 22 ? -6.527 4.602 1.279 1 63.81 22 HIS B CA 1
ATOM 1834 C C . HIS B 1 22 ? -5.266 5.273 1.815 1 63.81 22 HIS B C 1
ATOM 1836 O O . HIS B 1 22 ? -5.266 5.793 2.934 1 63.81 22 HIS B O 1
ATOM 1842 N N . LEU B 1 23 ? -4.277 5.219 0.941 1 72.38 23 LEU B N 1
ATOM 1843 C CA . LEU B 1 23 ? -3.029 5.836 1.375 1 72.38 23 LEU B CA 1
ATOM 1844 C C . LEU B 1 23 ? -3.15 7.355 1.381 1 72.38 23 LEU B C 1
ATOM 1846 O O . LEU B 1 23 ? -2.334 8.047 1.996 1 72.38 23 LEU B O 1
ATOM 1850 N N . GLU B 1 24 ? -4.223 7.676 0.829 1 78.62 24 GLU B N 1
ATOM 1851 C CA . GLU B 1 24 ? -4.488 9.109 0.801 1 78.62 24 GLU B CA 1
ATOM 1852 C C . GLU B 1 24 ? -5.191 9.562 2.076 1 78.62 24 GLU B C 1
ATOM 1854 O O . GLU B 1 24 ? -5.273 10.766 2.354 1 78.62 24 GLU B O 1
ATOM 1859 N N . ASP B 1 25 ? -5.527 8.391 2.783 1 79.81 25 ASP B N 1
ATOM 1860 C CA . ASP B 1 25 ? -6.301 8.703 3.98 1 79.81 25 ASP B CA 1
ATOM 1861 C C . ASP B 1 25 ? -5.387 8.945 5.18 1 79.81 25 ASP B C 1
ATOM 1863 O O . ASP B 1 25 ? -4.473 8.156 5.434 1 79.81 25 ASP B O 1
ATOM 1867 N N . GLY B 1 26 ? -5.363 10.164 5.746 1 90.12 26 GLY B N 1
ATOM 1868 C CA . GLY B 1 26 ? -4.555 10.477 6.91 1 90.12 26 GLY B CA 1
ATOM 1869 C C . GLY B 1 26 ? -3.354 11.344 6.59 1 90.12 26 GLY B C 1
ATOM 1870 O O . GLY B 1 26 ? -3.396 12.156 5.664 1 90.12 26 GLY B O 1
ATOM 1871 N N . ASP B 1 27 ? -2.273 11.078 7.5 1 95.75 27 ASP B N 1
ATOM 1872 C CA . ASP B 1 27 ? -1.125 11.969 7.359 1 95.75 27 ASP B CA 1
ATOM 1873 C C . ASP B 1 27 ? 0.182 11.18 7.344 1 95.75 27 ASP B C 1
ATOM 1875 O O . ASP B 1 27 ? 1.213 11.672 7.812 1 95.75 27 ASP B O 1
ATOM 1879 N N . LYS B 1 28 ? 0.106 9.898 6.852 1 93.31 28 LYS B N 1
ATOM 1880 C CA . LYS B 1 28 ? 1.303 9.062 6.883 1 93.31 28 LYS B CA 1
ATOM 1881 C C . LYS B 1 28 ? 2.014 9.07 5.531 1 93.31 28 LYS B C 1
ATOM 1883 O O . LYS B 1 28 ? 1.366 9.039 4.484 1 93.31 28 LYS B O 1
ATOM 1888 N N . ILE B 1 29 ? 3.357 9.141 5.547 1 95.06 29 ILE B N 1
ATOM 1889 C CA . ILE B 1 29 ? 4.164 9.242 4.336 1 95.06 29 ILE B CA 1
ATOM 1890 C C . ILE B 1 29 ? 4.977 7.965 4.148 1 95.06 29 ILE B C 1
ATOM 1892 O O . ILE B 1 29 ? 5.082 7.145 5.066 1 95.06 29 ILE B O 1
ATOM 1896 N N . LEU B 1 30 ? 5.492 7.746 2.922 1 89.88 30 LEU B N 1
ATOM 1897 C CA . LEU B 1 30 ? 6.445 6.691 2.602 1 89.88 30 LEU B CA 1
ATOM 1898 C C . LEU B 1 30 ? 7.852 7.258 2.434 1 89.88 30 LEU B C 1
ATOM 1900 O O . LEU B 1 30 ? 8.047 8.242 1.714 1 89.88 30 LEU B O 1
ATOM 1904 N N . LEU B 1 31 ? 8.797 6.703 3.131 1 92.94 31 LEU B N 1
ATOM 1905 C CA . LEU B 1 31 ? 10.195 7.094 3.047 1 92.94 31 LEU B CA 1
ATOM 1906 C C . LEU B 1 31 ? 11.047 5.949 2.506 1 92.94 31 LEU B C 1
ATOM 1908 O O . LEU B 1 31 ? 10.594 4.805 2.455 1 92.94 31 LEU B O 1
ATOM 1912 N N . PRO B 1 32 ? 12.227 6.246 2.023 1 86.25 32 PRO B N 1
ATOM 1913 C CA . PRO B 1 32 ? 13.102 5.18 1.526 1 86.25 32 PRO B CA 1
ATOM 1914 C C . PRO B 1 32 ? 13.648 4.297 2.645 1 86.25 32 PRO B C 1
ATOM 1916 O O . PRO B 1 32 ? 13.711 4.723 3.801 1 86.25 32 PRO B O 1
ATOM 1919 N N . PRO B 1 33 ? 14.047 3.055 2.322 1 79.5 33 PRO B N 1
ATOM 1920 C CA . PRO B 1 33 ? 14.625 2.143 3.312 1 79.5 33 PRO B CA 1
ATOM 1921 C C . PRO B 1 33 ? 15.82 2.748 4.043 1 79.5 33 PRO B C 1
ATOM 1923 O O . PRO B 1 33 ? 16.016 2.488 5.234 1 79.5 33 PRO B O 1
ATOM 1926 N N . SER B 1 34 ? 16.594 3.582 3.387 1 85.19 34 SER B N 1
ATOM 1927 C CA . SER B 1 34 ? 17.766 4.188 4.027 1 85.19 34 SER B CA 1
ATOM 1928 C C . SER B 1 34 ? 17.344 5.074 5.195 1 85.19 34 SER B C 1
ATOM 1930 O O . SER B 1 34 ? 18.109 5.238 6.152 1 85.19 34 SER B O 1
ATOM 1932 N N . ALA B 1 35 ? 16.156 5.66 5.137 1 92.31 35 ALA B N 1
ATOM 1933 C CA . ALA B 1 35 ? 15.656 6.457 6.254 1 92.31 35 ALA B CA 1
ATOM 1934 C C . ALA B 1 35 ? 15.5 5.598 7.508 1 92.31 35 ALA B C 1
ATOM 1936 O O . ALA B 1 35 ? 15.875 6.023 8.609 1 92.31 35 ALA B O 1
ATOM 1937 N N . LEU B 1 36 ? 14.914 4.41 7.359 1 85.81 36 LEU B N 1
ATOM 1938 C CA . LEU B 1 36 ? 14.734 3.502 8.484 1 85.81 36 LEU B CA 1
ATOM 1939 C C . LEU B 1 36 ? 16.078 3.146 9.117 1 85.81 36 LEU B C 1
ATOM 1941 O O . LEU B 1 36 ? 16.203 3.107 10.344 1 85.81 36 LEU B O 1
ATOM 1945 N N . GLU B 1 37 ? 17.016 2.885 8.328 1 81.62 37 GLU B N 1
ATOM 1946 C CA . GLU B 1 37 ? 18.359 2.557 8.812 1 81.62 37 GLU B CA 1
ATOM 1947 C C . GLU B 1 37 ? 18.938 3.693 9.648 1 81.62 37 GLU B C 1
ATOM 1949 O O . GLU B 1 37 ? 19.484 3.459 10.727 1 81.62 37 GLU B O 1
ATOM 1954 N N . THR B 1 38 ? 18.812 4.902 9.156 1 90.62 38 THR B N 1
ATOM 1955 C CA . THR B 1 38 ? 19.312 6.074 9.867 1 90.62 38 THR B CA 1
ATOM 1956 C C . THR B 1 38 ? 18.578 6.254 11.195 1 90.62 38 THR B C 1
ATOM 1958 O O . THR B 1 38 ? 19.203 6.496 12.227 1 90.62 38 THR B O 1
ATOM 1961 N N . LEU B 1 39 ? 17.281 6.109 11.172 1 90.38 39 LEU B N 1
ATOM 1962 C CA . LEU B 1 39 ? 16.453 6.266 12.367 1 90.38 39 LEU B CA 1
ATOM 1963 C C . LEU B 1 39 ? 16.812 5.211 13.414 1 90.38 39 LEU B C 1
ATOM 1965 O O . LEU B 1 39 ? 16.875 5.508 14.609 1 90.38 39 LEU B O 1
ATOM 1969 N N . ALA B 1 40 ? 17.016 4 12.969 1 82.75 40 ALA B N 1
ATOM 1970 C CA . ALA B 1 40 ? 17.406 2.914 13.859 1 82.75 40 ALA B CA 1
ATOM 1971 C C . ALA B 1 40 ? 18.75 3.219 14.539 1 82.75 40 ALA B C 1
ATOM 1973 O O . ALA B 1 40 ? 18.906 2.998 15.742 1 82.75 40 ALA B O 1
ATOM 1974 N N . ARG B 1 41 ? 19.641 3.736 13.805 1 88 41 ARG B N 1
ATOM 1975 C CA . ARG B 1 41 ? 20.953 4.086 14.336 1 88 41 ARG B CA 1
ATOM 1976 C C . ARG B 1 41 ? 20.844 5.172 15.398 1 88 41 ARG B C 1
ATOM 1978 O O . ARG B 1 41 ? 21.625 5.199 16.359 1 88 41 ARG B O 1
ATOM 1985 N N . LEU B 1 42 ? 19.906 6.051 15.25 1 90.5 42 LEU B N 1
ATOM 1986 C CA . LEU B 1 42 ? 19.688 7.152 16.188 1 90.5 42 LEU B CA 1
ATOM 1987 C C . LEU B 1 42 ? 18.828 6.711 17.359 1 90.5 42 LEU B C 1
ATOM 1989 O O . LEU B 1 42 ? 18.531 7.508 18.25 1 90.5 42 LEU B O 1
ATOM 1993 N N . HIS B 1 43 ? 18.375 5.434 17.406 1 87.5 43 HIS B N 1
ATOM 1994 C CA . HIS B 1 43 ? 17.578 4.832 18.469 1 87.5 43 HIS B CA 1
ATOM 1995 C C . HIS B 1 43 ? 16.25 5.574 18.641 1 87.5 43 HIS B C 1
ATOM 1997 O O . HIS B 1 43 ? 15.844 5.852 19.781 1 87.5 43 HIS B O 1
ATOM 2003 N N . ILE B 1 44 ? 15.766 5.902 17.516 1 86.38 44 ILE B N 1
ATOM 2004 C CA . ILE B 1 44 ? 14.43 6.496 17.531 1 86.38 44 ILE B CA 1
ATOM 2005 C C . ILE B 1 44 ? 13.375 5.395 17.656 1 86.38 44 ILE B C 1
ATOM 2007 O O . ILE B 1 44 ? 13.422 4.41 16.906 1 86.38 44 ILE B O 1
ATOM 2011 N N . GLU B 1 45 ? 12.484 5.637 18.625 1 80.81 45 GLU B N 1
ATOM 2012 C CA . GLU B 1 45 ? 11.484 4.609 18.875 1 80.81 45 GLU B CA 1
ATOM 2013 C C . GLU B 1 45 ? 10.125 4.996 18.297 1 80.81 45 GLU B C 1
ATOM 2015 O O . GLU B 1 45 ? 9.883 6.172 18.016 1 80.81 45 GLU B O 1
ATOM 2020 N N . TYR B 1 46 ? 9.273 3.967 18.219 1 80.31 46 TYR B N 1
ATOM 2021 C CA . TYR B 1 46 ? 7.906 4.195 17.766 1 80.31 46 TYR B CA 1
ATOM 2022 C C . TYR B 1 46 ? 7.086 4.902 18.844 1 80.31 46 TYR B C 1
ATOM 2024 O O . TYR B 1 46 ? 7.246 4.629 20.031 1 80.31 46 TYR B O 1
ATOM 2032 N N . PRO B 1 47 ? 6.219 5.805 18.375 1 88 47 PRO B N 1
ATOM 2033 C CA . PRO B 1 47 ? 5.91 6.191 16.984 1 88 47 PRO B CA 1
ATOM 2034 C C . PRO B 1 47 ? 6.941 7.156 16.406 1 88 47 PRO B C 1
ATOM 2036 O O . PRO B 1 47 ? 7.422 8.047 17.094 1 88 47 PRO B O 1
ATOM 2039 N N . MET B 1 48 ? 7.273 6.926 15.164 1 91.88 48 MET B N 1
ATOM 2040 C CA . MET B 1 48 ? 8.172 7.824 14.438 1 91.88 48 MET B CA 1
ATOM 2041 C C . MET B 1 48 ? 7.398 8.984 13.82 1 91.88 48 MET B C 1
ATOM 2043 O O . MET B 1 48 ? 6.594 8.781 12.906 1 91.88 48 MET B O 1
ATOM 2047 N N . LEU B 1 49 ? 7.656 10.18 14.391 1 96.69 49 LEU B N 1
ATOM 2048 C CA . LEU B 1 49 ? 7 11.391 13.906 1 96.69 49 LEU B CA 1
ATOM 2049 C C . LEU B 1 49 ? 8.008 12.336 13.258 1 96.69 49 LEU B C 1
ATOM 2051 O O . LEU B 1 49 ? 9.18 12.367 13.656 1 96.69 49 LEU B O 1
ATOM 2055 N N . PHE B 1 50 ? 7.434 13.141 12.266 1 98.12 50 PHE B N 1
ATOM 2056 C CA . PHE B 1 50 ? 8.328 14 11.492 1 98.12 50 PHE B CA 1
ATOM 2057 C C . PHE B 1 50 ? 7.723 15.391 11.328 1 98.12 50 PHE B C 1
ATOM 2059 O O . PHE B 1 50 ? 6.512 15.531 11.164 1 98.12 50 PHE B O 1
ATOM 2066 N N . ARG B 1 51 ? 8.562 16.359 11.422 1 98.56 51 ARG B N 1
ATOM 2067 C CA . ARG B 1 51 ? 8.25 17.672 10.875 1 98.56 51 ARG B CA 1
ATOM 2068 C C . ARG B 1 51 ? 8.617 17.75 9.398 1 98.56 51 ARG B C 1
ATOM 2070 O O . ARG B 1 51 ? 9.727 17.375 9.008 1 98.56 51 ARG B O 1
ATOM 2077 N N . VAL B 1 52 ? 7.711 18.109 8.586 1 98.56 52 VAL B N 1
ATOM 2078 C CA . VAL B 1 52 ? 7.938 18.312 7.16 1 98.56 52 VAL B CA 1
ATOM 2079 C C . VAL B 1 52 ? 7.852 19.797 6.816 1 98.56 52 VAL B C 1
ATOM 2081 O O . VAL B 1 52 ? 6.898 20.469 7.207 1 98.56 52 VAL B O 1
ATOM 2084 N N . THR B 1 53 ? 8.883 20.234 6.059 1 98.69 53 THR B N 1
ATOM 2085 C CA . THR B 1 53 ? 8.953 21.672 5.824 1 98.69 53 THR B CA 1
ATOM 2086 C C . THR B 1 53 ? 9.227 21.969 4.352 1 98.69 53 THR B C 1
ATOM 2088 O O . THR B 1 53 ? 10.141 21.406 3.758 1 98.69 53 THR B O 1
ATOM 2091 N N . ASN B 1 54 ? 8.352 22.781 3.809 1 98.25 54 ASN B N 1
ATOM 2092 C CA . ASN B 1 54 ? 8.703 23.469 2.57 1 98.25 54 ASN B CA 1
ATOM 2093 C C . ASN B 1 54 ? 9.523 24.719 2.838 1 98.25 54 ASN B C 1
ATOM 2095 O O . ASN B 1 54 ? 8.961 25.781 3.158 1 98.25 54 ASN B O 1
ATOM 2099 N N . GLU B 1 55 ? 10.75 24.609 2.639 1 97.19 55 GLU B N 1
ATOM 2100 C CA . GLU B 1 55 ? 11.656 25.688 3.02 1 97.19 55 GLU B CA 1
ATOM 2101 C C . GLU B 1 55 ? 11.516 26.875 2.08 1 97.19 55 GLU B C 1
ATOM 2103 O O . GLU B 1 55 ? 11.82 28.016 2.459 1 97.19 55 GLU B O 1
ATOM 2108 N N . GLY B 1 56 ? 11.031 26.656 0.904 1 95 56 GLY B N 1
ATOM 2109 C CA . GLY B 1 56 ? 10.836 27.75 -0.047 1 95 56 GLY B CA 1
ATOM 2110 C C . GLY B 1 56 ? 9.805 28.766 0.41 1 95 56 GLY B C 1
ATOM 2111 O O . GLY B 1 56 ? 9.914 29.953 0.096 1 95 56 GLY B O 1
ATOM 2112 N N . VAL B 1 57 ? 8.789 28.328 1.207 1 95.75 57 VAL B N 1
ATOM 2113 C CA . VAL B 1 57 ? 7.727 29.234 1.635 1 95.75 57 VAL B CA 1
ATOM 2114 C C . VAL B 1 57 ? 7.625 29.234 3.158 1 95.75 57 VAL B C 1
ATOM 2116 O O . VAL B 1 57 ? 6.691 29.797 3.727 1 95.75 57 VAL B O 1
ATOM 2119 N N . GLU B 1 58 ? 8.516 28.562 3.863 1 95.56 58 GLU B N 1
ATOM 2120 C CA . GLU B 1 58 ? 8.586 28.469 5.32 1 95.56 58 GLU B CA 1
ATOM 2121 C C . GLU B 1 58 ? 7.273 27.953 5.898 1 95.56 58 GLU B C 1
ATOM 2123 O O . GLU B 1 58 ? 6.719 28.547 6.824 1 95.56 58 GLU B O 1
ATOM 2128 N N . ARG B 1 59 ? 6.77 26.922 5.34 1 97.25 59 ARG B N 1
ATOM 2129 C CA . ARG B 1 59 ? 5.582 26.219 5.82 1 97.25 59 ARG B CA 1
ATOM 2130 C C . ARG B 1 59 ? 5.93 24.828 6.34 1 97.25 59 ARG B C 1
ATOM 2132 O O . ARG B 1 59 ? 6.695 24.094 5.703 1 97.25 59 ARG B O 1
ATOM 2139 N N . SER B 1 60 ? 5.414 24.594 7.57 1 98.44 60 SER B N 1
ATOM 2140 C CA . SER B 1 60 ? 5.734 23.297 8.172 1 98.44 60 SER B CA 1
ATOM 2141 C C . SER B 1 60 ? 4.477 22.609 8.688 1 98.44 60 SER B C 1
ATOM 2143 O O . SER B 1 60 ? 3.457 23.25 8.93 1 98.44 60 SER B O 1
ATOM 2145 N N . SER B 1 61 ? 4.48 21.359 8.758 1 98.5 61 SER B N 1
ATOM 2146 C CA . SER B 1 61 ? 3.48 20.484 9.359 1 98.5 61 SER B CA 1
ATOM 2147 C C . SER B 1 61 ? 4.125 19.25 9.984 1 98.5 61 SER B C 1
ATOM 2149 O O . SER B 1 61 ? 5.348 19.188 10.141 1 98.5 61 SER B O 1
ATOM 2151 N N . HIS B 1 62 ? 3.279 18.328 10.43 1 98.62 62 HIS B N 1
ATOM 2152 C CA . HIS B 1 62 ? 3.785 17.109 11.047 1 98.62 62 HIS B CA 1
ATOM 2153 C C . HIS B 1 62 ? 3.047 15.875 10.531 1 98.62 62 HIS B C 1
ATOM 2155 O O . HIS B 1 62 ? 1.899 15.977 10.086 1 98.62 62 HIS B O 1
ATOM 2161 N N . CYS B 1 63 ? 3.73 14.75 10.531 1 98.12 63 CYS B N 1
ATOM 2162 C CA . CYS B 1 63 ? 3.152 13.508 10.023 1 98.12 63 CYS B CA 1
ATOM 2163 C C . CYS B 1 63 ? 3.809 12.297 10.664 1 98.12 63 CYS B C 1
ATOM 2165 O O . CYS B 1 63 ? 4.816 12.43 11.367 1 98.12 63 CYS B O 1
ATOM 2167 N N . GLY B 1 64 ? 3.127 11.156 10.492 1 96.25 64 GLY B N 1
ATOM 2168 C CA . GLY B 1 64 ? 3.75 9.867 10.758 1 96.25 64 GLY B CA 1
ATOM 2169 C C . GLY B 1 64 ? 4.312 9.203 9.516 1 96.25 64 GLY B C 1
ATOM 2170 O O . GLY B 1 64 ? 4.43 9.844 8.461 1 96.25 64 GLY B O 1
ATOM 2171 N N . VAL B 1 65 ? 4.746 7.977 9.711 1 93.12 65 VAL B N 1
ATOM 2172 C CA . VAL B 1 65 ? 5.297 7.195 8.609 1 93.12 65 VAL B CA 1
ATOM 2173 C C . VAL B 1 65 ? 4.531 5.879 8.477 1 93.12 65 VAL B C 1
ATOM 2175 O O . VAL B 1 65 ? 4.188 5.25 9.477 1 93.12 65 VAL B O 1
ATOM 2178 N N . LEU B 1 66 ? 4.18 5.617 7.18 1 85.38 66 LEU B N 1
ATOM 2179 C CA . LEU B 1 66 ? 3.467 4.371 6.926 1 85.38 66 LEU B CA 1
ATOM 2180 C C . LEU B 1 66 ? 4.445 3.217 6.727 1 85.38 66 LEU B C 1
ATOM 2182 O O . LEU B 1 66 ? 4.312 2.17 7.363 1 85.38 66 LEU B O 1
ATOM 2186 N N . GLU B 1 67 ? 5.379 3.453 5.773 1 81.06 67 GLU B N 1
ATOM 2187 C CA . GLU B 1 67 ? 6.391 2.438 5.5 1 81.06 67 GLU B CA 1
ATOM 2188 C C . GLU B 1 67 ? 7.645 3.057 4.895 1 81.06 67 GLU B C 1
ATOM 2190 O O . GLU B 1 67 ? 7.641 4.227 4.5 1 81.06 67 GLU B O 1
ATOM 2195 N N . PHE B 1 68 ? 8.648 2.223 4.941 1 82.56 68 PHE B N 1
ATOM 2196 C CA . PHE B 1 68 ? 9.93 2.629 4.367 1 82.56 68 PHE B CA 1
ATOM 2197 C C . PHE B 1 68 ? 10.195 1.889 3.059 1 82.56 68 PHE B C 1
ATOM 2199 O O . PHE B 1 68 ? 11.062 1.013 3.002 1 82.56 68 PHE B O 1
ATOM 2206 N N . SER B 1 69 ? 9.406 2.35 1.949 1 73.88 69 SER B N 1
ATOM 2207 C CA . SER B 1 69 ? 9.477 1.597 0.702 1 73.88 69 SER B CA 1
ATOM 2208 C C . SER B 1 69 ? 9.625 2.525 -0.499 1 73.88 69 SER B C 1
ATOM 2210 O O . SER B 1 69 ? 9.648 2.07 -1.645 1 73.88 69 SER B O 1
ATOM 2212 N N . ALA B 1 70 ? 9.68 3.779 -0.247 1 82.12 70 ALA B N 1
ATOM 2213 C CA . ALA B 1 70 ? 9.844 4.723 -1.353 1 82.12 70 ALA B CA 1
ATOM 2214 C C . ALA B 1 70 ? 11.203 4.559 -2.021 1 82.12 70 ALA B C 1
ATOM 2216 O O . ALA B 1 70 ? 12.172 4.152 -1.379 1 82.12 70 ALA B O 1
ATOM 2217 N N . PRO B 1 71 ? 11.281 4.828 -3.344 1 77.44 71 PRO B N 1
ATOM 2218 C CA . PRO B 1 71 ? 12.602 4.895 -3.975 1 77.44 71 PRO B CA 1
ATOM 2219 C C . PRO B 1 71 ? 13.539 5.883 -3.281 1 77.44 71 PRO B C 1
ATOM 2221 O O . PRO B 1 71 ? 13.086 6.898 -2.75 1 77.44 71 PRO B O 1
ATOM 2224 N N . GLU B 1 72 ? 14.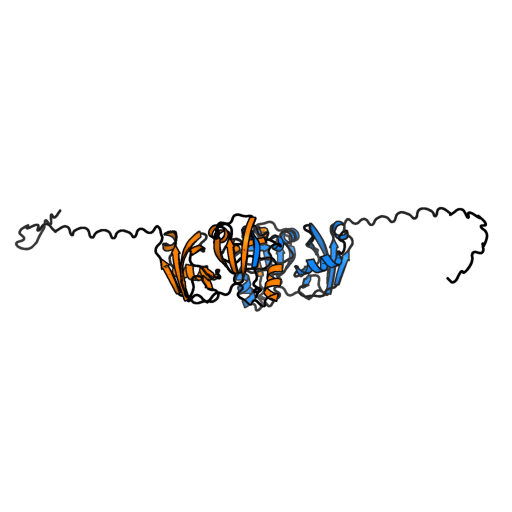906 5.539 -3.365 1 83.62 72 GLU B N 1
ATOM 2225 C CA . GLU B 1 72 ? 15.898 6.43 -2.766 1 83.62 72 GLU B CA 1
ATOM 2226 C C . GLU B 1 72 ? 15.789 7.84 -3.334 1 83.62 72 GLU B C 1
ATOM 2228 O O . GLU B 1 72 ? 15.609 8.023 -4.539 1 83.62 72 GLU B O 1
ATOM 2233 N N . GLY B 1 73 ? 15.766 8.859 -2.422 1 91.31 73 GLY B N 1
ATOM 2234 C CA . GLY B 1 73 ? 15.688 10.258 -2.805 1 91.31 73 GLY B CA 1
ATOM 2235 C C . GLY B 1 73 ? 14.266 10.758 -2.959 1 91.31 73 GLY B C 1
ATOM 2236 O O . GLY B 1 73 ? 14.047 11.938 -3.238 1 91.31 73 GLY B O 1
ATOM 2237 N N . SER B 1 74 ? 13.258 9.836 -2.676 1 91.31 74 SER B N 1
ATOM 2238 C CA . SER B 1 74 ? 11.867 10.227 -2.873 1 91.31 74 SER B CA 1
ATOM 2239 C C . SER B 1 74 ? 11.039 10 -1.611 1 91.31 74 SER B C 1
ATOM 2241 O O . SER B 1 74 ? 11.391 9.156 -0.78 1 91.31 74 SER B O 1
ATOM 2243 N N . CYS B 1 75 ? 10.008 10.797 -1.521 1 95.31 75 CYS B N 1
ATOM 2244 C CA . CYS B 1 75 ? 8.977 10.68 -0.495 1 95.31 75 CYS B CA 1
ATOM 2245 C C . CYS B 1 75 ? 7.586 10.719 -1.112 1 95.31 75 CYS B C 1
ATOM 2247 O O . CYS B 1 75 ? 7.312 11.539 -1.984 1 95.31 75 CYS B O 1
ATOM 2249 N N . TYR B 1 76 ? 6.738 9.766 -0.711 1 90.69 76 TYR B N 1
ATOM 2250 C CA . TYR B 1 76 ? 5.34 9.805 -1.127 1 90.69 76 TYR B CA 1
ATOM 2251 C C . TYR B 1 76 ? 4.445 10.258 0.019 1 90.69 76 TYR B C 1
ATOM 2253 O O . TYR B 1 76 ? 4.574 9.773 1.146 1 90.69 76 TYR B O 1
ATOM 2261 N N . MET B 1 77 ? 3.562 11.203 -0.257 1 94.38 77 MET B N 1
ATOM 2262 C CA . MET B 1 77 ? 2.65 11.703 0.768 1 94.38 77 MET B CA 1
ATOM 2263 C C . MET B 1 77 ? 1.262 11.945 0.188 1 94.38 77 MET B C 1
ATOM 2265 O O . MET B 1 77 ? 1.108 12.102 -1.024 1 94.38 77 MET B O 1
ATOM 2269 N N . PRO B 1 78 ? 0.297 11.953 1.101 1 92.25 78 PRO B N 1
ATOM 2270 C CA . PRO B 1 78 ? -1.045 12.273 0.609 1 92.25 78 PRO B CA 1
ATOM 2271 C C . PRO B 1 78 ? -1.099 13.609 -0.129 1 92.25 78 PRO B C 1
ATOM 2273 O O . PRO B 1 78 ? -0.425 14.562 0.265 1 92.25 78 PRO B O 1
ATOM 2276 N N . TYR B 1 79 ? -1.922 13.664 -1.119 1 89.25 79 TYR B N 1
ATOM 2277 C CA . TYR B 1 79 ? -1.984 14.859 -1.956 1 89.25 79 TYR B CA 1
ATOM 2278 C C . TYR B 1 79 ? -2.447 16.062 -1.15 1 89.25 79 TYR B C 1
ATOM 2280 O O . TYR B 1 79 ? -1.961 17.188 -1.356 1 89.25 79 TYR B O 1
ATOM 2288 N N . TRP B 1 80 ? -3.352 15.938 -0.223 1 93.12 80 TRP B N 1
ATOM 2289 C CA . TRP B 1 80 ? -3.82 17.062 0.575 1 93.12 80 TRP B CA 1
ATOM 2290 C C . TRP B 1 80 ? -2.67 17.688 1.354 1 93.12 80 TRP B C 1
ATOM 2292 O O . TRP B 1 80 ? -2.65 18.906 1.573 1 93.12 80 TRP B O 1
ATOM 2302 N N . MET B 1 81 ? -1.727 16.859 1.813 1 96.56 81 MET B N 1
ATOM 2303 C CA . MET B 1 81 ? -0.579 17.359 2.561 1 96.56 81 MET B CA 1
ATOM 2304 C C . MET B 1 81 ? 0.318 18.219 1.669 1 96.56 81 MET B C 1
ATOM 2306 O O . MET B 1 81 ? 0.839 19.234 2.105 1 96.56 81 MET B O 1
ATOM 2310 N N . MET B 1 82 ? 0.473 17.719 0.427 1 96 82 MET B N 1
ATOM 2311 C CA . MET B 1 82 ? 1.264 18.516 -0.513 1 96 82 MET B CA 1
ATOM 2312 C C . MET B 1 82 ? 0.634 19.891 -0.733 1 96 82 MET B C 1
ATOM 2314 O O . MET B 1 82 ? 1.333 20.906 -0.738 1 96 82 MET B O 1
ATOM 2318 N N . GLN B 1 83 ? -0.655 19.875 -0.859 1 94.44 83 GLN B N 1
ATOM 2319 C CA . GLN B 1 83 ? -1.373 21.141 -1.022 1 94.44 83 GLN B CA 1
ATOM 2320 C C . GLN B 1 83 ? -1.213 22.016 0.208 1 94.44 83 GLN B C 1
ATOM 2322 O O . GLN B 1 83 ? -0.956 23.219 0.085 1 94.44 83 GLN B O 1
ATOM 2327 N N . ASN B 1 84 ? -1.316 21.453 1.408 1 96.5 84 ASN B N 1
ATOM 2328 C CA . ASN B 1 84 ? -1.165 22.188 2.662 1 96.5 84 ASN B CA 1
ATOM 2329 C C . ASN B 1 84 ? 0.227 22.812 2.789 1 96.5 84 ASN B C 1
ATOM 2331 O O . ASN B 1 84 ? 0.383 23.891 3.355 1 96.5 84 ASN B O 1
ATOM 2335 N N . LEU B 1 85 ? 1.182 22.141 2.227 1 97.5 85 LEU B N 1
ATOM 2336 C CA . LEU B 1 85 ? 2.57 22.562 2.352 1 97.5 85 LEU B CA 1
ATOM 2337 C C . LEU B 1 85 ? 2.984 23.422 1.161 1 97.5 85 LEU B C 1
ATOM 2339 O O . LEU B 1 85 ? 4.125 23.875 1.087 1 97.5 85 LEU B O 1
ATOM 2343 N N . PHE B 1 86 ? 2.125 23.594 0.229 1 96.5 86 PHE B N 1
ATOM 2344 C CA . PHE B 1 86 ? 2.359 24.391 -0.967 1 96.5 86 PHE B CA 1
ATOM 2345 C C . PHE B 1 86 ? 3.551 23.859 -1.752 1 96.5 86 PHE B C 1
ATOM 2347 O O . PHE B 1 86 ? 4.434 24.625 -2.146 1 96.5 86 PHE B O 1
ATOM 2354 N N . VAL B 1 87 ? 3.559 22.578 -1.964 1 96.38 87 VAL B N 1
ATOM 2355 C CA . VAL B 1 87 ? 4.629 21.953 -2.74 1 96.38 87 VAL B CA 1
ATOM 2356 C C . VAL B 1 87 ? 4.035 21.203 -3.934 1 96.38 87 VAL B C 1
ATOM 2358 O O . VAL B 1 87 ? 2.998 20.547 -3.809 1 96.38 87 VAL B O 1
ATOM 2361 N N . LYS B 1 88 ? 4.676 21.312 -5.102 1 91.94 88 LYS B N 1
ATOM 2362 C CA . LYS B 1 88 ? 4.25 20.609 -6.312 1 91.94 88 LYS B CA 1
ATOM 2363 C C . LYS B 1 88 ? 4.973 19.281 -6.465 1 91.94 88 LYS B C 1
ATOM 2365 O O . LYS B 1 88 ? 5.965 19.016 -5.781 1 91.94 88 LYS B O 1
ATOM 2370 N N . GLU B 1 89 ? 4.418 18.469 -7.355 1 90.25 89 GLU B N 1
ATOM 2371 C CA . GLU B 1 89 ? 5.051 17.188 -7.672 1 90.25 89 GLU B CA 1
ATOM 2372 C C . GLU B 1 89 ? 6.504 17.391 -8.094 1 90.25 89 GLU B C 1
ATOM 2374 O O . GLU B 1 89 ? 6.805 18.234 -8.938 1 90.25 89 GLU B O 1
ATOM 2379 N N . GLY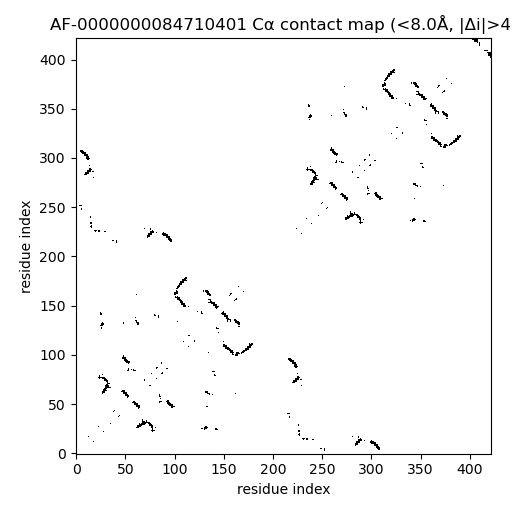 B 1 90 ? 7.32 16.594 -7.434 1 91.69 90 GLY B N 1
ATOM 2380 C CA . GLY B 1 90 ? 8.734 16.703 -7.754 1 91.69 90 GLY B CA 1
ATOM 2381 C C . GLY B 1 90 ? 9.453 17.781 -6.961 1 91.69 90 GLY B C 1
ATOM 2382 O O . GLY B 1 90 ? 10.672 17.922 -7.059 1 91.69 90 GLY B O 1
ATOM 2383 N N . GLY B 1 91 ? 8.695 18.562 -6.207 1 95.75 91 GLY B N 1
ATOM 2384 C CA . GLY B 1 91 ? 9.32 19.531 -5.324 1 95.75 91 GLY B CA 1
ATOM 2385 C C . GLY B 1 91 ? 10.094 18.906 -4.184 1 95.75 91 GLY B C 1
ATOM 2386 O O . GLY B 1 91 ? 10.047 17.688 -3.998 1 95.75 91 GLY B O 1
ATOM 2387 N N . ILE B 1 92 ? 10.844 19.797 -3.395 1 97.44 92 ILE B N 1
ATOM 2388 C CA . ILE B 1 92 ? 11.719 19.297 -2.342 1 97.44 92 ILE B CA 1
ATOM 2389 C C . ILE B 1 92 ? 11.188 19.719 -0.977 1 97.44 92 ILE B C 1
ATOM 2391 O O . ILE B 1 92 ? 10.805 20.891 -0.792 1 97.44 92 ILE B O 1
ATOM 2395 N N . LEU B 1 93 ? 11.117 18.734 -0.029 1 98.38 93 LEU B N 1
ATOM 2396 C CA . LEU B 1 93 ? 10.797 19.016 1.364 1 98.38 93 LEU B CA 1
ATOM 2397 C C . LEU B 1 93 ? 11.914 18.547 2.291 1 98.38 93 LEU B C 1
ATOM 2399 O O . LEU B 1 93 ? 12.594 17.562 1.999 1 98.38 93 LEU B O 1
ATOM 2403 N N . ASN B 1 94 ? 12.016 19.25 3.344 1 98.62 94 ASN B N 1
ATOM 2404 C CA . ASN B 1 94 ? 12.836 18.812 4.469 1 98.62 94 ASN B CA 1
ATOM 2405 C C . ASN B 1 94 ? 12.031 17.938 5.43 1 98.62 94 ASN B C 1
ATOM 2407 O O . ASN B 1 94 ? 10.883 18.234 5.742 1 98.62 94 ASN B O 1
ATOM 2411 N N . VAL B 1 95 ? 12.586 16.797 5.801 1 98.25 95 VAL B N 1
ATOM 2412 C CA . VAL B 1 95 ? 11.961 15.867 6.73 1 98.25 95 VAL B CA 1
ATOM 2413 C C . VAL B 1 95 ? 12.875 15.648 7.938 1 98.25 95 VAL B C 1
ATOM 2415 O O . VAL B 1 95 ? 14.008 15.18 7.793 1 98.25 95 VAL B O 1
ATOM 2418 N N . GLN B 1 96 ? 12.32 15.984 9.172 1 97.56 96 GLN B N 1
ATOM 2419 C CA . GLN B 1 96 ? 13.062 15.852 10.414 1 97.56 96 GLN B CA 1
ATOM 2420 C C . GLN B 1 96 ? 12.273 15.047 11.445 1 97.56 96 GLN B C 1
ATOM 2422 O O . GLN B 1 96 ? 11.07 15.234 11.602 1 97.56 96 GLN B O 1
ATOM 2427 N N . ASN B 1 97 ? 12.969 14.102 12.117 1 96.44 97 ASN B N 1
ATOM 2428 C CA . ASN B 1 97 ? 12.273 13.43 13.203 1 96.44 97 ASN B CA 1
ATOM 2429 C C . ASN B 1 97 ? 12.023 14.367 14.383 1 96.44 97 ASN B C 1
ATOM 2431 O O . ASN B 1 97 ? 12.844 15.234 14.672 1 96.44 97 ASN B O 1
ATOM 2435 N N . VAL B 1 98 ? 10.852 14.219 15.062 1 96.44 98 VAL B N 1
ATOM 2436 C CA . VAL B 1 98 ? 10.508 15.047 16.219 1 96.44 98 VAL B CA 1
ATOM 2437 C C . VAL B 1 98 ? 9.758 14.211 17.25 1 96.44 98 VAL B C 1
ATOM 2439 O O . VAL B 1 98 ? 9.234 13.141 16.922 1 96.44 98 VAL B O 1
ATOM 2442 N N . SER B 1 99 ? 9.82 14.742 18.469 1 94.75 99 SER B N 1
ATOM 2443 C CA . SER B 1 99 ? 8.953 14.242 19.531 1 94.75 99 SER B CA 1
ATOM 2444 C C . SER B 1 99 ? 7.832 15.234 19.844 1 94.75 99 SER B C 1
ATOM 2446 O O . SER B 1 99 ? 8.078 16.438 19.984 1 94.75 99 SER B O 1
ATOM 2448 N N . LEU B 1 100 ? 6.629 14.719 19.859 1 96.12 100 LEU B N 1
ATOM 2449 C CA . LEU B 1 100 ? 5.469 15.555 20.156 1 96.12 100 LEU B CA 1
ATOM 2450 C C . LEU B 1 100 ? 4.746 15.039 21.406 1 96.12 100 LEU B C 1
ATOM 2452 O O . LEU B 1 100 ? 4.621 13.836 21.609 1 96.12 100 LEU B O 1
ATOM 2456 N N . PRO B 1 101 ? 4.246 16.016 22.234 1 97.06 101 PRO B N 1
ATOM 2457 C CA . PRO B 1 101 ? 3.4 15.578 23.359 1 97.06 101 PRO B CA 1
ATOM 2458 C C . PRO B 1 101 ? 2.066 14.992 22.891 1 97.06 101 PRO B C 1
ATOM 2460 O O . PRO B 1 101 ? 1.615 15.289 21.781 1 97.06 101 PRO B O 1
ATOM 2463 N N . LYS B 1 102 ? 1.432 14.18 23.75 1 96.62 102 LYS B N 1
ATOM 2464 C CA . LYS B 1 102 ? 0.094 13.672 23.469 1 96.62 102 LYS B CA 1
ATOM 2465 C C . LYS B 1 102 ? -0.946 14.781 23.547 1 96.62 102 LYS B C 1
ATOM 2467 O O . LYS B 1 102 ? -0.933 15.586 24.469 1 96.62 102 LYS B O 1
ATOM 2472 N N . ALA B 1 103 ? -1.757 14.805 22.594 1 97.25 103 ALA B N 1
ATOM 2473 C CA . ALA B 1 103 ? -2.785 15.844 22.547 1 97.25 103 ALA B CA 1
ATOM 2474 C C . ALA B 1 103 ? -3.803 15.648 23.672 1 97.25 103 ALA B C 1
ATOM 2476 O O . ALA B 1 103 ? -4.207 14.516 23.969 1 97.25 103 ALA B O 1
ATOM 2477 N N . THR B 1 104 ? -4.188 16.75 24.25 1 96.88 104 THR B N 1
ATOM 2478 C CA . THR B 1 104 ? -5.273 16.719 25.219 1 96.88 104 THR B CA 1
ATOM 2479 C C . THR B 1 104 ? -6.527 17.375 24.656 1 96.88 104 THR B C 1
ATOM 2481 O O . THR B 1 104 ? -7.641 17.078 25.094 1 96.88 104 THR B O 1
ATOM 2484 N N . PHE B 1 105 ? -6.242 18.266 23.719 1 96.25 105 PHE B N 1
ATOM 2485 C CA . PHE B 1 105 ? -7.348 19.031 23.156 1 96.25 105 PHE B CA 1
ATOM 2486 C C . PHE B 1 105 ? -7.031 19.453 21.719 1 96.25 105 PHE B C 1
ATOM 2488 O O . PHE B 1 105 ? -5.906 19.844 21.422 1 96.25 105 PHE B O 1
ATOM 2495 N N . VAL B 1 106 ? -8.062 19.359 20.812 1 95.69 106 VAL B N 1
ATOM 2496 C CA . VAL B 1 106 ? -7.965 19.828 19.438 1 95.69 106 VAL B CA 1
ATOM 2497 C C . VAL B 1 106 ? -9.258 20.531 19.047 1 95.69 106 VAL B C 1
ATOM 2499 O O . VAL B 1 106 ? -10.352 20.047 19.328 1 95.69 106 VAL B O 1
ATOM 2502 N N . LYS B 1 107 ? -9.109 21.703 18.391 1 95.31 107 LYS B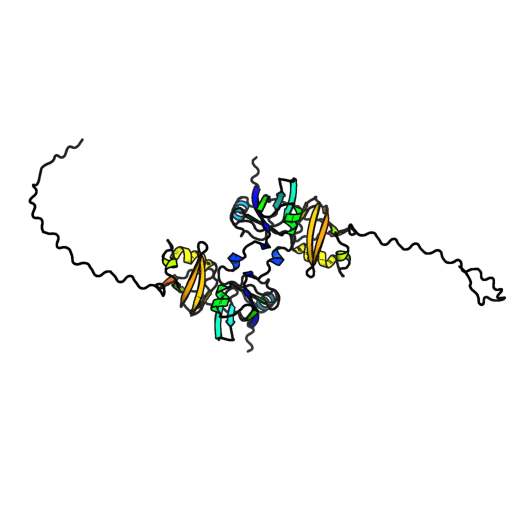 N 1
ATOM 2503 C CA . LYS B 1 107 ? -10.25 22.438 17.844 1 95.31 107 LYS B CA 1
ATOM 2504 C C . LYS B 1 107 ? -10.18 22.484 16.312 1 95.31 107 LYS B C 1
ATOM 2506 O O . LYS B 1 107 ? -9.164 22.891 15.75 1 95.31 107 LYS B O 1
ATOM 2511 N N . LEU B 1 108 ? -11.297 22.047 15.703 1 93.81 108 LEU B N 1
ATOM 2512 C CA . LEU B 1 108 ? -11.352 21.984 14.242 1 93.81 108 LEU B CA 1
ATOM 2513 C C . LEU B 1 108 ? -12.469 22.859 13.695 1 93.81 108 LEU B C 1
ATOM 2515 O O . LEU B 1 108 ? -13.516 23 14.336 1 93.81 108 LEU B O 1
ATOM 2519 N N . ARG B 1 109 ? -12.227 23.406 12.531 1 94.06 109 ARG B N 1
ATOM 2520 C CA . ARG B 1 109 ? -13.242 24.188 11.828 1 94.06 109 ARG B CA 1
ATOM 2521 C C . ARG B 1 109 ? -13.469 23.641 10.422 1 94.06 109 ARG B C 1
ATOM 2523 O O . ARG B 1 109 ? -12.609 23.766 9.555 1 94.06 109 ARG B O 1
ATOM 2530 N N . PRO B 1 110 ? -14.648 23.109 10.203 1 91.81 110 PRO B N 1
ATOM 2531 C CA . PRO B 1 110 ? -14.938 22.688 8.828 1 91.81 110 PRO B CA 1
ATOM 2532 C C . PRO B 1 110 ? -14.953 23.859 7.844 1 91.81 110 PRO B C 1
ATOM 2534 O O . PRO B 1 110 ? -15.422 24.953 8.188 1 91.81 110 PRO B O 1
ATOM 2537 N N . GLN B 1 111 ? -14.477 23.578 6.684 1 91.44 111 GLN B N 1
ATOM 2538 C CA . GLN B 1 111 ? -14.461 24.641 5.68 1 91.44 111 GLN B CA 1
ATOM 2539 C C . GLN B 1 111 ? -15.797 24.719 4.949 1 91.44 111 GLN B C 1
ATOM 2541 O O . GLN B 1 111 ? -16.078 25.719 4.273 1 91.44 111 GLN B O 1
ATOM 2546 N N . SER B 1 112 ? -16.562 23.641 5.039 1 85.56 112 SER B N 1
ATOM 2547 C CA . SER B 1 112 ? -17.859 23.609 4.387 1 85.56 112 SER B CA 1
ATOM 2548 C C . SER B 1 112 ? -18.953 23.203 5.363 1 85.56 112 SER B C 1
ATOM 2550 O O . SER B 1 112 ? -18.734 22.391 6.262 1 85.56 112 SER B O 1
ATOM 2552 N N . GLN B 1 113 ? -20.188 23.672 5.16 1 82.12 113 GLN B N 1
ATOM 2553 C CA . GLN B 1 113 ? -21.344 23.328 5.961 1 82.12 113 GLN B CA 1
ATOM 2554 C C . GLN B 1 113 ? -21.75 21.875 5.738 1 82.12 113 GLN B C 1
ATOM 2556 O O . GLN B 1 113 ? -22.484 21.281 6.551 1 82.12 113 GLN B O 1
ATOM 2561 N N . ASP B 1 114 ? -21.25 21.375 4.676 1 82.19 114 ASP B N 1
ATOM 2562 C CA . ASP B 1 114 ? -21.594 20 4.348 1 82.19 114 ASP B CA 1
ATOM 2563 C C . ASP B 1 114 ? -21.188 19.047 5.473 1 82.19 114 ASP B C 1
ATOM 2565 O O . ASP B 1 114 ? -21.828 18 5.672 1 82.19 114 ASP B O 1
ATOM 2569 N N . PHE B 1 115 ? -20.25 19.391 6.145 1 84.06 115 PHE B N 1
ATOM 2570 C CA . PHE B 1 115 ? -19.781 18.531 7.227 1 84.06 115 PHE B CA 1
ATOM 2571 C C . PHE B 1 115 ? -20.812 18.453 8.344 1 84.06 115 PHE B C 1
ATOM 2573 O O . PHE B 1 115 ? -20.984 17.406 8.969 1 84.06 115 PHE B O 1
ATOM 2580 N N . LEU B 1 116 ? -21.484 19.594 8.508 1 78 116 LEU B N 1
ATOM 2581 C CA . LEU B 1 116 ? -22.469 19.672 9.586 1 78 116 LEU B CA 1
ATOM 2582 C C . LEU B 1 116 ? -23.719 18.891 9.234 1 78 116 LEU B C 1
ATOM 2584 O O . LEU B 1 116 ? -24.516 18.562 10.117 1 78 116 LEU B O 1
ATOM 2588 N N . ASP B 1 117 ? -23.797 18.516 7.949 1 80.5 117 ASP B N 1
ATOM 2589 C CA . ASP B 1 117 ? -24.969 17.781 7.496 1 80.5 117 ASP B CA 1
ATOM 2590 C C . ASP B 1 117 ? -24.828 16.297 7.77 1 80.5 117 ASP B C 1
ATOM 2592 O O . ASP B 1 117 ? -25.766 15.523 7.574 1 80.5 117 ASP B O 1
ATOM 2596 N N . ILE B 1 118 ? -23.688 15.938 8.227 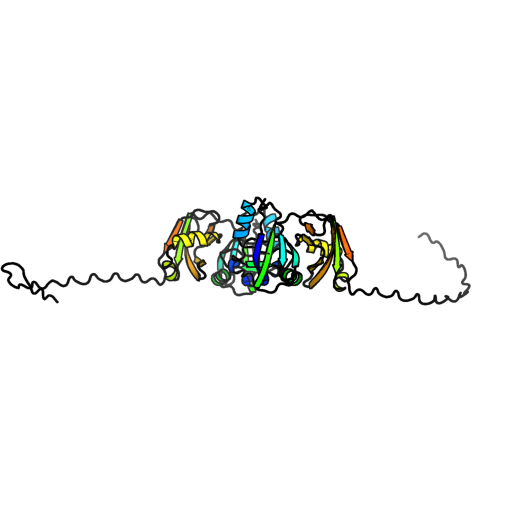1 80.5 118 ILE B N 1
ATOM 2597 C CA . ILE B 1 118 ? -23.484 14.539 8.586 1 80.5 118 ILE B CA 1
ATOM 2598 C C . ILE B 1 118 ? -24.234 14.227 9.875 1 80.5 118 ILE B C 1
ATOM 2600 O O . ILE B 1 118 ? -24.297 15.07 10.781 1 80.5 118 ILE B O 1
ATOM 2604 N N . SER B 1 119 ? -24.875 13.078 9.938 1 75.69 119 SER B N 1
ATOM 2605 C CA . SER B 1 119 ? -25.75 12.688 11.039 1 75.69 119 SER B CA 1
ATOM 2606 C C . SER B 1 119 ? -25 12.734 12.367 1 75.69 119 SER B C 1
ATOM 2608 O O . SER B 1 119 ? -25.531 13.219 13.367 1 75.69 119 SER B O 1
ATOM 2610 N N . ASN B 1 120 ? -23.875 12.258 12.383 1 81.81 120 ASN B N 1
ATOM 2611 C CA . ASN B 1 120 ? -23.078 12.211 13.602 1 81.81 120 ASN B CA 1
ATOM 2612 C C . ASN B 1 120 ? -21.641 12.641 13.352 1 81.81 120 ASN B C 1
ATOM 2614 O O . ASN B 1 120 ? -20.734 11.805 13.32 1 81.81 120 ASN B O 1
ATOM 2618 N N . PRO B 1 121 ? -21.484 13.984 13.281 1 78.56 121 PRO B N 1
ATOM 2619 C CA . PRO B 1 121 ? -20.172 14.508 12.93 1 78.56 121 PRO B CA 1
ATOM 2620 C C . PRO B 1 121 ? -19.078 14.102 13.93 1 78.56 121 PRO B C 1
ATOM 2622 O O . PRO B 1 121 ? -17.953 13.828 13.539 1 78.56 121 PRO B O 1
ATOM 2625 N N . ARG B 1 122 ? -19.453 14.023 15.148 1 76.25 122 ARG B N 1
ATOM 2626 C CA . ARG B 1 122 ? -18.469 13.656 16.156 1 76.25 122 ARG B CA 1
ATOM 2627 C C . ARG B 1 122 ? -17.969 12.234 15.953 1 76.25 122 ARG B C 1
ATOM 2629 O O . ARG B 1 122 ? -16.766 11.961 16.062 1 76.25 122 ARG B O 1
ATOM 2636 N N . ALA B 1 123 ? -18.875 11.383 15.68 1 76.88 123 ALA B N 1
ATOM 2637 C CA . ALA B 1 123 ? -18.516 9.984 15.461 1 76.88 123 ALA B CA 1
ATOM 2638 C C . ALA B 1 123 ? -17.641 9.828 14.219 1 76.88 123 ALA B C 1
ATOM 2640 O O . ALA B 1 123 ? -16.688 9.055 14.219 1 76.88 123 ALA B O 1
ATOM 2641 N N . VAL B 1 124 ? -17.938 10.523 13.258 1 76.38 124 VAL B N 1
ATOM 2642 C CA . VAL B 1 124 ? -17.203 10.484 12 1 76.38 124 VAL B CA 1
ATOM 2643 C C . VAL B 1 124 ? -15.773 10.969 12.227 1 76.38 124 VAL B C 1
ATOM 2645 O O . VAL B 1 124 ? -14.82 10.352 11.742 1 76.38 124 VAL B O 1
ATOM 2648 N N . LEU B 1 125 ? -15.734 11.992 13 1 80.81 125 LEU B N 1
ATOM 2649 C CA . LEU B 1 125 ? -14.414 12.555 13.266 1 80.81 125 LEU B CA 1
ATOM 2650 C C . LEU B 1 125 ? -13.562 11.578 14.07 1 80.81 125 LEU B C 1
ATOM 2652 O O . LEU B 1 125 ? -12.391 11.352 13.75 1 80.81 125 LEU B O 1
ATOM 2656 N N . GLU B 1 126 ? -14.133 11.062 15.055 1 77.12 126 GLU B N 1
ATOM 2657 C CA . GLU B 1 126 ? -13.383 10.141 15.906 1 77.12 126 GLU B CA 1
ATOM 2658 C C . GLU B 1 126 ? -12.844 8.961 15.109 1 77.12 126 GLU B C 1
ATOM 2660 O O . GLU B 1 126 ? -11.703 8.547 15.305 1 77.12 126 GLU B O 1
ATOM 2665 N N . GLY B 1 127 ? -13.641 8.469 14.234 1 75.94 127 GLY B N 1
ATOM 2666 C CA . GLY B 1 127 ? -13.211 7.355 13.398 1 75.94 127 GLY B CA 1
ATOM 2667 C C . GLY B 1 127 ? -12.164 7.754 12.367 1 75.94 127 GLY B C 1
ATOM 2668 O O . GLY B 1 127 ? -11.164 7.062 12.195 1 75.94 127 GLY B O 1
ATOM 2669 N N . SER B 1 128 ? -12.375 8.82 11.781 1 80 128 SER B N 1
ATOM 2670 C CA . SER B 1 128 ? -11.508 9.258 10.688 1 80 128 SER B CA 1
ATOM 2671 C C . SER B 1 128 ? -10.164 9.742 11.211 1 80 128 SER B C 1
ATOM 2673 O O . SER B 1 128 ? -9.133 9.555 10.562 1 80 128 SER B O 1
ATOM 2675 N N . LEU B 1 129 ? -10.125 10.328 12.445 1 88.06 129 LEU B N 1
ATOM 2676 C CA . LEU B 1 129 ? -8.898 10.898 13.008 1 88.06 129 LEU B CA 1
ATOM 2677 C C . LEU B 1 129 ? -7.938 9.797 13.445 1 88.06 129 LEU B C 1
ATOM 2679 O O . LEU B 1 129 ? -6.754 10.062 13.672 1 88.06 129 LEU B O 1
ATOM 2683 N N . ARG B 1 130 ? -8.469 8.578 13.477 1 83.75 130 ARG B N 1
ATOM 2684 C CA . ARG B 1 130 ? -7.613 7.461 13.859 1 83.75 130 ARG B CA 1
ATOM 2685 C C . ARG B 1 130 ? -6.531 7.211 12.812 1 83.75 130 ARG B C 1
ATOM 2687 O O . ARG B 1 130 ? -5.504 6.598 13.102 1 83.75 130 ARG B O 1
ATOM 2694 N N . THR B 1 131 ? -6.742 7.699 11.609 1 85.06 131 THR B N 1
ATOM 2695 C CA . THR B 1 131 ? -5.785 7.48 10.531 1 85.06 131 THR B CA 1
ATOM 2696 C C . THR B 1 131 ? -4.699 8.547 10.547 1 85.06 131 THR B C 1
ATOM 2698 O O . THR B 1 131 ? -3.723 8.461 9.797 1 85.06 131 THR B O 1
ATOM 2701 N N . PHE B 1 132 ? -4.875 9.516 11.469 1 93 132 PHE B N 1
ATOM 2702 C CA . PHE B 1 132 ? -3.891 10.586 11.578 1 93 132 PHE B CA 1
ATOM 2703 C C . PHE B 1 132 ? -2.928 10.32 12.727 1 93 132 PHE B C 1
ATOM 2705 O O . PHE B 1 132 ? -3.271 9.625 13.68 1 93 132 PHE B O 1
ATOM 2712 N N . SER B 1 133 ? -1.759 10.906 12.594 1 95.62 133 SER B N 1
ATOM 2713 C CA . SER B 1 133 ? -0.738 10.742 13.625 1 95.62 133 SER B CA 1
ATOM 2714 C C . SER B 1 133 ? -0.559 12.031 14.422 1 95.62 133 SER B C 1
ATOM 2716 O O . SER B 1 133 ? -0.238 11.992 15.609 1 95.62 133 SER B O 1
ATOM 2718 N N . CYS B 1 134 ? -0.734 13.195 13.789 1 97.5 134 CYS B N 1
ATOM 2719 C CA . CYS B 1 134 ? -0.444 14.484 14.398 1 97.5 134 CYS B CA 1
ATOM 2720 C C . CYS B 1 134 ? -1.533 15.5 14.078 1 97.5 134 CYS B C 1
ATOM 2722 O O . CYS B 1 134 ? -2.268 15.336 13.102 1 97.5 134 CYS B O 1
ATOM 2724 N N . MET B 1 135 ? -1.564 16.469 15 1 97.19 135 MET B N 1
ATOM 2725 C CA . MET B 1 135 ? -2.318 17.703 14.75 1 97.19 135 MET B CA 1
ATOM 2726 C C . MET B 1 135 ? -1.433 18.922 14.922 1 97.19 135 MET B C 1
ATOM 2728 O O . MET B 1 135 ? -0.697 19.031 15.906 1 97.19 135 MET B O 1
ATOM 2732 N N . THR B 1 136 ? -1.507 19.781 13.922 1 98.44 136 THR B N 1
ATOM 2733 C CA . THR B 1 136 ? -0.706 21 13.953 1 98.44 136 THR B CA 1
ATOM 2734 C C . THR B 1 136 ? -1.577 22.219 13.695 1 98.44 136 THR B C 1
ATOM 2736 O O . THR B 1 136 ? -2.295 22.281 12.695 1 98.44 136 THR B O 1
ATOM 2739 N N . VAL B 1 137 ? -1.47 23.188 14.594 1 98.5 137 VAL B N 1
ATOM 2740 C CA . VAL B 1 137 ? -2.234 24.422 14.414 1 98.5 137 VAL B CA 1
ATOM 2741 C C . VAL B 1 137 ? -1.858 25.078 13.086 1 98.5 137 VAL B C 1
ATOM 2743 O O . VAL B 1 137 ? -0.677 25.172 12.75 1 98.5 137 VAL B O 1
ATOM 2746 N N . GLY B 1 138 ? -2.906 25.484 12.352 1 97.06 138 GLY B N 1
ATOM 2747 C CA . GLY B 1 138 ? -2.656 26.156 11.086 1 97.06 138 GLY B CA 1
ATOM 2748 C C . GLY B 1 138 ? -2.805 25.25 9.891 1 97.06 138 GLY B C 1
ATOM 2749 O O . GLY B 1 138 ? -2.904 25.719 8.75 1 97.06 138 GLY B O 1
ATOM 2750 N N . ASP B 1 139 ? -2.809 23.969 10.109 1 97.81 139 ASP B N 1
ATOM 2751 C CA . ASP B 1 139 ? -3.004 23.016 9.023 1 97.81 139 ASP B CA 1
ATOM 2752 C C . ASP B 1 139 ? -4.465 22.969 8.578 1 97.81 139 ASP B C 1
ATOM 2754 O O . ASP B 1 139 ? -5.367 23.25 9.383 1 97.81 139 ASP B O 1
ATOM 2758 N N . THR B 1 140 ? -4.656 22.719 7.285 1 96.31 140 THR B N 1
ATOM 2759 C CA . THR B 1 140 ? -5.926 22.234 6.754 1 96.31 140 THR B CA 1
ATOM 2760 C C . THR B 1 140 ? -5.836 20.766 6.391 1 96.31 140 THR B C 1
ATOM 2762 O O . THR B 1 140 ? -5.133 20.391 5.445 1 96.31 140 THR B O 1
ATOM 2765 N N . ILE B 1 141 ? -6.566 19.969 7.121 1 95.25 141 ILE B N 1
ATOM 2766 C CA . ILE B 1 141 ? -6.488 18.531 6.887 1 95.25 141 ILE B CA 1
ATOM 2767 C C . ILE B 1 141 ? -7.703 18.078 6.086 1 95.25 141 ILE B C 1
ATOM 2769 O O . ILE B 1 141 ? -8.688 18.797 5.969 1 95.25 141 ILE B O 1
ATOM 2773 N N . CYS B 1 142 ? -7.582 16.859 5.457 1 92.5 142 CYS B N 1
ATOM 2774 C CA . CYS B 1 142 ? -8.648 16.281 4.652 1 92.5 142 CYS B CA 1
ATOM 2775 C C . CYS B 1 142 ? -9.133 14.969 5.262 1 92.5 142 CYS B C 1
ATOM 2777 O O . CYS B 1 142 ? -8.344 14.047 5.477 1 92.5 142 CYS B O 1
ATOM 2779 N N . LEU B 1 143 ? -10.43 14.961 5.555 1 88.81 143 LEU B N 1
ATOM 2780 C CA . LEU B 1 143 ? -11.062 13.742 6.047 1 88.81 143 LEU B CA 1
ATOM 2781 C C . LEU B 1 143 ? -11.961 13.125 4.98 1 88.81 143 LEU B C 1
ATOM 2783 O O . LEU B 1 143 ? -12.758 13.836 4.352 1 88.81 143 LEU B O 1
ATOM 2787 N N . LYS B 1 144 ? -11.719 11.852 4.789 1 79.75 144 LYS B N 1
ATOM 2788 C CA . LYS B 1 144 ? -12.594 11.148 3.855 1 79.75 144 LYS B CA 1
ATOM 2789 C C . LYS B 1 144 ? -13.711 10.414 4.594 1 79.75 144 LYS B C 1
ATOM 2791 O O . LYS B 1 144 ? -13.453 9.656 5.527 1 79.75 144 LYS B O 1
ATOM 2796 N N . TYR B 1 145 ? -14.945 10.742 4.191 1 75.75 145 TYR B N 1
ATOM 2797 C CA . TYR B 1 145 ? -16.109 10.078 4.75 1 75.75 145 TYR B CA 1
ATOM 2798 C C . TYR B 1 145 ? -17.203 9.906 3.691 1 75.75 145 TYR B C 1
ATOM 2800 O O . TYR B 1 145 ? -17.609 10.875 3.051 1 75.75 145 TYR B O 1
ATOM 2808 N N . ASN B 1 146 ? -17.594 8.664 3.555 1 71.81 146 ASN B N 1
ATOM 2809 C CA . ASN B 1 146 ? -18.625 8.328 2.582 1 71.81 146 ASN B CA 1
ATOM 2810 C C . ASN B 1 146 ? -18.266 8.844 1.19 1 71.81 146 ASN B C 1
ATOM 2812 O O . ASN B 1 146 ? -19.094 9.5 0.544 1 71.81 146 ASN B O 1
ATOM 2816 N N . ASN B 1 147 ? -17.078 8.719 0.838 1 68.06 147 ASN B N 1
ATOM 2817 C CA . ASN B 1 147 ? -16.562 9.016 -0.493 1 68.06 147 ASN B CA 1
ATOM 2818 C C . ASN B 1 147 ? -16.516 10.516 -0.755 1 68.06 147 ASN B C 1
ATOM 2820 O O . ASN B 1 147 ? -16.469 10.953 -1.908 1 68.06 147 ASN B O 1
ATOM 2824 N N . LYS B 1 148 ? -16.578 11.195 0.306 1 77.81 148 LYS B N 1
ATOM 2825 C CA . LYS B 1 148 ? -16.422 12.641 0.211 1 77.81 148 LYS B CA 1
ATOM 2826 C C . LYS B 1 148 ? -15.242 13.125 1.043 1 77.81 148 LYS B C 1
ATOM 2828 O O . LYS B 1 148 ? -14.969 12.578 2.111 1 77.81 148 LYS B O 1
ATOM 2833 N N . ASN B 1 149 ? -14.641 14.172 0.445 1 85.06 149 ASN B N 1
ATOM 2834 C CA . ASN B 1 149 ? -13.539 14.812 1.157 1 85.06 149 ASN B CA 1
ATOM 2835 C C . ASN B 1 149 ? -14.008 16.047 1.913 1 85.06 149 ASN B C 1
ATOM 2837 O O . ASN B 1 149 ? -14.688 16.906 1.348 1 85.06 149 ASN B O 1
ATOM 2841 N N . TYR B 1 150 ? -13.688 16.109 3.236 1 89.31 150 TYR B N 1
ATOM 2842 C CA . TYR B 1 150 ? -13.977 17.266 4.066 1 89.31 150 TYR B CA 1
ATOM 2843 C C . TYR B 1 150 ? -12.688 17.953 4.523 1 89.31 150 TYR B C 1
ATOM 2845 O O . TYR B 1 150 ? -11.82 17.312 5.117 1 89.31 150 TYR B O 1
ATOM 2853 N N . MET B 1 151 ? -12.68 19.266 4.234 1 92.69 151 MET B N 1
ATOM 2854 C CA . MET B 1 151 ? -11.523 20.031 4.676 1 92.69 151 MET B CA 1
ATOM 2855 C C . MET B 1 151 ? -11.781 20.656 6.047 1 92.69 151 MET B C 1
ATOM 2857 O O . MET B 1 151 ? -12.836 21.25 6.277 1 92.69 151 MET B O 1
ATOM 2861 N N . LEU B 1 152 ? -10.82 20.484 6.961 1 93.94 152 LEU B N 1
ATOM 2862 C CA . LEU B 1 152 ? -10.922 21 8.32 1 93.94 152 LEU B CA 1
ATOM 2863 C C . LEU B 1 152 ? -9.672 21.797 8.688 1 93.94 152 LEU B C 1
ATOM 2865 O O . LEU B 1 152 ? -8.555 21.312 8.547 1 93.94 152 LEU B O 1
ATOM 2869 N N . ASP B 1 153 ? -9.906 22.969 9.219 1 96.06 153 ASP B N 1
ATOM 2870 C CA . ASP B 1 153 ? -8.805 23.766 9.734 1 96.06 153 ASP B CA 1
ATOM 2871 C C . ASP B 1 153 ? -8.508 23.422 11.188 1 96.06 153 ASP B C 1
ATOM 2873 O O . ASP B 1 153 ? -9.414 23.375 12.023 1 96.06 153 ASP B O 1
ATOM 2877 N N . VAL B 1 154 ? -7.258 23.234 11.461 1 97.31 154 VAL B N 1
ATOM 2878 C CA . VAL B 1 154 ? -6.848 23.047 12.852 1 97.31 154 VAL B CA 1
ATOM 2879 C C . VAL B 1 154 ? -6.645 24.406 13.516 1 97.31 154 VAL B C 1
ATOM 2881 O O . VAL B 1 154 ? -5.688 25.109 13.211 1 97.31 154 VAL B O 1
ATOM 2884 N N . ARG B 1 155 ? -7.441 24.656 14.516 1 97.44 155 ARG B N 1
ATOM 2885 C CA . ARG B 1 155 ? -7.48 26.016 15.07 1 97.44 155 ARG B CA 1
ATOM 2886 C C . ARG B 1 155 ? -6.738 26.078 16.406 1 97.44 155 ARG B C 1
ATOM 2888 O O . ARG B 1 155 ? -6.152 27.109 16.734 1 97.44 155 ARG B O 1
ATOM 2895 N N . GLU B 1 156 ? -6.852 25 17.125 1 97.94 156 GLU B N 1
ATOM 2896 C CA . GLU B 1 156 ? -6.191 24.938 18.422 1 97.94 156 GLU B CA 1
ATOM 2897 C C . GLU B 1 156 ? -5.715 23.531 18.734 1 97.94 156 GLU B C 1
ATOM 2899 O O . GLU B 1 156 ? -6.383 22.547 18.391 1 97.94 156 GLU B O 1
ATOM 2904 N N . VAL B 1 157 ? -4.605 23.469 19.406 1 98.06 157 VAL B N 1
ATOM 2905 C CA . VAL B 1 157 ? -4.043 22.203 19.875 1 98.06 157 VAL B CA 1
ATOM 2906 C C . VAL B 1 157 ? -3.395 22.391 21.234 1 98.06 157 VAL B C 1
ATOM 2908 O O . VAL B 1 157 ? -2.703 23.391 21.469 1 98.06 157 VAL B O 1
ATOM 2911 N N . LYS B 1 158 ? -3.74 21.562 22.109 1 98 158 LYS B N 1
ATOM 2912 C CA . LYS B 1 158 ? -3.1 21.531 23.422 1 98 158 LYS B CA 1
ATOM 2913 C C . LYS B 1 158 ? -2.438 20.188 23.688 1 98 158 LYS B C 1
ATOM 2915 O O . LYS B 1 158 ? -2.955 19.141 23.281 1 98 158 LYS B O 1
ATOM 2920 N N . PRO B 1 159 ? -1.316 20.203 24.422 1 98.25 159 PRO B N 1
ATOM 2921 C CA . PRO B 1 159 ? -0.737 21.297 25.219 1 98.25 159 PRO B CA 1
ATOM 2922 C C . PRO B 1 159 ? 0.189 22.188 24.391 1 98.25 159 PRO B C 1
ATOM 2924 O O . PRO B 1 159 ? 0.651 23.219 24.875 1 98.25 159 PRO B O 1
ATOM 2927 N N . ALA B 1 160 ? 0.51 21.812 23.234 1 98.19 160 ALA B N 1
ATOM 2928 C CA . ALA B 1 160 ? 1.391 22.547 22.328 1 98.19 160 ALA B CA 1
ATOM 2929 C C . ALA B 1 160 ? 0.722 22.781 20.984 1 98.19 160 ALA B C 1
ATOM 2931 O O . ALA B 1 160 ? -0.311 22.172 20.672 1 98.19 160 ALA B O 1
ATOM 2932 N N . PRO B 1 161 ? 1.278 23.672 20.141 1 98.38 161 PRO B N 1
ATOM 2933 C CA . PRO B 1 161 ? 0.67 23.953 18.844 1 98.38 161 PRO B CA 1
ATOM 2934 C C . PRO B 1 161 ? 0.682 22.75 17.906 1 98.38 161 PRO B C 1
ATOM 2936 O O . PRO B 1 161 ? -0.01 22.75 16.891 1 98.38 161 PRO B O 1
ATOM 2939 N N . ALA B 1 162 ? 1.483 21.844 18.219 1 98.56 162 ALA B N 1
ATOM 2940 C CA . ALA B 1 162 ? 1.506 20.531 17.562 1 98.56 162 ALA B CA 1
ATOM 2941 C C . ALA B 1 162 ? 1.567 19.406 18.578 1 98.56 162 ALA B C 1
ATOM 2943 O O . ALA B 1 162 ? 2.27 19.5 19.594 1 98.56 162 ALA B O 1
ATOM 2944 N N . ALA B 1 163 ? 0.799 18.312 18.312 1 98.19 163 ALA B N 1
ATOM 2945 C CA . ALA B 1 163 ? 0.747 17.203 19.266 1 98.19 163 ALA B CA 1
ATOM 2946 C C . ALA B 1 163 ? 0.448 15.883 18.562 1 98.19 163 ALA B C 1
ATOM 2948 O O . ALA B 1 163 ? -0.052 15.875 17.422 1 98.19 163 ALA B O 1
ATOM 2949 N N . CYS B 1 164 ? 0.805 14.766 19.219 1 97.19 164 CYS B N 1
ATOM 2950 C CA . CYS B 1 164 ? 0.55 13.406 18.75 1 97.19 164 CYS B CA 1
ATOM 2951 C C . CYS B 1 164 ? -0.852 12.953 19.141 1 97.19 164 CYS B C 1
ATOM 2953 O O . CYS B 1 164 ? -1.283 13.156 20.281 1 97.19 164 CYS B O 1
ATOM 2955 N N . ILE B 1 165 ? -1.505 12.32 18.188 1 95.12 165 ILE B N 1
ATOM 2956 C CA . ILE B 1 165 ? -2.85 11.875 18.531 1 95.12 165 ILE B CA 1
ATOM 2957 C C . ILE B 1 165 ? -2.941 10.359 18.391 1 95.12 165 ILE B C 1
ATOM 2959 O O . ILE B 1 165 ? -4.035 9.789 18.422 1 95.12 165 ILE B O 1
ATOM 2963 N N . ILE B 1 166 ? -1.848 9.711 18.156 1 90.31 166 ILE B N 1
ATOM 2964 C CA . ILE B 1 166 ? -1.828 8.258 18.094 1 90.31 166 ILE B CA 1
ATOM 2965 C C . ILE B 1 166 ? -2.209 7.676 19.453 1 90.31 166 ILE B C 1
ATOM 2967 O O . ILE B 1 166 ? -1.643 8.055 20.484 1 90.31 166 ILE B O 1
ATOM 2971 N N . GLU B 1 167 ? -3.121 6.723 19.453 1 83.31 167 GLU B N 1
ATOM 2972 C CA . GLU B 1 167 ? -3.537 6.043 20.672 1 83.31 167 GLU B CA 1
ATOM 2973 C C . GLU B 1 167 ? -3.764 7.031 21.812 1 83.31 167 GLU B C 1
ATOM 2975 O O . GLU B 1 167 ? -3.24 6.855 22.906 1 83.31 167 GLU B O 1
ATOM 2980 N N . THR B 1 168 ? -4.43 8.086 21.5 1 85.12 168 THR B N 1
ATOM 2981 C CA . THR B 1 168 ? -4.684 9.141 22.469 1 85.12 168 THR B CA 1
ATOM 2982 C C . THR B 1 168 ? -6.176 9.453 22.562 1 85.12 168 THR B C 1
ATOM 2984 O O . THR B 1 168 ? -6.867 9.469 21.531 1 85.12 168 THR B O 1
ATOM 2987 N N . ASP B 1 169 ? -6.609 9.648 23.844 1 84.44 169 ASP B N 1
ATOM 2988 C CA . ASP B 1 169 ? -7.961 10.148 24.062 1 84.44 169 ASP B CA 1
ATOM 2989 C C . ASP B 1 169 ? -7.973 11.664 24.234 1 84.44 169 ASP B C 1
ATOM 2991 O O . ASP B 1 169 ? -7.758 12.18 25.328 1 84.44 169 ASP B O 1
ATOM 2995 N N . CYS B 1 170 ? -8.109 12.297 23.25 1 87.31 170 CYS B N 1
ATOM 2996 C CA . CYS B 1 170 ? -8.102 13.758 23.312 1 87.31 170 CYS B CA 1
ATOM 2997 C C . CYS B 1 170 ? -9.492 14.32 23.047 1 87.31 170 CYS B C 1
ATOM 2999 O O . CYS B 1 170 ? -10.281 13.727 22.297 1 87.31 170 CYS B O 1
ATOM 3001 N N . GLU B 1 171 ? -9.781 15.438 23.703 1 91.19 171 GLU B N 1
ATOM 3002 C CA . GLU B 1 171 ? -11.031 16.156 23.453 1 91.19 171 GLU B CA 1
ATOM 3003 C C . GLU B 1 171 ? -11.008 16.875 22.109 1 91.19 171 GLU B C 1
ATOM 3005 O O . GLU B 1 171 ? -10.016 17.516 21.766 1 91.19 171 GLU B O 1
ATOM 3010 N N . VAL B 1 172 ? -12.086 16.703 21.344 1 90.31 172 VAL B N 1
ATOM 3011 C CA . VAL B 1 172 ? -12.195 17.359 20.047 1 90.31 172 VAL B CA 1
ATOM 3012 C C . VAL B 1 172 ? -13.375 18.328 20.047 1 90.31 172 VAL B C 1
ATOM 3014 O O . VAL B 1 172 ? -14.492 17.953 20.422 1 90.31 172 VAL B O 1
ATOM 3017 N N . ASP B 1 173 ? -13.133 19.594 19.688 1 89.69 173 ASP B N 1
ATOM 3018 C CA . ASP B 1 173 ? -14.164 20.609 19.562 1 89.69 173 ASP B CA 1
ATOM 3019 C C . ASP B 1 173 ? -14.25 21.141 18.125 1 89.69 173 ASP B C 1
ATOM 3021 O O . ASP B 1 173 ? -13.289 21.016 17.359 1 89.69 173 ASP B O 1
ATOM 3025 N N . PHE B 1 174 ? -15.492 21.703 17.844 1 86.94 174 PHE B N 1
ATOM 3026 C CA . PHE B 1 174 ? -15.703 22.219 16.5 1 86.94 174 PHE B CA 1
ATOM 3027 C C . PHE B 1 174 ? -16.047 23.703 16.531 1 86.94 174 PHE B C 1
ATOM 3029 O O . PHE B 1 174 ? -16.812 24.141 17.406 1 86.94 174 PHE B O 1
ATOM 3036 N N . GLU B 1 175 ? -15.469 24.328 15.633 1 85.75 175 GLU B N 1
ATOM 3037 C CA . GLU B 1 175 ? -15.93 25.672 15.32 1 85.75 175 GLU B CA 1
ATOM 3038 C C . GLU B 1 175 ? -16.891 25.672 14.133 1 85.75 175 GLU B C 1
ATOM 3040 O O . GLU B 1 175 ? -16.828 24.781 13.281 1 85.75 175 GLU B O 1
ATOM 3045 N N . SER B 1 176 ? -17.875 26.594 14.078 1 80.56 176 SER B N 1
ATOM 3046 C CA . SER B 1 176 ? -18.781 26.719 12.945 1 80.56 176 SER B CA 1
ATOM 3047 C C . SER B 1 176 ? -18.031 26.984 11.656 1 80.56 176 SER B C 1
ATOM 3049 O O . SER B 1 176 ? -16.969 27.625 11.672 1 80.56 176 SER B O 1
ATOM 3051 N N . PRO B 1 177 ? -18.625 26.469 10.633 1 78.25 177 PRO B N 1
ATOM 3052 C CA . PRO B 1 177 ? -17.953 26.609 9.344 1 78.25 177 PRO B CA 1
ATOM 3053 C C . PRO B 1 177 ? -17.688 28.078 8.977 1 78.25 177 PRO B C 1
ATOM 3055 O O . PRO B 1 177 ? -18.391 28.969 9.453 1 78.25 177 PRO B O 1
ATOM 3058 N N . ALA B 1 178 ? -16.594 28.25 8.242 1 65.69 178 ALA B N 1
ATOM 3059 C CA . ALA B 1 178 ? -16.219 29.609 7.84 1 65.69 178 ALA B CA 1
ATOM 3060 C C . ALA B 1 178 ? -17.328 30.281 7.051 1 65.69 178 ALA B C 1
ATOM 3062 O O . ALA B 1 178 ? -17.516 31.5 7.129 1 65.69 178 ALA B O 1
ATOM 3063 N N . ASP B 1 179 ? -17.984 29.5 6.332 1 60.31 179 ASP B N 1
ATOM 3064 C CA . ASP B 1 179 ? -19.062 30.062 5.508 1 60.31 179 ASP B CA 1
ATOM 3065 C C . ASP B 1 179 ? -20.375 30.109 6.277 1 60.31 179 ASP B C 1
ATOM 3067 O O . ASP B 1 179 ? -21.422 30.453 5.719 1 60.31 179 ASP B O 1
ATOM 3071 N N . TYR B 1 180 ? -20.297 29.625 7.465 1 54.69 180 TYR B N 1
ATOM 3072 C CA . TYR B 1 180 ? -21.578 29.562 8.164 1 54.69 180 TYR B CA 1
ATOM 3073 C C . TYR B 1 180 ? -22.031 30.953 8.586 1 54.69 180 TYR B C 1
ATOM 3075 O O . TYR B 1 180 ? -21.328 31.656 9.312 1 54.69 180 TYR B O 1
ATOM 3083 N N . VAL B 1 181 ? -22.891 31.625 7.887 1 48.31 181 VAL B N 1
ATOM 3084 C CA . VAL B 1 181 ? -23.672 32.75 8.406 1 48.31 181 VAL B CA 1
ATOM 3085 C C . VAL B 1 181 ? -24.812 32.219 9.266 1 48.31 181 VAL B C 1
ATOM 3087 O O . VAL B 1 181 ? -25.672 31.469 8.773 1 48.31 181 VAL B O 1
ATOM 3090 N N . PRO B 1 182 ? -24.672 32.219 10.469 1 47.09 182 PRO B N 1
ATOM 3091 C CA . PRO B 1 182 ? -25.766 31.719 11.297 1 47.09 182 PRO B CA 1
ATOM 3092 C C . PRO B 1 182 ? -27.141 32.219 10.836 1 47.09 182 PRO B C 1
ATOM 3094 O O . PRO B 1 182 ? -27.25 33.312 10.32 1 47.09 182 PRO B O 1
ATOM 3097 N N . PRO B 1 183 ? -28 31.328 10.539 1 44.25 183 PRO B N 1
ATOM 3098 C CA . PRO B 1 183 ? -29.312 31.859 10.164 1 44.25 183 PRO B CA 1
ATOM 3099 C C . PRO B 1 183 ? -29.766 33 11.062 1 44.25 183 PRO B C 1
ATOM 3101 O O . PRO B 1 183 ? -29.469 33 12.258 1 44.25 183 PRO B O 1
ATOM 3104 N N . VAL B 1 184 ? -29.734 34.156 10.656 1 41.03 184 VAL B N 1
ATOM 3105 C CA . VAL B 1 184 ? -30.312 35.25 11.398 1 41.03 184 VAL B CA 1
ATOM 3106 C C . VAL B 1 184 ? -31.594 34.812 12.102 1 41.03 184 VAL B C 1
ATOM 3108 O O . VAL B 1 184 ? -32.438 34.188 11.484 1 41.03 184 VAL B O 1
ATOM 3111 N N . PRO B 1 185 ? -31.484 34.469 13.328 1 40.44 185 PRO B N 1
ATOM 3112 C CA . PRO B 1 185 ? -32.781 34.188 13.969 1 40.44 185 PRO B CA 1
ATOM 3113 C C . PRO B 1 185 ? -33.906 35.062 13.43 1 40.44 185 PRO B C 1
ATOM 3115 O O . PRO B 1 185 ? -33.719 36.25 13.227 1 40.44 185 PRO B O 1
ATOM 3118 N N . ALA B 1 186 ? -34.719 34.469 12.617 1 40.62 186 ALA B N 1
ATOM 3119 C CA . ALA B 1 186 ? -35.875 35.25 12.195 1 40.62 186 ALA B CA 1
ATOM 3120 C C . ALA B 1 186 ? -36.344 36.188 13.305 1 40.62 186 ALA B C 1
ATOM 3122 O O . ALA B 1 186 ? -36.469 35.781 14.461 1 40.62 186 ALA B O 1
ATOM 3123 N N . ALA B 1 187 ? -36.188 37.438 13.172 1 38.5 187 ALA B N 1
ATOM 3124 C CA . ALA B 1 187 ? -36.781 38.469 14 1 38.5 187 ALA B CA 1
ATOM 3125 C C . ALA B 1 187 ? -38.188 38.062 14.438 1 38.5 187 ALA B C 1
ATOM 3127 O O . ALA B 1 187 ? -38.969 37.531 13.648 1 38.5 187 ALA B O 1
ATOM 3128 N N . ALA B 1 188 ? -38.344 37.75 15.68 1 35.12 188 ALA B N 1
ATOM 3129 C CA . ALA B 1 188 ? -39.688 37.594 16.25 1 35.12 188 ALA B CA 1
ATOM 3130 C C . ALA B 1 188 ? -40.656 38.562 15.609 1 35.12 188 ALA B C 1
ATOM 3132 O O . ALA B 1 188 ? -40.469 39.781 15.648 1 35.12 188 ALA B O 1
ATOM 3133 N N . ASN B 1 189 ? -41.281 38.25 14.43 1 30.5 189 ASN B N 1
ATOM 3134 C CA . ASN B 1 189 ? -42.375 39.062 13.898 1 30.5 189 ASN B CA 1
ATOM 3135 C C . ASN B 1 189 ? -43.25 39.625 15.016 1 30.5 189 ASN B C 1
ATOM 3137 O O . ASN B 1 189 ? -43.562 38.906 15.98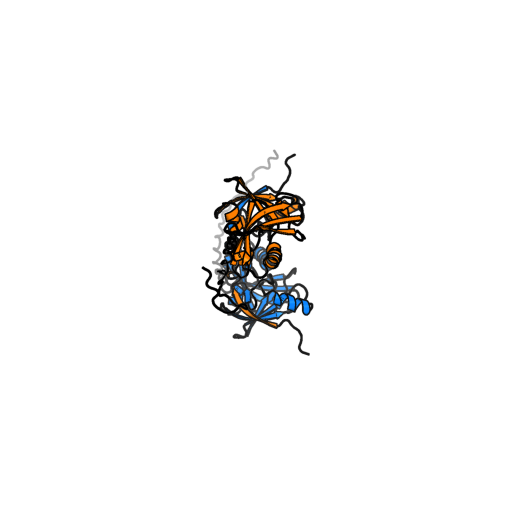4 1 30.5 189 ASN B O 1
ATOM 3141 N N . THR B 1 190 ? -43.344 40.906 15.086 1 28.98 190 THR B N 1
ATOM 3142 C CA . THR B 1 190 ? -44.219 41.719 15.938 1 28.98 190 THR B CA 1
ATOM 3143 C C . THR B 1 190 ? -45.594 41.094 16.062 1 28.98 190 THR B C 1
ATOM 3145 O O . THR B 1 190 ? -46.219 40.781 15.062 1 28.98 190 THR B O 1
ATOM 3148 N N . ALA B 1 191 ? -45.812 40.438 17.172 1 26.62 191 ALA B N 1
ATOM 3149 C CA . ALA B 1 191 ? -47.156 40.031 17.547 1 26.62 191 ALA B CA 1
ATOM 3150 C C . ALA B 1 191 ? -48.188 41 16.984 1 26.62 191 ALA B C 1
ATOM 3152 O O . ALA B 1 191 ? -48.094 42.219 17.203 1 26.62 191 ALA B O 1
ATOM 3153 N N . ALA B 1 192 ? -48.719 40.656 15.75 1 34.53 192 ALA B N 1
ATOM 3154 C CA . ALA B 1 192 ? -49.875 41.344 15.258 1 34.53 192 ALA B CA 1
ATOM 3155 C C . ALA B 1 192 ? -50.844 41.688 16.406 1 34.53 192 ALA B C 1
ATOM 3157 O O . ALA B 1 192 ? -51.188 40.844 17.203 1 34.53 192 ALA B O 1
ATOM 3158 N N . GLN B 1 193 ? -50.719 42.969 16.938 1 27.59 193 GLN B N 1
ATOM 3159 C CA . GLN B 1 193 ? -51.656 43.406 17.953 1 27.59 193 GLN B CA 1
ATOM 3160 C C . GLN B 1 193 ? -53.094 43 17.594 1 27.59 193 GLN B C 1
ATOM 3162 O O . GLN B 1 193 ? -53.562 43.281 16.5 1 27.59 193 GLN B O 1
ATOM 3167 N N . PRO B 1 194 ? -53.5 41.75 17.969 1 31.56 194 PRO B N 1
ATOM 3168 C CA . PRO B 1 194 ? -54.906 41.562 17.703 1 31.56 194 PRO B CA 1
ATOM 3169 C C . PRO B 1 194 ? -55.75 42.812 17.906 1 31.56 194 PRO B C 1
ATOM 3171 O O . PRO B 1 194 ? -55.438 43.625 18.797 1 31.56 194 PRO B O 1
ATOM 3174 N N . VAL B 1 195 ? -56 43.562 16.719 1 31.33 195 VAL B N 1
ATOM 3175 C CA . VAL B 1 195 ? -56.938 44.656 16.766 1 31.33 195 VAL B CA 1
ATOM 3176 C C . VAL B 1 195 ? -58.031 44.344 17.797 1 31.33 195 VAL B C 1
ATOM 3178 O O . VAL B 1 195 ? -58.469 43.188 17.906 1 31.33 195 VAL B O 1
ATOM 3181 N N . PRO B 1 196 ? -57.875 45.156 18.797 1 28.98 196 PRO B N 1
ATOM 3182 C CA . PRO B 1 196 ? -59 45.031 19.75 1 28.98 196 PRO B CA 1
ATOM 3183 C C . PRO B 1 196 ? -60.344 45 19.078 1 28.98 196 PRO B C 1
ATOM 3185 O O . PRO B 1 196 ? -60.75 45.969 18.438 1 28.98 196 PRO B O 1
ATOM 3188 N N . SER B 1 197 ? -60.5 44.062 17.984 1 27.33 197 SER B N 1
ATOM 3189 C CA . SER B 1 197 ? -61.875 44.156 17.578 1 27.33 197 SER B CA 1
ATOM 3190 C C . SER B 1 197 ? -62.812 44.312 18.781 1 27.33 197 SER B C 1
ATOM 3192 O O . SER B 1 197 ? -62.875 43.438 19.641 1 27.33 197 SER B O 1
ATOM 3194 N N . ASP B 1 198 ? -62.844 45.625 19.156 1 26.88 198 ASP B N 1
ATOM 3195 C CA . ASP B 1 198 ? -63.938 46 20.062 1 26.88 198 ASP B CA 1
ATOM 3196 C C . ASP B 1 198 ? -65.25 45.375 19.656 1 26.88 198 ASP B C 1
ATOM 3198 O O . ASP B 1 198 ? -66.312 45.875 20.031 1 26.88 198 ASP B O 1
ATOM 3202 N N . VAL B 1 199 ? -65.25 44.438 18.594 1 28.27 199 VAL B N 1
ATOM 3203 C CA . VAL B 1 199 ? -66.688 44.219 18.547 1 28.27 199 VAL B CA 1
ATOM 3204 C C . VAL B 1 199 ? -67.25 44 19.953 1 28.27 199 VAL B C 1
ATOM 3206 O O . VAL B 1 199 ? -66.562 43.406 20.781 1 28.27 199 VAL B O 1
ATOM 3209 N N . PRO B 1 200 ? -68.25 44.812 20.328 1 27.62 200 PRO B N 1
ATOM 3210 C CA . PRO B 1 200 ? -68.875 44.719 21.656 1 27.62 200 PRO B CA 1
ATOM 3211 C C . PRO B 1 200 ? -69.188 43.281 22.047 1 27.62 200 PRO B C 1
ATOM 3213 O O . PRO B 1 200 ? -69.75 43.031 23.141 1 27.62 200 PRO B O 1
ATOM 3216 N N . TYR B 1 201 ? -68.75 41.906 21.922 1 25.67 201 TYR B N 1
ATOM 3217 C CA . TYR B 1 201 ? -69.5 41.188 22.938 1 25.67 201 TYR B CA 1
ATOM 3218 C C . TYR B 1 201 ? -69.5 41.938 24.25 1 25.67 201 TYR B C 1
ATOM 3220 O O . TYR B 1 201 ? -68.438 42.375 24.703 1 25.67 201 TYR B O 1
ATOM 3228 N N . GLY B 1 202 ? -70.5 42.625 24.859 1 26.5 202 GLY B N 1
ATOM 3229 C CA . GLY B 1 202 ? -71.5 41.906 25.578 1 26.5 202 GLY B CA 1
ATOM 3230 C C . GLY B 1 202 ? -71.438 40.406 25.406 1 26.5 202 GLY B C 1
ATOM 3231 O O . GLY B 1 202 ? -71.25 39.906 24.297 1 26.5 202 GLY B O 1
ATOM 3232 N N . GLY B 1 203 ? -70.875 39.312 26.047 1 24 203 GLY B N 1
ATOM 3233 C CA . GLY B 1 203 ? -69.562 38.719 25.781 1 24 203 GLY B CA 1
ATOM 3234 C C . GLY B 1 203 ? -69.25 38.719 24.297 1 24 203 GLY B C 1
ATOM 3235 O O . GLY B 1 203 ? -70.062 39.031 23.453 1 24 203 GLY B O 1
ATOM 3236 N N . SER B 1 204 ? -67.875 38.031 23.781 1 22.27 204 SER B N 1
ATOM 3237 C CA . SER B 1 204 ? -66.5 38.156 23.281 1 22.27 204 SER B CA 1
ATOM 3238 C C . SER B 1 204 ? -66.438 37.906 21.781 1 22.27 204 SER B C 1
ATOM 3240 O O . SER B 1 204 ? -65.75 37.031 21.297 1 22.27 204 SER B O 1
ATOM 3242 N N . THR B 1 205 ? -67.438 37.906 20.906 1 22.89 205 THR B N 1
ATOM 3243 C CA . THR B 1 205 ? -67.562 36.938 19.828 1 22.89 205 THR B CA 1
ATOM 3244 C C . THR B 1 205 ? -66.375 37.062 18.828 1 22.89 205 THR B C 1
ATOM 3246 O O . THR B 1 205 ? -65.75 36.094 18.484 1 22.89 205 THR B O 1
ATOM 3249 N N . LEU B 1 206 ? -66.625 37.75 17.609 1 20.14 206 LEU B N 1
ATOM 3250 C CA . LEU B 1 206 ? -66.312 37.469 16.203 1 20.14 206 LEU B CA 1
ATOM 3251 C C . LEU B 1 206 ? -64.938 37.938 15.836 1 20.14 206 LEU B C 1
ATOM 3253 O O . LEU B 1 206 ? -64.125 37.219 15.219 1 20.14 206 LEU B O 1
ATOM 3257 N N . LEU B 1 207 ? -64.75 39.406 15.461 1 19.02 207 LEU B N 1
ATOM 3258 C CA . LEU B 1 207 ? -64.25 39.844 14.141 1 19.02 207 LEU B CA 1
ATOM 3259 C C . LEU B 1 207 ? -62.75 39.906 14.109 1 19.02 207 LEU B C 1
ATOM 3261 O O . LEU B 1 207 ? -62.156 40.969 14.305 1 19.02 207 LEU B O 1
ATOM 3265 N N . CYS B 1 208 ? -61.969 39.344 14.836 1 17.73 208 CYS B N 1
ATOM 3266 C CA . CYS B 1 208 ? -60.656 39.875 15.211 1 17.73 208 CYS B CA 1
ATOM 3267 C C . CYS B 1 208 ? -59.844 40.25 13.984 1 17.73 208 CYS B C 1
ATOM 3269 O O . CYS B 1 208 ? -59.5 39.375 13.172 1 17.73 208 CYS B O 1
ATOM 3271 N N . VAL B 1 209 ? -59.875 41.531 13.516 1 17.94 209 VAL B N 1
ATOM 3272 C CA . VAL B 1 209 ? -59.406 42.375 12.414 1 17.94 209 VAL B CA 1
ATOM 3273 C C . VAL B 1 209 ? -57.875 42.312 12.344 1 17.94 209 VAL B C 1
ATOM 3275 O O . VAL B 1 209 ? -57.281 42.656 11.32 1 17.94 209 VAL B O 1
ATOM 3278 N N . VAL B 1 210 ? -57.062 42.312 13.367 1 17.66 210 VAL B N 1
ATOM 3279 C CA . VAL B 1 210 ? -55.938 43.219 13.367 1 17.66 210 VAL B CA 1
ATOM 3280 C C . VAL B 1 210 ? -55.125 43.031 12.094 1 17.66 210 VAL B C 1
ATOM 3282 O O . VAL B 1 210 ? -55.031 41.938 11.555 1 17.66 210 VAL B O 1
ATOM 3285 N N . CYS B 1 211 ? -54.125 43.906 11.844 1 18.86 211 CYS B N 1
ATOM 3286 C CA . CYS B 1 211 ? -53.25 44.25 10.742 1 18.86 211 CYS B CA 1
ATOM 3287 C C . CYS B 1 211 ? -52.406 43.031 10.352 1 18.86 211 CYS B C 1
ATOM 3289 O O . CYS B 1 211 ? -52 42.25 11.203 1 18.86 211 CYS B O 1
#

Solvent-accessible surface area (backbone atoms only — not comparable to full-atom values): 23682 Å² total; per-residue (Å²): 129,87,75,85,55,59,74,48,71,26,33,32,36,42,41,79,65,56,66,54,62,62,53,45,51,40,40,37,26,27,34,17,50,67,53,54,55,54,40,55,73,65,66,61,59,87,78,60,31,30,39,39,27,23,71,93,76,73,31,73,48,56,25,30,62,70,46,55,73,29,57,84,65,30,29,28,28,20,55,58,57,33,59,64,40,71,49,55,80,67,32,68,34,39,43,26,61,50,89,60,55,68,29,53,34,38,30,33,26,34,60,45,64,67,55,72,68,40,91,51,48,66,61,51,45,60,60,50,49,65,52,25,34,45,47,38,51,75,41,55,45,61,43,74,54,94,93,34,79,43,49,30,33,30,72,39,38,29,88,36,56,44,22,26,43,59,97,50,89,47,50,76,46,76,46,75,25,77,73,57,67,69,75,69,72,72,74,79,73,78,76,74,72,74,70,79,73,73,75,74,85,77,86,82,77,90,82,83,84,81,125,130,86,75,84,56,57,74,47,72,26,33,31,36,42,40,80,65,56,67,54,60,62,54,45,51,42,40,36,26,28,34,17,50,69,54,54,55,52,40,54,73,64,67,61,59,87,81,59,31,30,40,39,29,24,71,93,76,73,30,72,49,58,25,29,63,70,46,54,73,29,59,85,66,31,29,26,30,19,57,59,56,33,59,64,41,73,49,57,82,67,31,68,34,40,43,26,60,52,88,58,56,68,29,52,33,38,30,34,25,34,61,45,66,68,57,72,69,41,94,52,48,67,61,51,46,61,60,51,52,66,51,26,33,48,47,38,51,75,41,58,47,63,43,75,56,95,93,35,81,43,49,30,34,29,73,40,40,27,88,37,58,46,20,27,45,58,99,50,88,47,49,76,46,77,47,75,26,76,74,58,69,70,75,69,72,74,69,80,72,72,74,59,60,68,35,75,46,64,63,62,43,81,77,80,75,82,67,70,66,38,118

Secondary structure (DSSP, 8-state):
------EEEEEEEEGGGS-GGGGGSSSEEE--HHHHHHHHHTTPPSS-EEEEEETTTTEEEEEEEEES-SPTTEEEE-HHHHHHTT--TT-EEEEEEE--PBPSEEEEEESSGGGGGSS-HHHHHHHHHTT--EEETT-EEEEEETTEEEEEEEEEEESSSEEE-TT---EEEEPPPTT--------------------------------/------EEEEEEEEGGGS-GGGGGSSSEEE--HHHHHHHHHTTPPSS-EEEEEETTTTEEEEEEEEES-SPTTEEEE-HHHHHHTT--TT-EEEEEEE--PBPSEEEEEESSGGGGGSS-HHHHHHHHGGG--EEETT-EEEEEETTEEEEEEEEEEESSSEEE-TT---EEEEPPPTT----------------------SS--S-----

InterPro domains:
  IPR004854 Ubiquitin fusion degradation protein UFD1-like [PTHR12555] (5-190)
  IPR042299 UFD1-like, Nn domain [G3DSA:2.40.40.50] (1-100)
  IPR055417 Ubiquitin fusion degradation protein UFD1, N-terminal subdomain 1 [PF03152] (6-101)
  IPR055418 Ubiquitin fusion degradation protein UFD1, N-terminal subdomain 2 [PF24842] (102-177)

pLDDT: mean 79.25, std 23.46, range [17.66, 98.69]

Nearest PDB structures (foldseek):
  2yuj-assembly1_A  TM=9.622E-01  e=4.754E-20  Homo sapiens
  1zc1-assembly1_A  TM=8.723E-01  e=2.303E-16  Saccharomyces cerevisiae
  3tiw-assembly2_B  TM=8.043E-01  e=1.233E-08  Homo sapiens
  3tiw-assembly1_A  TM=8.054E-01  e=1.756E-08  Homo sapiens
  8rhn-assembly1_G  TM=6.523E-01  e=3.988E-07  Homo sapiens

Radius of gyration: 34.53 Å; Cα contacts (8 Å, |Δi|>4): 858; chains: 2; bounding box: 147×79×65 Å

Organism: Hyaloperonospora arabidopsidis (strain Emoy2) (NCBI:txid559515)

Sequence (422 aa):
MNIYRFDEHYRVYPVSFCDKAHLEDGDKILLPPSALETLARLHIEYPMLFRVTNEGVERSSHCGVLEFSAPEGSCYMPYWMMQNLFVKEGGILNVQNVSLPKATFVKLRPQSQDFLDISNPRAVLEGSLRTFSCMTVGDTICLKYNNKNYMLDVREVKPAPAACIIETDCEVDFESPADYVPPVPAAANTAAQPVPSDVPYGGSTLLCVVCMNIYRFDEHYRVYPVSFCDKAHLEDGDKILLPPSALETLARLHIEYPMLFRVTNEGVERSSHCGVLEFSAPEGSCYMPYWMMQNLFVKEGGILNVQNVSLPKATFVKLRPQSQDFLDISNPRAVLEGSLRTFSCMTVGDTICLKYNNKNYMLDVREVKPAPAACIIETDCEVDFESPADYVPPVPAAANTAAQPVPSDVPYGGSTLLCVVC